Protein AF-A0A2N2IHI8-F1 (afdb_monomer_lite)

Foldseek 3Di:
DPPFFKDWDWDWDDDPDQFKIKIWTFDDQDFQVVVVDDPCRVQWHPSRPKGKGKTKIWIQHSVNFKIWIWMKMWIFFTKGDDLQAAVGIDTGWIKIWTWTWMATPVRQKTFTCWIWIDQQNWIKTKGWMWHRVDVWIWTKMKIKTPKDFPQSVLVSADCRLAVQFNPWDKGDIKMKIWIFTDTRVDLVRTDIDMDIDDPIDTDDGDPLLDPVCQQAKDWAWDAFPVRDIDIDIFHPPDPLQDDLVQAALLLVLLLCLQANVCLQPDQQFDPVLQVVQVSVCVNVVHNLADRGHLLLVLLCQGGHGPRNYPSRSVNSVVSSNNCSNPDDSSRSSSSSQQRAQLAGVQGHVSSVCCQFAVDRNNLQANQRSNSSSVCRVPNHDDQADPQQWRDPVVLVVSLVSLVSSVLSPSDDPVSSVQNNQFTGGGHHNGTDGNPPDPPDDPPPVPPDPDPPPPDDPNSPDDPPDDDDD

pLDDT: mean 87.7, std 16.84, range [25.81, 98.56]

Sequence (469 aa):
VEAGVTGITFRGSVPMAEGPVILDVVGGPISLATLGVQEGNMGLVNVQGVVLTSDAHLKLHPDGKNLSFDGTFLAKNVGVSHPRVAPGSVLGLELAAKLRGQVSLDGRVLRLDEGQVDVGKVQLQLRGTVDRSRDKARVDVHFGIPLVACQSFLDALPSSLVPVVHGMTAAGTLSLAGHLRWDEANEKDFHFEYAAGNDCRITSVPPSVDVRTFRSSFKRRAYDAKGNPVEVESGPGTPGWVGRDGISHFIEAAVMTCEDGRFRRHRGFDHEAIHNSVRENLRARKFLRGASTISMQLAKNLYLGREKTISRKLQELILTTYLEQALTKDQIMELYLNVVEFGPMTFGIGNASSRYFNKHPASLSLGQSMYLASILPAPSRQHFGKDGKVTDGWMRYLYKLMRIAAKMRWVSEVELDYGLGEWVVYGSPDPIRLTPGPEGAEQEPGEAKDLEPEDGDPFGWKPEQAPTY

Structure (mmCIF, N/CA/C/O backbone):
data_AF-A0A2N2IHI8-F1
#
_entry.id   AF-A0A2N2IHI8-F1
#
loop_
_atom_site.group_PDB
_atom_site.id
_atom_site.type_symbol
_atom_site.label_atom_id
_atom_site.label_alt_id
_atom_site.label_comp_id
_atom_site.label_asym_id
_atom_site.label_entity_id
_atom_site.label_seq_id
_atom_site.pdbx_PDB_ins_code
_atom_site.Cartn_x
_atom_site.Cartn_y
_atom_site.Cartn_z
_atom_site.occupancy
_atom_site.B_iso_or_equiv
_atom_site.auth_seq_id
_atom_site.auth_comp_id
_atom_site.auth_asym_id
_atom_site.auth_atom_id
_atom_site.pdbx_PDB_model_num
ATOM 1 N N . VAL A 1 1 ? -38.628 19.329 28.969 1.00 36.62 1 VAL A N 1
ATOM 2 C CA . VAL A 1 1 ? -38.278 17.904 28.791 1.00 36.62 1 VAL A CA 1
ATOM 3 C C . VAL A 1 1 ? -38.411 17.617 27.307 1.00 36.62 1 VAL A C 1
ATOM 5 O O . VAL A 1 1 ? -39.513 17.357 26.846 1.00 36.62 1 VAL A O 1
ATOM 8 N N . GLU A 1 2 ? -37.340 17.825 26.539 1.00 36.34 2 GLU A N 1
ATOM 9 C CA . GLU A 1 2 ? -37.305 17.385 25.139 1.00 36.34 2 GLU A CA 1
ATOM 10 C C . GLU A 1 2 ? -37.268 15.857 25.131 1.00 36.34 2 GLU A C 1
ATOM 12 O O . GLU A 1 2 ? -36.444 15.235 25.804 1.00 36.34 2 GLU A O 1
ATOM 17 N N . ALA A 1 3 ? -38.226 15.251 24.438 1.00 38.94 3 ALA A N 1
ATOM 18 C CA . ALA A 1 3 ? -38.334 13.810 24.318 1.00 38.94 3 ALA A CA 1
ATOM 19 C C . ALA A 1 3 ? -37.141 13.274 23.510 1.00 38.94 3 ALA A C 1
ATOM 21 O O . ALA A 1 3 ? -37.040 13.544 22.317 1.00 38.94 3 ALA A O 1
ATOM 22 N N . GLY A 1 4 ? -36.249 12.516 24.154 1.00 50.84 4 GLY A N 1
ATOM 23 C CA . GLY A 1 4 ? -35.255 11.699 23.449 1.00 50.84 4 GLY A CA 1
ATOM 24 C C . GLY A 1 4 ? -33.850 11.643 24.048 1.00 50.84 4 GLY A C 1
ATOM 25 O O . GLY A 1 4 ? -33.107 10.745 23.675 1.00 50.84 4 GLY A O 1
ATOM 26 N N . VAL A 1 5 ? -33.478 12.531 24.978 1.00 49.34 5 VAL A N 1
ATOM 27 C CA . VAL A 1 5 ? -32.163 12.472 25.645 1.00 49.34 5 VAL A CA 1
ATOM 28 C C . VAL A 1 5 ? -32.312 11.786 27.000 1.00 49.34 5 VAL A C 1
ATOM 30 O O . VAL A 1 5 ? -32.743 12.396 27.979 1.00 49.34 5 VAL A O 1
ATOM 33 N N . THR A 1 6 ? -31.969 10.504 27.073 1.00 61.59 6 THR A N 1
ATOM 34 C CA . THR A 1 6 ? -31.724 9.826 28.351 1.00 61.59 6 THR A CA 1
ATOM 35 C C . THR A 1 6 ? -30.316 10.179 28.816 1.00 61.59 6 THR A C 1
ATOM 37 O O . THR A 1 6 ? -29.337 10.000 28.093 1.00 61.59 6 THR A O 1
ATOM 40 N N . GLY A 1 7 ? -30.201 10.719 30.031 1.00 73.25 7 GLY A N 1
ATOM 41 C CA . GLY A 1 7 ? -28.900 11.020 30.627 1.00 73.25 7 GLY A CA 1
ATOM 42 C C . GLY A 1 7 ? -28.049 9.760 30.812 1.00 73.25 7 GLY A C 1
ATOM 43 O O . GLY A 1 7 ? -28.570 8.646 30.901 1.00 73.25 7 GLY A O 1
ATOM 44 N N . ILE A 1 8 ? -26.731 9.934 30.897 1.00 81.06 8 ILE A N 1
ATOM 45 C CA . ILE A 1 8 ? -25.849 8.889 31.423 1.00 81.06 8 ILE A CA 1
ATOM 46 C C . ILE A 1 8 ? -25.950 8.906 32.947 1.00 81.06 8 ILE A C 1
ATOM 48 O O . ILE A 1 8 ? -25.822 9.951 33.584 1.00 81.06 8 ILE A O 1
ATOM 52 N N . THR A 1 9 ? -26.195 7.737 33.526 1.00 84.94 9 THR A N 1
ATOM 53 C CA . THR A 1 9 ? -26.220 7.526 34.970 1.00 84.94 9 THR A CA 1
ATOM 54 C C . THR A 1 9 ? -24.868 6.985 35.414 1.00 84.94 9 THR A C 1
ATOM 56 O O . THR A 1 9 ? -24.423 5.952 34.920 1.00 84.94 9 THR A O 1
ATOM 59 N N . PHE A 1 10 ? -24.252 7.661 36.383 1.00 86.12 10 PHE A N 1
ATOM 60 C CA . PHE A 1 10 ? -23.054 7.193 37.075 1.00 86.12 10 PHE A CA 1
ATOM 61 C C . PHE A 1 10 ? -23.461 6.648 38.446 1.00 86.12 10 PHE A C 1
ATOM 63 O O . PHE A 1 10 ? -24.013 7.391 39.261 1.00 86.12 10 PHE A O 1
ATOM 70 N N . ARG A 1 11 ? -23.212 5.365 38.717 1.00 88.00 11 ARG A N 1
ATOM 71 C CA . ARG A 1 11 ? -23.411 4.772 40.050 1.00 88.00 11 ARG A CA 1
ATOM 72 C C . ARG A 1 11 ? -22.064 4.343 40.601 1.00 88.00 11 ARG A C 1
ATOM 74 O O . ARG A 1 11 ? -21.453 3.414 40.093 1.00 88.00 11 ARG A O 1
ATOM 81 N N . GLY A 1 12 ? -21.596 5.055 41.620 1.00 88.38 12 GLY A N 1
ATOM 82 C CA . GLY A 1 12 ? -20.337 4.760 42.291 1.00 88.38 12 GLY A CA 1
ATOM 83 C C . GLY A 1 12 ? -20.562 4.098 43.645 1.00 88.38 12 GLY A C 1
ATOM 84 O O . GLY A 1 12 ? -21.413 4.551 44.410 1.00 88.38 12 GLY A O 1
ATOM 85 N N . SER A 1 13 ? -19.770 3.082 43.979 1.00 88.50 13 SER A N 1
ATOM 86 C CA . SER A 1 13 ? -19.648 2.584 45.352 1.00 88.50 13 SER A CA 1
ATOM 87 C C . SER A 1 13 ? -18.199 2.690 45.815 1.00 88.50 13 SER A C 1
ATOM 89 O O . SER A 1 13 ? -17.308 2.077 45.223 1.00 88.50 13 SER A O 1
ATOM 91 N N . VAL A 1 14 ? -17.976 3.454 46.885 1.00 88.12 14 VAL A N 1
ATOM 92 C CA . VAL A 1 14 ? -16.670 3.615 47.533 1.00 88.12 14 VAL A CA 1
ATOM 93 C C . VAL A 1 14 ? -16.717 2.881 48.876 1.00 88.12 14 VAL A C 1
ATOM 95 O O . VAL A 1 14 ? -17.575 3.203 49.703 1.00 88.12 14 VAL A O 1
ATOM 98 N N . PRO A 1 15 ? -15.854 1.883 49.110 1.00 85.69 15 PRO A N 1
ATOM 99 C CA . PRO A 1 15 ? -15.859 1.132 50.356 1.00 85.69 15 PRO A CA 1
ATOM 100 C C . PRO A 1 15 ? -15.297 1.978 51.509 1.00 85.69 15 PRO A C 1
ATOM 102 O O . PRO A 1 15 ? -14.393 2.786 51.322 1.00 85.69 15 PRO A O 1
ATOM 105 N N . MET A 1 16 ? -15.841 1.782 52.715 1.00 82.69 16 MET A N 1
ATOM 106 C CA . MET A 1 16 ? -15.390 2.460 53.948 1.00 82.69 16 MET A CA 1
ATOM 107 C C . MET A 1 16 ? -14.150 1.799 54.584 1.00 82.69 16 MET A C 1
ATOM 109 O O . MET A 1 16 ? -13.567 2.343 55.516 1.00 82.69 16 MET A O 1
ATOM 113 N N . ALA A 1 17 ? -13.764 0.620 54.091 1.00 83.88 17 ALA A N 1
ATOM 114 C CA . ALA A 1 17 ? -12.567 -0.137 54.456 1.00 83.88 17 ALA A CA 1
ATOM 115 C C . ALA A 1 17 ? -11.799 -0.515 53.173 1.00 83.88 17 ALA A C 1
ATOM 117 O O . ALA A 1 17 ? -12.240 -0.164 52.077 1.00 83.88 17 ALA A O 1
ATOM 118 N N . GLU A 1 18 ? -10.679 -1.241 53.282 1.00 80.12 18 GLU A N 1
ATOM 119 C CA . GLU A 1 18 ? -9.986 -1.766 52.096 1.00 80.12 18 GLU A CA 1
ATOM 120 C C . GLU A 1 18 ? -10.950 -2.566 51.210 1.00 80.12 18 GLU A C 1
ATOM 122 O O . GLU A 1 18 ? -11.575 -3.540 51.634 1.00 80.12 18 GLU A O 1
ATOM 127 N N . GLY A 1 19 ? -11.084 -2.136 49.959 1.00 83.25 19 GLY A N 1
ATOM 128 C CA . GLY A 1 19 ? -11.996 -2.732 49.001 1.00 83.25 19 GLY A CA 1
ATOM 129 C C . GLY A 1 19 ? -11.932 -2.022 47.651 1.00 83.25 19 GLY A C 1
ATOM 130 O O . GLY A 1 19 ? -11.316 -0.962 47.532 1.00 83.25 19 GLY A O 1
ATOM 131 N N . PRO A 1 20 ? -12.554 -2.596 46.612 1.00 87.38 20 PRO A N 1
ATOM 132 C CA . PRO A 1 20 ? -12.569 -1.987 45.293 1.00 87.38 20 PRO A CA 1
ATOM 133 C C . PRO A 1 20 ? -13.531 -0.796 45.231 1.00 87.38 20 PRO A C 1
ATOM 135 O O . PRO A 1 20 ? -14.632 -0.858 45.777 1.00 87.38 20 PRO A O 1
ATOM 138 N N . VAL A 1 21 ? -13.154 0.244 44.487 1.00 91.88 21 VAL A N 1
ATOM 139 C CA . VAL A 1 21 ? -14.093 1.296 44.073 1.00 91.88 21 VAL A CA 1
ATOM 140 C C . VAL A 1 21 ? -14.761 0.849 42.778 1.00 91.88 21 VAL A C 1
ATOM 142 O O . VAL A 1 21 ? -14.078 0.493 41.816 1.00 91.88 21 VAL A O 1
ATOM 145 N N . ILE A 1 22 ? -16.091 0.857 42.758 1.00 92.50 22 ILE A N 1
ATOM 146 C CA . ILE A 1 22 ? -16.896 0.461 41.597 1.00 92.50 22 ILE A CA 1
ATOM 147 C C . ILE A 1 22 ? -17.550 1.706 41.014 1.00 92.50 22 ILE A C 1
ATOM 149 O O . ILE A 1 22 ? -18.037 2.551 41.765 1.00 92.50 22 ILE A O 1
ATOM 153 N N . LEU A 1 23 ? -17.567 1.805 39.689 1.00 92.44 23 LEU A N 1
ATOM 154 C CA . LEU A 1 23 ? -18.274 2.832 38.940 1.00 92.44 23 LEU A CA 1
ATOM 155 C C . LEU A 1 23 ? -19.006 2.189 37.757 1.00 92.44 23 LEU A C 1
ATOM 157 O O . LEU A 1 23 ? -18.373 1.742 36.803 1.00 92.44 23 LEU A O 1
ATOM 161 N N . ASP A 1 24 ? -20.333 2.184 37.813 1.00 90.81 24 ASP A N 1
ATOM 162 C CA . ASP A 1 24 ? -21.196 1.825 36.691 1.00 90.81 24 ASP A CA 1
ATOM 163 C C . ASP A 1 24 ? -21.566 3.079 35.895 1.00 90.81 24 ASP A C 1
ATOM 165 O O . ASP A 1 24 ? -21.981 4.093 36.466 1.00 90.81 24 ASP A O 1
ATOM 169 N N . VAL A 1 25 ? -21.444 2.999 34.573 1.00 88.44 25 VAL A N 1
ATOM 170 C CA . VAL A 1 25 ? -21.778 4.053 33.615 1.00 88.44 25 VAL A CA 1
ATOM 171 C C . VAL A 1 25 ? -22.800 3.491 32.637 1.00 88.44 25 VAL A C 1
ATOM 173 O O . VAL A 1 25 ? -22.450 2.768 31.708 1.00 88.44 25 VAL A O 1
ATOM 176 N N . VAL A 1 26 ? -24.074 3.815 32.850 1.00 87.56 26 VAL A N 1
ATOM 177 C CA . VAL A 1 26 ? -25.183 3.278 32.048 1.00 87.56 26 VAL A CA 1
ATOM 178 C C . VAL A 1 26 ? -26.049 4.415 31.537 1.00 87.56 26 VAL A C 1
ATOM 180 O O . VAL A 1 26 ? -26.519 5.244 32.318 1.00 87.56 26 VAL A O 1
ATOM 183 N N . GLY A 1 27 ? -26.301 4.453 30.233 1.00 85.62 27 GLY A N 1
ATOM 184 C CA . GLY A 1 27 ? -27.275 5.369 29.649 1.00 85.62 27 GLY A CA 1
ATOM 185 C C . GLY A 1 27 ? -26.910 5.857 28.255 1.00 85.62 27 GLY A C 1
ATOM 186 O O . GLY A 1 27 ? -26.133 5.239 27.530 1.00 85.62 27 GLY A O 1
ATOM 187 N N . GLY A 1 28 ? -27.512 6.982 27.882 1.00 83.56 28 GLY A N 1
ATOM 188 C CA . GLY A 1 28 ? -27.638 7.421 26.496 1.00 83.56 28 GLY A CA 1
ATOM 189 C C . GLY A 1 28 ? -28.950 6.933 25.863 1.00 83.56 28 GLY A C 1
ATOM 190 O O . GLY A 1 28 ? -29.672 6.152 26.494 1.00 83.56 28 GLY A O 1
ATOM 191 N N . PRO A 1 29 ? -29.320 7.403 24.660 1.00 86.31 29 PRO A N 1
ATOM 192 C CA . PRO A 1 29 ? -28.551 8.267 23.763 1.00 86.31 29 PRO A CA 1
ATOM 193 C C . PRO A 1 29 ? -28.248 9.661 24.335 1.00 86.31 29 PRO A C 1
ATOM 195 O O . PRO A 1 29 ? -29.151 10.413 24.694 1.00 86.31 29 PRO A O 1
ATOM 198 N N . ILE A 1 30 ? -26.962 10.017 24.383 1.00 87.75 30 ILE A N 1
ATOM 199 C CA . ILE A 1 30 ? -26.474 11.343 24.788 1.00 87.75 30 ILE A CA 1
ATOM 200 C C . ILE A 1 30 ? -25.476 11.869 23.757 1.00 87.75 30 ILE A C 1
ATOM 202 O O . ILE A 1 30 ? -24.732 11.090 23.158 1.00 87.75 30 ILE A O 1
ATOM 206 N N . SER A 1 31 ? -25.449 13.185 23.538 1.00 87.69 31 SER A N 1
ATOM 207 C CA . SER A 1 31 ? -24.442 13.769 22.650 1.00 87.69 31 SER A CA 1
ATOM 208 C C . SER A 1 31 ? -23.062 13.794 23.312 1.00 87.69 31 SER A C 1
ATOM 210 O O . SER A 1 31 ? -22.960 13.996 24.526 1.00 87.69 31 SER A O 1
ATOM 212 N N . LEU A 1 32 ? -21.985 13.658 22.531 1.00 85.81 32 LEU A N 1
ATOM 213 C CA . LEU A 1 32 ? -20.627 13.826 23.069 1.00 85.81 32 LEU A CA 1
ATOM 214 C C . LEU A 1 32 ? -20.408 15.241 23.630 1.00 85.81 32 LEU A C 1
ATOM 216 O O . LEU A 1 32 ? -19.747 15.397 24.657 1.00 85.81 32 LEU A O 1
ATOM 220 N N . ALA A 1 33 ? -21.029 16.257 23.022 1.00 85.88 33 ALA A N 1
ATOM 221 C CA . ALA A 1 33 ? -20.995 17.632 23.522 1.00 85.88 33 ALA A CA 1
ATOM 222 C C . ALA A 1 33 ? -21.556 17.757 24.952 1.00 85.88 33 ALA A C 1
ATOM 224 O O . ALA A 1 33 ? -20.993 18.467 25.782 1.00 85.88 33 ALA A O 1
ATOM 225 N N . THR A 1 34 ? -22.631 17.027 25.273 1.00 86.44 34 THR A N 1
ATOM 226 C CA . THR A 1 34 ? -23.219 17.003 26.626 1.00 86.44 34 THR A CA 1
ATOM 227 C C . THR A 1 34 ? -22.285 16.350 27.651 1.00 86.44 34 THR A C 1
ATOM 229 O O . THR A 1 34 ? -22.349 16.675 28.832 1.00 86.44 34 THR A O 1
ATOM 232 N N . LEU A 1 35 ? -21.380 15.474 27.205 1.00 83.75 35 LEU A N 1
ATOM 233 C CA . LEU A 1 35 ? -20.323 14.882 28.032 1.00 83.75 35 LEU A CA 1
ATOM 234 C C . LEU A 1 35 ? -19.075 15.772 28.147 1.00 83.75 35 LEU A C 1
ATOM 236 O O . LEU A 1 35 ? -18.055 15.337 28.674 1.00 83.75 35 LEU A O 1
ATOM 240 N N . GLY A 1 36 ? -19.144 17.014 27.659 1.00 85.31 36 GLY A N 1
ATOM 241 C CA . GLY A 1 36 ? -18.039 17.969 27.699 1.00 85.31 36 GLY A CA 1
ATOM 242 C C . GLY A 1 36 ? -16.980 17.745 26.620 1.00 85.31 36 GLY A C 1
ATOM 243 O O . GLY A 1 36 ? -15.958 18.429 26.639 1.00 85.31 36 GLY A O 1
ATOM 244 N N . VAL A 1 37 ? -17.208 16.827 25.672 1.00 87.50 37 VAL A N 1
ATOM 245 C CA . VAL A 1 37 ? -16.317 16.640 24.521 1.00 87.50 37 VAL A CA 1
ATOM 246 C C . VAL A 1 37 ? -16.484 17.824 23.581 1.00 87.50 37 VAL A C 1
ATOM 248 O O . VAL A 1 37 ? -17.586 18.131 23.125 1.00 87.50 37 VAL A O 1
ATOM 251 N N . GLN A 1 38 ? -15.377 18.487 23.278 1.00 91.19 38 GLN A N 1
ATOM 252 C CA . GLN A 1 38 ? -15.354 19.639 22.389 1.00 91.19 38 GLN A CA 1
ATOM 253 C C . GLN A 1 38 ? -14.927 19.235 20.980 1.00 91.19 38 GLN A C 1
ATOM 255 O O . GLN A 1 38 ? -14.233 18.235 20.778 1.00 91.19 38 GLN A O 1
ATOM 260 N N . GLU A 1 39 ? -15.312 20.050 20.001 1.00 91.38 39 GLU A N 1
ATOM 261 C CA . GLU A 1 39 ? -14.857 19.896 18.622 1.00 91.38 39 GLU A CA 1
ATOM 262 C C . GLU A 1 39 ? -13.317 19.847 18.568 1.00 91.38 39 GLU A C 1
ATOM 264 O O . GLU A 1 39 ? -12.623 20.608 19.245 1.00 91.38 39 GLU A O 1
ATOM 269 N N . GLY A 1 40 ? -12.768 18.915 17.791 1.00 87.19 40 GLY A N 1
ATOM 270 C CA . GLY A 1 40 ? -11.329 18.689 17.667 1.00 87.19 40 GLY A CA 1
ATOM 271 C C . GLY A 1 40 ? -10.707 17.826 18.771 1.00 87.19 40 GLY A C 1
ATOM 272 O O . GLY A 1 40 ? -9.566 17.383 18.608 1.00 87.19 40 GLY A O 1
ATOM 273 N N . ASN A 1 41 ? -11.414 17.512 19.865 1.00 85.62 41 ASN A N 1
ATOM 274 C CA . ASN A 1 41 ? -10.913 16.558 20.861 1.00 85.62 41 ASN A CA 1
ATOM 275 C C . ASN A 1 41 ? -10.676 15.195 20.206 1.00 85.62 41 ASN A C 1
ATOM 277 O O . ASN A 1 41 ? -11.585 14.613 19.625 1.00 85.62 41 ASN A O 1
ATOM 281 N N . MET A 1 42 ? -9.438 14.694 20.274 1.00 83.81 42 MET A N 1
ATOM 282 C CA . MET A 1 42 ? -9.022 13.455 19.594 1.00 83.81 42 MET A CA 1
ATOM 283 C C . MET A 1 42 ? -9.314 13.453 18.076 1.00 83.81 42 MET A C 1
ATOM 285 O O . MET A 1 42 ? -9.423 12.394 17.463 1.00 83.81 42 MET A O 1
ATOM 289 N N . GLY A 1 43 ? -9.440 14.633 17.459 1.00 86.94 43 GLY A N 1
ATOM 290 C CA . GLY A 1 43 ? -9.834 14.780 16.058 1.00 86.94 43 GLY A CA 1
ATOM 291 C C . GLY A 1 43 ? -11.322 14.545 15.791 1.00 86.94 43 GLY A C 1
ATOM 292 O O . GLY A 1 43 ? -11.698 14.426 14.632 1.00 86.94 43 GLY A O 1
ATOM 293 N N . LEU A 1 44 ? -12.177 14.460 16.812 1.00 90.94 44 LEU A N 1
ATOM 294 C CA . LEU A 1 44 ? -13.620 14.341 16.619 1.00 90.94 44 LEU A CA 1
ATOM 295 C C . LEU A 1 44 ? -14.192 15.614 15.998 1.00 90.94 44 LEU A C 1
ATOM 297 O O . LEU A 1 44 ? -13.799 16.724 16.358 1.00 90.94 44 LEU A O 1
ATOM 301 N N . VAL A 1 45 ? -15.140 15.433 15.085 1.00 92.00 45 VAL A N 1
ATOM 302 C CA . VAL A 1 45 ? -15.935 16.518 14.513 1.00 92.00 45 VAL A CA 1
ATOM 303 C C . VAL A 1 45 ? -17.421 16.205 14.595 1.00 92.00 45 VAL A C 1
ATOM 305 O O . VAL A 1 45 ? -17.801 15.039 14.725 1.00 92.00 45 VAL A O 1
ATOM 308 N N . ASN A 1 46 ? -18.264 17.234 14.501 1.00 89.88 46 ASN A N 1
ATOM 309 C CA . ASN A 1 46 ? -19.717 17.116 14.642 1.00 89.88 46 ASN A CA 1
ATOM 310 C C . ASN A 1 46 ? -20.134 16.532 16.010 1.00 89.88 46 ASN A C 1
ATOM 312 O O . ASN A 1 46 ? -21.068 15.735 16.101 1.00 89.88 46 ASN A O 1
ATOM 316 N N . VAL A 1 47 ? -19.457 16.922 17.098 1.00 89.69 47 VAL A N 1
ATOM 317 C CA . VAL A 1 47 ? -19.657 16.315 18.437 1.00 89.69 47 VAL A CA 1
ATOM 318 C C . VAL A 1 47 ? -21.086 16.446 18.987 1.00 89.69 47 VAL A C 1
ATOM 320 O O . VAL A 1 47 ? -21.499 15.645 19.825 1.00 89.69 47 VAL A O 1
ATOM 323 N N . GLN A 1 48 ? -21.859 17.423 18.504 1.00 88.62 48 GLN A N 1
ATOM 324 C CA . GLN A 1 48 ? -23.280 17.582 18.841 1.00 88.62 48 GLN A CA 1
ATOM 325 C C . GLN A 1 48 ? -24.166 16.514 18.187 1.00 88.62 48 GLN A C 1
ATOM 327 O O . GLN A 1 48 ? -25.150 16.086 18.783 1.00 88.62 48 GLN A O 1
ATOM 332 N N . GLY A 1 49 ? -23.821 16.083 16.971 1.00 86.12 49 GLY A N 1
ATOM 333 C CA . GLY A 1 49 ? -24.562 15.064 16.231 1.00 86.12 49 GLY A CA 1
ATOM 334 C C . GLY A 1 49 ? -24.175 13.631 16.597 1.00 86.12 49 GLY A C 1
ATOM 335 O O . GLY A 1 49 ? -24.925 12.708 16.272 1.00 86.12 49 GLY A O 1
ATOM 336 N N . VAL A 1 50 ? -23.028 13.434 17.261 1.00 87.19 50 VAL A N 1
ATOM 337 C CA . VAL A 1 50 ? -22.589 12.110 17.717 1.00 87.19 50 VAL A CA 1
ATOM 338 C C . VAL A 1 50 ? -23.425 11.668 18.904 1.00 87.19 50 VAL A C 1
ATOM 340 O O . VAL A 1 50 ? -23.386 12.304 19.953 1.00 87.19 50 VAL A O 1
ATOM 343 N N . VAL A 1 51 ? -24.119 10.543 18.758 1.00 89.31 51 VAL A N 1
ATOM 344 C CA . VAL A 1 51 ? -24.946 9.963 19.817 1.00 89.31 51 VAL A CA 1
ATOM 345 C C . VAL A 1 51 ? -24.247 8.743 20.395 1.00 89.31 51 VAL A C 1
ATOM 347 O O . VAL A 1 51 ? -24.012 7.776 19.673 1.00 89.31 51 VAL A O 1
ATOM 350 N N . LEU A 1 52 ? -23.946 8.783 21.693 1.00 90.69 52 LEU A N 1
ATOM 351 C CA . LEU A 1 52 ? -23.331 7.694 22.443 1.00 90.69 52 LEU A CA 1
ATOM 352 C C . LEU A 1 52 ? -24.365 7.011 23.345 1.00 90.69 52 LEU A C 1
ATOM 354 O O . LEU A 1 52 ? -25.127 7.667 24.053 1.00 90.69 52 LEU A O 1
ATOM 358 N N . THR A 1 53 ? -24.366 5.684 23.328 1.00 92.62 53 THR A N 1
ATOM 359 C CA . THR A 1 53 ? -25.009 4.821 24.325 1.00 92.62 53 THR A CA 1
ATOM 360 C C . THR A 1 53 ? -23.930 3.941 24.934 1.00 92.62 53 THR A C 1
ATOM 362 O O . THR A 1 53 ? -23.096 3.407 24.203 1.00 92.62 53 THR A O 1
ATOM 365 N N . SER A 1 54 ? -23.916 3.811 26.254 1.00 91.94 54 SER A N 1
ATOM 366 C CA . SER A 1 54 ? -22.903 3.032 26.963 1.00 91.94 54 SER A CA 1
ATOM 367 C C . SER A 1 54 ? -23.512 2.234 28.102 1.00 91.94 54 SER A C 1
ATOM 369 O O . SER A 1 54 ? -24.380 2.734 28.819 1.00 91.94 54 SER A O 1
ATOM 371 N N . ASP A 1 55 ? -22.983 1.038 28.301 1.00 93.69 55 ASP A N 1
ATOM 372 C CA . ASP A 1 55 ? -23.162 0.227 29.499 1.00 93.69 55 ASP A CA 1
ATOM 373 C C . ASP A 1 55 ? -21.774 -0.275 29.893 1.00 93.69 55 ASP A C 1
ATOM 375 O O . ASP A 1 55 ? -21.203 -1.109 29.192 1.00 93.69 55 ASP A O 1
ATOM 379 N N . ALA A 1 56 ? -21.181 0.315 30.928 1.00 94.19 56 ALA A N 1
ATOM 380 C CA . ALA A 1 56 ? -19.821 0.011 31.344 1.00 94.19 56 ALA A CA 1
ATOM 381 C C . ALA A 1 56 ? -19.705 -0.124 32.862 1.00 94.19 56 ALA A C 1
ATOM 383 O O . ALA A 1 56 ? -20.196 0.709 33.619 1.00 94.19 56 ALA A O 1
ATOM 384 N N . HIS A 1 57 ? -18.970 -1.141 33.287 1.00 95.62 57 HIS A N 1
ATOM 385 C CA . HIS A 1 57 ? -18.600 -1.435 34.657 1.00 95.62 57 HIS A CA 1
ATOM 386 C C . HIS A 1 57 ? -17.095 -1.228 34.832 1.00 95.62 57 HIS A C 1
ATOM 388 O O . HIS A 1 57 ? -16.271 -1.897 34.199 1.00 95.62 57 HIS A O 1
ATOM 394 N N . LEU A 1 58 ? -16.724 -0.292 35.700 1.00 95.00 58 LEU A N 1
ATOM 395 C CA . LEU A 1 58 ? -15.342 0.044 36.015 1.00 95.00 58 LEU A CA 1
ATOM 396 C C . LEU A 1 58 ? -15.043 -0.331 37.465 1.00 95.00 58 LEU A C 1
ATOM 398 O O . LEU A 1 58 ? -15.792 0.013 38.378 1.00 95.00 58 LEU A O 1
ATOM 402 N N . LYS A 1 59 ? -13.921 -1.013 37.689 1.00 96.06 59 LYS A N 1
ATOM 403 C CA . LYS A 1 59 ? -13.492 -1.459 39.018 1.00 96.06 59 LYS A CA 1
ATOM 404 C C . LYS A 1 59 ? -12.045 -1.063 39.270 1.00 96.06 59 LYS A C 1
ATOM 406 O O . LYS A 1 59 ? -11.133 -1.686 38.725 1.00 96.06 59 LYS A O 1
ATOM 411 N N . LEU A 1 60 ? -11.835 -0.061 40.117 1.00 95.25 60 LEU A N 1
ATOM 412 C CA . LEU A 1 60 ? -10.515 0.265 40.649 1.00 95.25 60 LEU A CA 1
ATOM 413 C C . LEU A 1 60 ? -10.196 -0.716 41.778 1.00 95.25 60 LEU A C 1
ATOM 415 O O . LEU A 1 60 ? -10.958 -0.852 42.739 1.00 95.25 60 LEU A O 1
ATOM 419 N N . HIS A 1 61 ? -9.091 -1.439 41.635 1.00 93.81 61 HIS A N 1
ATOM 420 C CA . HIS A 1 61 ? -8.654 -2.432 42.609 1.00 93.81 61 HIS A CA 1
ATOM 421 C C . HIS A 1 61 ? -8.195 -1.772 43.921 1.00 93.81 61 HIS A C 1
ATOM 423 O O . HIS A 1 61 ? -7.800 -0.605 43.910 1.00 93.81 61 HIS A O 1
ATOM 429 N N . PRO A 1 62 ? -8.211 -2.507 45.054 1.00 90.00 62 PRO A N 1
ATOM 430 C CA . PRO A 1 62 ? -7.799 -1.972 46.357 1.00 90.00 62 PRO A CA 1
ATOM 431 C C . PRO A 1 62 ? -6.366 -1.421 46.386 1.00 90.00 62 PRO A C 1
ATOM 433 O O . PRO A 1 62 ? -6.055 -0.556 47.194 1.00 90.00 62 PRO A O 1
ATOM 436 N N . ASP A 1 63 ? -5.499 -1.894 45.484 1.00 89.44 63 ASP A N 1
ATOM 437 C CA . ASP A 1 63 ? -4.128 -1.399 45.337 1.00 89.44 63 ASP A CA 1
ATOM 438 C C . ASP A 1 63 ? -4.036 0.049 44.825 1.00 89.44 63 ASP A C 1
ATOM 440 O O . ASP A 1 63 ? -2.948 0.629 44.835 1.00 89.44 63 ASP A O 1
ATOM 444 N N . GLY A 1 64 ? -5.151 0.620 44.353 1.00 88.62 64 GLY A N 1
ATOM 445 C CA . GLY A 1 64 ? -5.219 1.961 43.783 1.00 88.62 64 GLY A CA 1
ATOM 446 C C . GLY A 1 64 ? -4.382 2.132 42.515 1.00 88.62 64 GLY A C 1
ATOM 447 O O . GLY A 1 64 ? -4.078 3.259 42.141 1.00 88.62 64 GLY A O 1
ATOM 448 N N . LYS A 1 65 ? -3.968 1.035 41.872 1.00 92.00 65 LYS A N 1
ATOM 449 C CA . LYS A 1 65 ? -3.053 1.025 40.722 1.00 92.00 65 LYS A CA 1
ATOM 450 C C . LYS A 1 65 ? -3.658 0.377 39.495 1.00 92.00 65 LYS A C 1
ATOM 452 O O . LYS A 1 65 ? -3.260 0.734 38.392 1.00 92.00 65 LYS A O 1
ATOM 457 N N . ASN A 1 66 ? -4.589 -0.555 39.664 1.00 94.50 66 ASN A N 1
ATOM 458 C CA . ASN A 1 66 ? -5.174 -1.296 38.554 1.00 94.50 66 ASN A CA 1
ATOM 459 C C . ASN A 1 66 ? -6.658 -0.969 38.386 1.00 94.50 66 ASN A C 1
ATOM 461 O O . ASN A 1 66 ? -7.430 -1.010 39.340 1.00 94.50 66 ASN A O 1
ATOM 465 N N . LEU A 1 67 ? -7.073 -0.710 37.150 1.00 96.12 67 LEU A N 1
ATOM 466 C CA . LEU A 1 67 ? -8.463 -0.499 36.760 1.00 96.12 67 LEU A CA 1
ATOM 467 C C . LEU A 1 67 ? -8.913 -1.662 35.875 1.00 96.12 67 LEU A C 1
ATOM 469 O O . LEU A 1 67 ? -8.313 -1.907 34.832 1.00 96.12 67 LEU A O 1
ATOM 473 N N . SER A 1 68 ? -9.975 -2.366 36.264 1.00 97.12 68 SER A N 1
ATOM 474 C CA . SER A 1 68 ? -10.687 -3.281 35.361 1.00 97.12 68 SER A CA 1
ATOM 475 C C . SER A 1 68 ? -11.827 -2.549 34.674 1.00 97.12 68 SER A C 1
ATOM 477 O O . SER A 1 68 ? -12.485 -1.718 35.300 1.00 97.12 68 SER A O 1
ATOM 479 N N . PHE A 1 69 ? -12.081 -2.896 33.420 1.00 96.69 69 PHE A N 1
ATOM 480 C CA . PHE A 1 69 ? -13.207 -2.395 32.645 1.00 96.69 69 PHE A CA 1
ATOM 481 C C . PHE A 1 69 ? -13.931 -3.559 31.967 1.00 96.69 69 PHE A C 1
ATOM 483 O O . PHE A 1 69 ? -13.293 -4.506 31.508 1.00 96.69 69 PHE A O 1
ATOM 490 N N . ASP A 1 70 ? -15.254 -3.481 31.911 1.00 97.62 70 ASP A N 1
ATOM 491 C CA . ASP A 1 70 ? -16.122 -4.348 31.115 1.00 97.62 70 ASP A CA 1
ATOM 492 C C . ASP A 1 70 ? -17.286 -3.499 30.617 1.00 97.62 70 ASP A C 1
ATOM 494 O O . ASP A 1 70 ? -17.983 -2.899 31.430 1.00 97.62 70 ASP A O 1
ATOM 498 N N . GLY A 1 71 ? -17.481 -3.376 29.311 1.00 96.19 71 GLY A N 1
ATOM 499 C CA . GLY A 1 71 ? -18.566 -2.550 28.810 1.00 96.19 71 GLY A CA 1
ATOM 500 C C . GLY A 1 71 ? -18.821 -2.638 27.320 1.00 96.19 71 GLY A C 1
ATOM 501 O O . GLY A 1 71 ? -17.992 -3.096 26.531 1.00 96.19 71 GLY A O 1
ATOM 502 N N . THR A 1 72 ? -19.998 -2.155 26.950 1.00 96.38 72 THR A N 1
ATOM 503 C CA . THR A 1 72 ? -20.462 -1.995 25.579 1.00 96.38 72 THR A CA 1
ATOM 504 C C . THR A 1 72 ? -20.717 -0.526 25.275 1.00 96.38 72 THR A C 1
ATOM 506 O O . THR A 1 72 ? -21.174 0.243 26.123 1.00 96.38 72 THR A O 1
ATOM 509 N N . PHE A 1 73 ? -20.408 -0.132 24.047 1.00 93.94 73 PHE A N 1
ATOM 510 C CA . PHE A 1 73 ? -20.538 1.232 23.560 1.00 93.94 73 PHE A CA 1
ATOM 511 C C . PHE A 1 73 ? -21.165 1.201 22.172 1.00 93.94 73 PHE A C 1
ATOM 513 O O . PHE A 1 73 ? -20.783 0.387 21.337 1.00 93.94 73 PHE A O 1
ATOM 520 N N . LEU A 1 74 ? -22.099 2.105 21.911 1.00 94.75 74 LEU A N 1
ATOM 521 C CA . LEU A 1 74 ? -22.665 2.349 20.592 1.00 94.75 74 LEU A CA 1
ATOM 522 C C . LEU A 1 74 ? -22.575 3.842 20.306 1.00 94.75 74 LEU A C 1
ATOM 524 O O . LEU A 1 74 ? -23.192 4.644 21.004 1.00 94.75 74 LEU A O 1
ATOM 528 N N . ALA A 1 75 ? -21.823 4.205 19.277 1.00 92.69 75 ALA A N 1
ATOM 529 C CA . ALA A 1 75 ? -21.667 5.569 18.811 1.00 92.69 75 ALA A CA 1
ATOM 530 C C . ALA A 1 75 ? -22.200 5.693 17.379 1.00 92.69 75 ALA A C 1
ATOM 532 O O . ALA A 1 75 ? -21.747 4.993 16.473 1.00 92.69 75 ALA A O 1
ATOM 533 N N . LYS A 1 76 ? -23.164 6.591 17.172 1.00 92.50 76 LYS A N 1
ATOM 534 C CA . LYS A 1 76 ? -23.745 6.895 15.856 1.00 92.50 76 LYS A CA 1
ATOM 535 C C . LYS A 1 76 ? -23.321 8.274 15.378 1.00 92.50 76 LYS A C 1
ATOM 537 O O . LYS A 1 76 ? -23.112 9.166 16.197 1.00 92.50 76 LYS A O 1
ATOM 542 N N . ASN A 1 77 ? -23.263 8.453 14.057 1.00 90.44 77 ASN A N 1
ATOM 543 C CA . ASN A 1 77 ? -22.888 9.705 13.390 1.00 90.44 77 ASN A CA 1
ATOM 544 C C . ASN A 1 77 ? -21.500 10.238 13.776 1.00 90.44 77 ASN A C 1
ATOM 546 O O . ASN A 1 77 ? -21.273 11.448 13.743 1.00 90.44 77 ASN A O 1
ATOM 550 N N . VAL A 1 78 ? -20.567 9.351 14.129 1.00 91.25 78 VAL A N 1
ATOM 551 C CA . VAL A 1 78 ? -19.210 9.734 14.526 1.00 91.25 78 VAL A CA 1
ATOM 552 C C . VAL A 1 78 ? -18.522 10.442 13.361 1.00 91.25 78 VAL A C 1
ATOM 554 O O . VAL A 1 78 ? -18.454 9.925 12.241 1.00 91.25 78 VAL A O 1
ATOM 557 N N . GLY A 1 79 ? -18.027 11.646 13.635 1.00 92.19 79 GLY A N 1
ATOM 558 C CA . GLY A 1 79 ? -17.193 12.416 12.728 1.00 92.19 79 GLY A CA 1
ATOM 559 C C . GLY A 1 79 ? -15.747 12.435 13.210 1.00 92.19 79 GLY A C 1
ATOM 560 O O . GLY A 1 79 ? -15.492 12.657 14.391 1.00 92.19 79 GLY A O 1
ATOM 561 N N . VAL A 1 80 ? -14.791 12.223 12.306 1.00 92.75 80 VAL A N 1
ATOM 562 C CA . VAL A 1 80 ? -13.352 12.291 12.589 1.00 92.75 80 VAL A CA 1
ATOM 563 C C . VAL A 1 80 ? -12.645 13.109 11.513 1.00 92.75 80 VAL A C 1
ATOM 565 O O . VAL A 1 80 ? -12.754 12.832 10.323 1.00 92.75 80 VAL A O 1
ATOM 568 N N . SER A 1 81 ? -11.859 14.092 11.932 1.00 93.69 81 SER A N 1
ATOM 569 C CA . SER A 1 81 ? -10.960 14.883 11.103 1.00 93.69 81 SER A CA 1
ATOM 570 C C . SER A 1 81 ? -9.539 14.741 11.634 1.00 93.69 81 SER A C 1
ATOM 572 O O . SER A 1 81 ? -9.161 15.334 12.644 1.00 93.69 81 SER A O 1
ATOM 574 N N . HIS A 1 82 ? -8.739 13.912 10.964 1.00 92.31 82 HIS A N 1
ATOM 575 C CA . HIS A 1 82 ? -7.347 13.708 11.339 1.00 92.31 82 HIS A CA 1
ATOM 576 C C . HIS A 1 82 ? -6.479 13.477 10.091 1.00 92.31 82 HIS A C 1
ATOM 578 O O . HIS A 1 82 ? -6.763 12.541 9.339 1.00 92.31 82 HIS A O 1
ATOM 584 N N . PRO A 1 83 ? -5.370 14.224 9.891 1.00 88.56 83 PRO A N 1
ATOM 585 C CA . PRO A 1 83 ? -4.554 14.142 8.673 1.00 88.56 83 PRO A CA 1
ATOM 586 C C . PRO A 1 83 ? -3.973 12.756 8.368 1.00 88.56 83 PRO A C 1
ATOM 588 O O . PRO A 1 83 ? -3.679 12.449 7.220 1.00 88.56 83 PRO A O 1
ATOM 591 N N . ARG A 1 84 ? -3.791 11.899 9.385 1.00 90.50 84 ARG A N 1
ATOM 592 C CA . ARG A 1 84 ? -3.358 10.499 9.185 1.00 90.50 84 ARG A CA 1
ATOM 593 C C . ARG A 1 84 ? -4.496 9.556 8.776 1.00 90.50 84 ARG A C 1
ATOM 595 O O . ARG A 1 84 ? -4.214 8.474 8.272 1.00 90.50 84 ARG A O 1
ATOM 602 N N . VAL A 1 85 ? -5.757 9.934 8.988 1.00 89.44 85 VAL A N 1
ATOM 603 C CA . VAL A 1 85 ? -6.932 9.112 8.652 1.00 89.44 85 VAL A CA 1
ATOM 604 C C . VAL A 1 85 ? -7.351 9.372 7.211 1.00 89.44 85 VAL A C 1
ATOM 606 O O . VAL A 1 85 ? -7.329 8.446 6.403 1.00 89.44 85 VAL A O 1
ATOM 609 N N . ALA A 1 86 ? -7.654 10.626 6.876 1.00 91.19 86 ALA A N 1
ATOM 610 C CA . ALA A 1 86 ? -8.035 11.072 5.540 1.00 91.19 86 ALA A CA 1
ATOM 611 C C . ALA A 1 86 ? -7.655 12.557 5.346 1.00 91.19 86 ALA A C 1
ATOM 613 O O . ALA A 1 86 ? -7.468 13.266 6.336 1.00 91.19 86 ALA A O 1
ATOM 614 N N . PRO A 1 87 ? -7.526 13.050 4.096 1.00 86.69 87 PRO A N 1
ATOM 615 C CA . PRO A 1 87 ? -7.261 14.470 3.834 1.00 86.69 87 PRO A CA 1
ATOM 616 C C . PRO A 1 87 ? -8.387 15.408 4.288 1.00 86.69 87 PRO A C 1
ATOM 618 O O . PRO A 1 87 ? -8.128 16.564 4.601 1.00 86.69 87 PRO A O 1
ATOM 621 N N . GLY A 1 88 ? -9.626 14.912 4.299 1.00 89.88 88 GLY A N 1
ATOM 622 C CA . GLY A 1 88 ? -10.810 15.621 4.777 1.00 89.88 88 GLY A CA 1
ATOM 623 C C . GLY A 1 88 ? -11.455 14.917 5.968 1.00 89.88 88 GLY A C 1
ATOM 624 O O . GLY A 1 88 ? -10.994 13.866 6.417 1.00 89.88 88 GLY A O 1
ATOM 625 N N . SER A 1 89 ? -12.543 15.494 6.470 1.00 92.00 89 SER A N 1
ATOM 626 C CA . SER A 1 89 ? -13.317 14.900 7.557 1.00 92.00 89 SER A CA 1
ATOM 627 C C . SER A 1 89 ? -14.103 13.678 7.076 1.00 92.00 89 SER A C 1
ATOM 629 O O . SER A 1 89 ? -14.755 13.706 6.034 1.00 92.00 89 SER A O 1
ATOM 631 N N . VAL A 1 90 ? -14.050 12.607 7.860 1.00 91.44 90 VAL A N 1
ATOM 632 C CA . VAL A 1 90 ? -14.863 11.402 7.699 1.00 91.44 90 VAL A CA 1
ATOM 633 C C . VAL A 1 90 ? -16.079 11.552 8.598 1.00 91.44 90 VAL A C 1
ATOM 635 O O . VAL A 1 90 ? -15.919 11.808 9.785 1.00 91.44 90 VAL A O 1
ATOM 638 N N . LEU A 1 91 ? -17.283 11.421 8.048 1.00 90.25 91 LEU A N 1
ATOM 639 C CA . LEU A 1 91 ? -18.536 11.636 8.775 1.00 90.25 91 LEU A CA 1
ATOM 640 C C . LEU A 1 91 ? -19.428 10.397 8.694 1.00 90.25 91 LEU A C 1
ATOM 642 O O . LEU A 1 91 ? -19.273 9.574 7.793 1.00 90.25 91 LEU A O 1
ATOM 646 N N . GLY A 1 92 ? -20.390 10.300 9.614 1.00 86.50 92 GLY A N 1
ATOM 647 C CA . GLY A 1 92 ? -21.436 9.278 9.553 1.00 86.50 92 GLY A CA 1
ATOM 648 C C . GLY A 1 92 ? -20.964 7.874 9.927 1.00 86.50 92 GLY A C 1
ATOM 649 O O . GLY A 1 92 ? -21.581 6.901 9.510 1.00 86.50 92 GLY A O 1
ATOM 650 N N . LEU A 1 93 ? -19.873 7.749 10.687 1.00 89.19 93 LEU A N 1
ATOM 651 C CA . LEU A 1 93 ? -19.419 6.448 11.166 1.00 89.19 93 LEU A CA 1
ATOM 652 C C . LEU A 1 93 ? -20.360 5.937 12.264 1.00 89.19 93 LEU A C 1
ATOM 654 O O . LEU A 1 93 ? -20.678 6.653 13.218 1.00 89.19 93 LEU A O 1
ATOM 658 N N . GLU A 1 94 ? -20.770 4.680 12.137 1.00 91.19 94 GLU A N 1
ATOM 659 C CA . GLU A 1 94 ? -21.446 3.936 13.194 1.00 91.19 94 GLU A CA 1
ATOM 660 C C . GLU A 1 94 ? -20.479 2.901 13.757 1.00 91.19 94 GLU A C 1
ATOM 662 O O . GLU A 1 94 ? -19.958 2.058 13.023 1.00 91.19 94 GLU A O 1
ATOM 667 N N . LEU A 1 95 ? -20.217 3.003 15.057 1.00 93.19 95 LEU A N 1
ATOM 668 C CA . LEU A 1 95 ? -19.266 2.167 15.772 1.00 93.19 95 LEU A CA 1
ATOM 669 C C . LEU A 1 95 ? -19.988 1.505 16.940 1.00 93.19 95 LEU A C 1
ATOM 671 O O . LEU A 1 95 ? -20.544 2.199 17.792 1.00 93.19 95 LEU A O 1
ATOM 675 N N . ALA A 1 96 ? -19.947 0.181 17.009 1.00 95.69 96 ALA A N 1
ATOM 676 C CA . ALA A 1 96 ? -20.263 -0.540 18.235 1.00 95.69 96 ALA A CA 1
ATOM 677 C C . ALA A 1 96 ? -18.977 -1.147 18.791 1.00 95.69 96 ALA A C 1
ATOM 679 O O . ALA A 1 96 ? -18.122 -1.586 18.031 1.00 95.69 96 ALA A O 1
ATOM 680 N N . ALA A 1 97 ? -18.804 -1.156 20.104 1.00 96.62 97 ALA A N 1
ATOM 681 C CA . ALA A 1 97 ? -17.642 -1.761 20.730 1.00 96.62 97 ALA A CA 1
ATOM 682 C C . ALA A 1 97 ? -18.042 -2.546 21.972 1.00 96.62 97 ALA A C 1
ATOM 684 O O . ALA A 1 97 ? -18.919 -2.126 22.722 1.00 96.62 97 ALA A O 1
ATOM 685 N N . LYS A 1 98 ? -17.356 -3.660 22.208 1.00 97.50 98 LYS A N 1
ATOM 686 C CA . LYS A 1 98 ? -17.406 -4.422 23.453 1.00 97.50 98 LYS A CA 1
ATOM 687 C C . LYS A 1 98 ? -15.981 -4.610 23.946 1.00 97.50 98 LYS A C 1
ATOM 689 O O . LYS A 1 98 ? -15.147 -5.157 23.229 1.00 97.50 98 LYS A O 1
ATOM 694 N N . LEU A 1 99 ? -15.699 -4.112 25.141 1.00 97.38 99 LEU A N 1
ATOM 695 C CA . LEU A 1 99 ? -14.355 -4.040 25.696 1.00 97.38 99 LEU A CA 1
ATOM 696 C C . LEU A 1 99 ? -14.348 -4.635 27.100 1.00 97.38 99 LEU A C 1
ATOM 698 O O . LEU A 1 99 ? -15.101 -4.192 27.960 1.00 97.38 99 LEU A O 1
ATOM 702 N N . ARG A 1 100 ? -13.449 -5.584 27.349 1.00 98.19 100 ARG A N 1
ATOM 703 C CA . ARG A 1 100 ? -13.170 -6.143 28.670 1.00 98.19 100 ARG A CA 1
ATOM 704 C C . ARG A 1 100 ? -11.674 -6.256 28.879 1.00 98.19 100 ARG A C 1
ATOM 706 O O . ARG A 1 100 ? -10.963 -6.774 28.019 1.00 98.19 100 ARG A O 1
ATOM 713 N N . GLY A 1 101 ? -11.191 -5.824 30.034 1.00 97.44 101 GLY A N 1
ATOM 714 C CA . GLY A 1 101 ? -9.774 -5.905 30.334 1.00 97.44 101 GLY A CA 1
ATOM 715 C C . GLY A 1 101 ? -9.363 -5.196 31.610 1.00 97.44 101 GLY A C 1
ATOM 716 O O . GLY A 1 101 ? -10.172 -4.902 32.491 1.00 97.44 101 GLY A O 1
ATOM 717 N N . GLN A 1 102 ? -8.061 -4.962 31.712 1.00 97.12 102 GLN A N 1
ATOM 718 C CA . GLN A 1 102 ? -7.409 -4.285 32.820 1.00 97.12 102 GLN A CA 1
ATOM 719 C C . GLN A 1 102 ? -6.320 -3.350 32.312 1.00 97.12 102 GLN A C 1
ATOM 721 O O . GLN A 1 102 ? -5.619 -3.656 31.350 1.00 97.12 102 GLN A O 1
ATOM 726 N N . VAL A 1 103 ? -6.156 -2.222 32.988 1.00 96.44 103 VAL A N 1
ATOM 727 C CA . VAL A 1 103 ? -5.106 -1.249 32.708 1.00 96.44 103 VAL A CA 1
ATOM 728 C C . VAL A 1 103 ? -4.505 -0.763 34.018 1.00 96.44 103 VAL A C 1
ATOM 730 O O . VAL A 1 103 ? -5.225 -0.523 34.990 1.00 96.44 103 VAL A O 1
ATOM 733 N N . SER A 1 104 ? -3.185 -0.627 34.062 1.00 95.81 104 SER A N 1
ATOM 734 C CA . SER A 1 104 ? -2.527 0.063 35.163 1.00 95.81 104 SER A CA 1
ATOM 735 C C . SER A 1 104 ? -2.721 1.573 35.005 1.00 95.81 104 SER A C 1
ATOM 737 O O . SER A 1 104 ? -2.644 2.112 33.902 1.00 95.81 104 SER A O 1
ATOM 739 N N . LEU A 1 105 ? -2.972 2.287 36.100 1.00 92.38 105 LEU A N 1
ATOM 740 C CA . LEU A 1 105 ? -3.227 3.731 36.072 1.00 92.38 105 LEU A CA 1
ATOM 741 C C . LEU A 1 105 ? -2.016 4.555 35.605 1.00 92.38 105 LEU A C 1
ATOM 743 O O . LEU A 1 105 ? -2.183 5.686 35.163 1.00 92.38 105 LEU A O 1
ATOM 747 N N . ASP A 1 106 ? -0.807 3.990 35.657 1.00 91.25 106 ASP A N 1
ATOM 748 C CA . ASP A 1 106 ? 0.401 4.580 35.066 1.00 91.25 106 ASP A CA 1
ATOM 749 C C . ASP A 1 106 ? 0.516 4.349 33.541 1.00 91.25 106 ASP A C 1
ATOM 751 O O . ASP A 1 106 ? 1.476 4.800 32.915 1.00 91.25 106 ASP A O 1
ATOM 755 N N . GLY A 1 107 ? -0.443 3.634 32.940 1.00 87.50 107 GLY A N 1
ATOM 756 C CA . GLY A 1 107 ? -0.512 3.326 31.512 1.00 87.50 107 GLY A CA 1
ATOM 757 C C . GLY A 1 107 ? 0.538 2.328 31.016 1.00 87.50 107 GLY A C 1
ATOM 758 O O . GLY A 1 107 ? 0.675 2.146 29.805 1.00 87.50 107 GLY A O 1
ATOM 759 N N . ARG A 1 108 ? 1.308 1.698 31.913 1.00 91.44 108 ARG A N 1
ATOM 760 C CA . ARG A 1 108 ? 2.408 0.798 31.536 1.00 91.44 108 ARG A CA 1
ATOM 761 C C . ARG A 1 108 ? 1.945 -0.600 31.163 1.00 91.44 108 ARG A C 1
ATOM 763 O O . ARG A 1 108 ? 2.583 -1.225 30.323 1.00 91.44 108 ARG A O 1
ATOM 770 N N . VAL A 1 109 ? 0.872 -1.091 31.768 1.00 94.12 109 VAL A N 1
ATOM 771 C CA . VAL A 1 109 ? 0.341 -2.433 31.533 1.00 94.12 109 VAL A CA 1
ATOM 772 C C . VAL A 1 109 ? -1.095 -2.317 31.048 1.00 94.12 109 VAL A C 1
ATOM 774 O O . VAL A 1 109 ? -1.947 -1.751 31.727 1.00 94.12 109 VAL A O 1
ATOM 777 N N . LEU A 1 110 ? -1.367 -2.881 29.877 1.00 96.06 110 LEU A N 1
ATOM 778 C CA . LEU A 1 110 ? -2.704 -3.028 29.317 1.00 96.06 110 LEU A CA 1
ATOM 779 C C . LEU A 1 110 ? -2.937 -4.501 29.001 1.00 96.06 110 LEU A C 1
ATOM 781 O O . LEU A 1 110 ? -2.166 -5.103 28.258 1.00 96.06 110 LEU A O 1
ATOM 785 N N . ARG A 1 111 ? -4.024 -5.063 29.520 1.00 97.50 111 ARG A N 1
ATOM 786 C CA . ARG A 1 111 ? -4.542 -6.384 29.170 1.00 97.50 111 ARG A CA 1
ATOM 787 C C . ARG A 1 111 ? -5.952 -6.217 28.626 1.00 97.50 111 ARG A C 1
ATOM 789 O O . ARG A 1 111 ? -6.829 -5.741 29.336 1.00 97.50 111 ARG A O 1
ATOM 796 N N . LEU A 1 112 ? -6.169 -6.614 27.385 1.00 97.88 112 LEU A N 1
ATOM 797 C CA . LEU A 1 112 ? -7.469 -6.625 26.732 1.00 97.88 112 LEU A CA 1
ATOM 798 C C . LEU A 1 112 ? -7.906 -8.082 26.575 1.00 97.88 112 LEU A C 1
ATOM 800 O O . LEU A 1 112 ? -7.348 -8.816 25.764 1.00 97.88 112 LEU A O 1
ATOM 804 N N . ASP A 1 113 ? -8.873 -8.503 27.380 1.00 97.25 113 ASP A N 1
ATOM 805 C CA . ASP A 1 113 ? -9.399 -9.871 27.375 1.00 97.25 113 ASP A CA 1
ATOM 806 C C . ASP A 1 113 ? -10.360 -10.090 26.213 1.00 97.25 113 ASP A C 1
ATOM 808 O O . ASP A 1 113 ? -10.338 -11.127 25.551 1.00 97.25 113 ASP A O 1
ATOM 812 N N . GLU A 1 114 ? -11.182 -9.077 25.958 1.00 97.06 114 GLU A N 1
ATOM 813 C CA . GLU A 1 114 ? -12.132 -9.033 24.862 1.00 97.06 114 GLU A CA 1
ATOM 814 C C . GLU A 1 114 ? -12.135 -7.616 24.301 1.00 97.06 114 GLU A C 1
ATOM 816 O O . GLU A 1 114 ? -12.436 -6.656 25.005 1.00 97.06 114 GLU A O 1
ATOM 821 N N . GLY A 1 115 ? -11.769 -7.474 23.038 1.00 97.56 115 GLY A N 1
ATOM 822 C CA . GLY A 1 115 ? -11.919 -6.240 22.291 1.00 97.56 115 GLY A CA 1
ATOM 823 C C . GLY A 1 115 ? -12.639 -6.550 21.000 1.00 97.56 115 GLY A C 1
ATOM 824 O O . GLY A 1 115 ? -12.074 -7.182 20.115 1.00 97.56 115 GLY A O 1
ATOM 825 N N . GLN A 1 116 ? -13.883 -6.119 20.895 1.00 97.88 116 GLN A N 1
ATOM 826 C CA . GLN A 1 116 ? -14.670 -6.206 19.678 1.00 97.88 116 GLN A CA 1
ATOM 827 C C . GLN A 1 116 ? -15.040 -4.792 19.250 1.00 97.88 116 GLN A C 1
ATOM 829 O O . GLN A 1 116 ? -15.504 -4.009 20.077 1.00 97.88 116 GLN A O 1
ATOM 834 N N . VAL A 1 117 ? -14.844 -4.468 17.976 1.00 96.69 117 VAL A N 1
ATOM 835 C CA . VAL A 1 117 ? -15.294 -3.213 17.371 1.00 96.69 117 VAL A CA 1
ATOM 836 C C . VAL A 1 117 ? -16.009 -3.534 16.070 1.00 96.69 117 VAL A C 1
ATOM 838 O O . VAL A 1 117 ? -15.395 -4.039 15.135 1.00 96.69 117 VAL A O 1
ATOM 841 N N . ASP A 1 118 ? -17.292 -3.218 15.998 1.00 95.81 118 ASP A N 1
ATOM 842 C CA . ASP A 1 118 ? -18.098 -3.379 14.801 1.00 95.81 118 ASP A CA 1
ATOM 843 C C . ASP A 1 118 ? -18.180 -2.043 14.054 1.00 95.81 118 ASP A C 1
ATOM 845 O O . ASP A 1 118 ? -18.545 -1.011 14.625 1.00 95.81 118 ASP A O 1
ATOM 849 N N . VAL A 1 119 ? -17.847 -2.073 12.764 1.00 92.81 119 VAL A N 1
ATOM 850 C CA . VAL A 1 119 ? -18.047 -0.970 11.817 1.00 92.81 119 VAL A CA 1
ATOM 851 C C . VAL A 1 119 ? -19.034 -1.460 10.766 1.00 92.81 119 VAL A C 1
ATOM 853 O O . VAL A 1 119 ? -18.704 -2.297 9.920 1.00 92.81 119 VAL A O 1
ATOM 856 N N . GLY A 1 120 ? -20.284 -1.008 10.860 1.00 90.56 120 GLY A N 1
ATOM 857 C CA . GLY A 1 120 ? -21.382 -1.602 10.099 1.00 90.56 120 GLY A CA 1
ATOM 858 C C . GLY A 1 120 ? -21.516 -3.102 10.398 1.00 90.56 120 GLY A C 1
ATOM 859 O O . GLY A 1 120 ? -21.809 -3.495 11.521 1.00 90.56 120 GLY A O 1
ATOM 860 N N . LYS A 1 121 ? -21.297 -3.951 9.386 1.00 92.38 121 LYS A N 1
ATOM 861 C CA . LYS A 1 121 ? -21.341 -5.423 9.516 1.00 92.38 121 LYS A CA 1
ATOM 862 C C . LYS A 1 121 ? -19.962 -6.070 9.695 1.00 92.38 121 LYS A C 1
ATOM 864 O O . LYS A 1 121 ? -19.874 -7.295 9.756 1.00 92.38 121 LYS A O 1
ATOM 869 N N . VAL A 1 122 ? -18.888 -5.282 9.712 1.00 95.75 122 VAL A N 1
ATOM 870 C CA . VAL A 1 122 ? -17.520 -5.787 9.870 1.00 95.75 122 VAL A CA 1
ATOM 871 C C . VAL A 1 122 ? -17.164 -5.785 11.343 1.00 95.75 122 VAL A C 1
ATOM 873 O O . VAL A 1 122 ? -17.105 -4.725 11.956 1.00 95.75 122 VAL A O 1
ATOM 876 N N . GLN A 1 123 ? -16.880 -6.965 11.881 1.00 96.62 123 GLN A N 1
ATOM 877 C CA . GLN A 1 123 ? -16.425 -7.137 13.252 1.00 96.62 123 GLN A CA 1
ATOM 878 C C . GLN A 1 123 ? -14.898 -7.229 13.297 1.00 96.62 123 GLN A C 1
ATOM 880 O O . GLN A 1 123 ? -14.302 -8.121 12.696 1.00 96.62 123 GLN A O 1
ATOM 885 N N . LEU A 1 124 ? -14.266 -6.326 14.037 1.00 97.12 124 LEU A N 1
ATOM 886 C CA . LEU A 1 124 ? -12.844 -6.348 14.360 1.00 97.12 124 LEU A CA 1
ATOM 887 C C . LEU A 1 124 ? -12.675 -6.944 15.754 1.00 97.12 124 LEU A C 1
ATOM 889 O O . LEU A 1 124 ? -13.305 -6.486 16.702 1.00 97.12 124 LEU A O 1
ATOM 893 N N . GLN A 1 125 ? -11.810 -7.942 15.885 1.00 97.81 125 GLN A N 1
ATOM 894 C CA . GLN A 1 125 ? -11.463 -8.569 17.154 1.00 97.81 125 GLN A CA 1
ATOM 895 C C . GLN A 1 125 ? -10.014 -8.240 17.516 1.00 97.81 125 GLN A C 1
ATOM 897 O O . GLN A 1 125 ? -9.124 -8.311 16.669 1.00 97.81 125 GLN A O 1
ATOM 902 N N . LEU A 1 126 ? -9.772 -7.891 18.775 1.00 97.69 126 LEU A N 1
ATOM 903 C CA . LEU A 1 126 ? -8.467 -7.591 19.350 1.00 97.69 126 LEU A CA 1
ATOM 904 C C . LEU A 1 126 ? -8.432 -8.096 20.794 1.00 97.69 126 LEU A C 1
ATOM 906 O O . LEU A 1 126 ? -9.317 -7.793 21.587 1.00 97.69 126 LEU A O 1
ATOM 910 N N . ARG A 1 127 ? -7.396 -8.839 21.164 1.00 97.94 127 ARG A N 1
ATOM 911 C CA . ARG A 1 127 ? -7.136 -9.245 22.552 1.00 97.94 127 ARG A CA 1
ATOM 912 C C . ARG A 1 127 ? -5.641 -9.379 22.778 1.00 97.94 127 ARG A C 1
ATOM 914 O O . ARG A 1 127 ? -4.898 -9.595 21.824 1.00 97.94 127 ARG A O 1
ATOM 921 N N . GLY A 1 128 ? -5.195 -9.299 24.021 1.00 97.50 128 GLY A N 1
ATOM 922 C CA . GLY A 1 128 ? -3.791 -9.487 24.354 1.00 97.50 128 GLY A CA 1
ATOM 923 C C . GLY A 1 128 ? -3.280 -8.557 25.438 1.00 97.50 128 GLY A C 1
ATOM 924 O O . GLY A 1 128 ? -4.046 -7.921 26.157 1.00 97.50 128 GLY A O 1
ATOM 925 N N . THR A 1 129 ? -1.963 -8.482 25.552 1.00 97.06 129 THR A N 1
ATOM 926 C CA . THR A 1 129 ? -1.246 -7.734 26.576 1.00 97.06 129 THR A CA 1
ATOM 927 C C . THR A 1 129 ? -0.151 -6.867 25.978 1.00 97.06 129 THR A C 1
ATOM 929 O O . THR A 1 129 ? 0.597 -7.301 25.102 1.00 97.06 129 THR A O 1
ATOM 932 N N . VAL A 1 130 ? -0.017 -5.660 26.514 1.00 95.25 130 VAL A N 1
ATOM 933 C CA . VAL A 1 130 ? 1.125 -4.773 26.309 1.00 95.25 130 VAL A CA 1
ATOM 934 C C . VAL A 1 130 ? 1.666 -4.415 27.685 1.00 95.25 130 VAL A C 1
ATOM 936 O O . VAL A 1 130 ? 0.960 -3.811 28.487 1.00 95.25 130 VAL A O 1
ATOM 939 N N . ASP A 1 131 ? 2.910 -4.788 27.954 1.00 94.12 131 ASP A N 1
ATOM 940 C CA . ASP A 1 131 ? 3.605 -4.522 29.210 1.00 94.12 131 ASP A CA 1
ATOM 941 C C . ASP A 1 131 ? 4.863 -3.690 28.930 1.00 94.12 131 ASP A C 1
ATOM 943 O O . ASP A 1 131 ? 5.769 -4.111 28.212 1.00 94.12 131 ASP A O 1
ATOM 947 N N . ARG A 1 132 ? 4.891 -2.477 29.480 1.00 89.94 132 ARG A N 1
ATOM 948 C CA . ARG A 1 132 ? 5.994 -1.505 29.444 1.00 89.94 132 ARG A CA 1
ATOM 949 C C . ARG A 1 132 ? 6.473 -1.162 30.857 1.00 89.94 132 ARG A C 1
ATOM 951 O O . ARG A 1 132 ? 6.972 -0.067 31.105 1.00 89.94 132 ARG A O 1
ATOM 958 N N . SER A 1 133 ? 6.242 -2.056 31.820 1.00 81.81 133 SER A N 1
ATOM 959 C CA . SER A 1 133 ? 6.637 -1.861 33.220 1.00 81.81 133 SER A CA 1
ATOM 960 C C . SER A 1 133 ? 8.154 -1.850 33.407 1.00 81.81 133 SER A C 1
ATOM 962 O O . SER A 1 133 ? 8.662 -1.205 34.325 1.00 81.81 133 SER A O 1
ATOM 964 N N . ARG A 1 134 ? 8.873 -2.539 32.520 1.00 73.56 134 ARG A N 1
ATOM 965 C CA . ARG A 1 134 ? 10.333 -2.552 32.411 1.00 73.56 134 ARG A CA 1
ATOM 966 C C . ARG A 1 134 ? 10.717 -1.632 31.247 1.00 73.56 134 ARG A C 1
ATOM 968 O O . ARG A 1 134 ? 9.920 -1.469 30.331 1.00 73.56 134 ARG A O 1
ATOM 975 N N . ASP A 1 135 ? 11.935 -1.088 31.215 1.00 77.38 135 ASP A N 1
ATOM 976 C CA . ASP A 1 135 ? 12.436 -0.241 30.101 1.00 77.38 135 ASP A CA 1
ATOM 977 C C . ASP A 1 135 ? 12.343 -0.896 28.700 1.00 77.38 135 ASP A C 1
ATOM 979 O O . ASP A 1 135 ? 12.590 -0.259 27.671 1.00 77.38 135 ASP A O 1
ATOM 983 N N . LYS A 1 136 ? 11.997 -2.186 28.667 1.00 83.62 136 LYS A N 1
ATOM 984 C CA . LYS A 1 136 ? 11.750 -3.009 27.492 1.00 83.62 136 LYS A CA 1
ATOM 985 C C . LYS A 1 136 ? 10.284 -3.427 27.430 1.00 83.62 136 LYS A C 1
ATOM 987 O O . LYS A 1 136 ? 9.722 -3.857 28.439 1.00 83.62 136 LYS A O 1
ATOM 992 N N . ALA A 1 137 ? 9.693 -3.343 26.244 1.00 87.81 137 ALA A N 1
ATOM 993 C CA . ALA A 1 137 ? 8.304 -3.722 26.026 1.00 87.81 137 ALA A CA 1
ATOM 994 C C . ALA A 1 137 ? 8.136 -5.236 25.805 1.00 87.81 137 ALA A C 1
ATOM 996 O O . ALA A 1 137 ? 8.922 -5.869 25.099 1.00 87.81 137 ALA A O 1
ATOM 997 N N . ARG A 1 138 ? 7.051 -5.795 26.344 1.00 92.81 138 ARG A N 1
ATOM 998 C CA . ARG A 1 138 ? 6.525 -7.113 25.979 1.00 92.81 138 ARG A CA 1
ATOM 999 C C . ARG A 1 138 ? 5.130 -6.955 25.389 1.00 92.81 138 ARG A C 1
ATOM 1001 O O . ARG A 1 138 ? 4.267 -6.300 25.971 1.00 92.81 138 ARG A O 1
ATOM 1008 N N . VAL A 1 139 ? 4.915 -7.556 24.228 1.00 93.81 139 VAL A N 1
ATOM 1009 C CA . VAL A 1 139 ? 3.670 -7.486 23.464 1.00 93.81 139 VAL A CA 1
ATOM 1010 C C . VAL A 1 139 ? 3.230 -8.905 23.134 1.00 93.81 139 VAL A C 1
ATOM 1012 O O . VAL A 1 139 ? 4.031 -9.694 22.645 1.00 93.81 139 VAL A O 1
ATOM 1015 N N . ASP A 1 140 ? 1.968 -9.224 23.387 1.00 96.25 140 ASP A N 1
ATOM 1016 C CA . ASP A 1 140 ? 1.306 -10.442 22.913 1.00 96.25 140 ASP A CA 1
ATOM 1017 C C . ASP A 1 140 ? -0.109 -10.052 22.501 1.00 96.25 140 ASP A C 1
ATOM 1019 O O . ASP A 1 140 ? -0.917 -9.698 23.351 1.00 96.25 140 ASP A O 1
ATOM 1023 N N . VAL A 1 141 ? -0.396 -10.007 21.204 1.00 97.31 141 VAL A N 1
ATOM 1024 C CA . VAL A 1 141 ? -1.642 -9.460 20.665 1.00 97.31 141 VAL A CA 1
ATOM 1025 C C . VAL A 1 141 ? -2.189 -10.389 19.600 1.00 97.31 141 VAL A C 1
ATOM 1027 O O . VAL A 1 141 ? -1.509 -10.704 18.629 1.00 97.31 141 VAL A O 1
ATOM 1030 N N . HIS A 1 142 ? -3.450 -10.773 19.755 1.00 98.06 142 HIS A N 1
ATOM 1031 C CA . HIS A 1 142 ? -4.234 -11.425 18.722 1.00 98.06 142 HIS A CA 1
ATOM 1032 C C . HIS A 1 142 ? -5.195 -10.413 18.116 1.00 98.06 142 HIS A C 1
ATOM 1034 O O . HIS A 1 142 ? -5.873 -9.684 18.842 1.00 98.06 142 HIS A O 1
ATOM 1040 N N . PHE A 1 143 ? -5.285 -10.398 16.795 1.00 97.44 143 PHE A N 1
ATOM 1041 C CA . PHE A 1 143 ? -6.212 -9.547 16.064 1.00 97.44 143 PHE A CA 1
ATOM 1042 C C . PHE A 1 143 ? -6.896 -10.345 14.962 1.00 97.44 143 PHE A C 1
ATOM 1044 O O . PHE A 1 143 ? -6.351 -11.331 14.467 1.00 97.44 143 PHE A O 1
ATOM 1051 N N . GLY A 1 144 ? -8.081 -9.918 14.547 1.00 97.44 144 GLY A N 1
ATOM 1052 C CA . GLY A 1 144 ? -8.750 -10.576 13.444 1.00 97.44 144 GLY A CA 1
ATOM 1053 C C . GLY A 1 144 ? -10.023 -9.906 12.970 1.00 97.44 144 GLY A C 1
ATOM 1054 O O . GLY A 1 144 ? -10.587 -9.036 13.624 1.00 97.44 144 GLY A O 1
ATOM 1055 N N . ILE A 1 145 ? -10.456 -10.348 11.802 1.00 97.38 145 ILE A N 1
ATOM 1056 C CA . ILE A 1 145 ? -11.761 -10.113 11.209 1.00 97.38 145 ILE A CA 1
ATOM 1057 C C . ILE A 1 145 ? -12.333 -11.512 10.970 1.00 97.38 145 ILE A C 1
ATOM 1059 O O . ILE A 1 145 ? -11.771 -12.254 10.156 1.00 97.38 145 ILE A O 1
ATOM 1063 N N . PRO A 1 146 ? -13.398 -11.920 11.680 1.00 96.88 146 PRO A N 1
ATOM 1064 C CA . PRO A 1 146 ? -14.099 -13.163 11.381 1.00 96.88 146 PRO A CA 1
ATOM 1065 C C . PRO A 1 146 ? -14.586 -13.193 9.929 1.00 96.88 146 PRO A C 1
ATOM 1067 O O . PRO A 1 146 ? -14.638 -12.165 9.258 1.00 96.88 146 PRO A O 1
ATOM 1070 N N . LEU A 1 147 ? -14.971 -14.375 9.446 1.00 97.25 147 LEU A N 1
ATOM 1071 C CA . LEU A 1 147 ? -15.459 -14.531 8.078 1.00 97.25 147 LEU A CA 1
ATOM 1072 C C . LEU A 1 147 ? -16.635 -13.581 7.803 1.00 97.25 147 LEU A C 1
ATOM 1074 O O . LEU A 1 147 ? -17.693 -13.688 8.422 1.00 97.25 147 LEU A O 1
ATOM 1078 N N . VAL A 1 148 ? -16.447 -12.665 6.858 1.00 97.50 148 VAL A N 1
ATOM 1079 C CA . VAL A 1 148 ? -17.427 -11.646 6.483 1.00 97.50 148 VAL A CA 1
ATOM 1080 C C . VAL A 1 148 ? -17.552 -11.578 4.966 1.00 97.50 148 VAL A C 1
ATOM 1082 O O . VAL A 1 148 ? -16.594 -11.825 4.237 1.00 97.50 148 VAL A O 1
ATOM 1085 N N . ALA A 1 149 ? -18.743 -11.256 4.464 1.00 98.06 149 ALA A N 1
ATOM 1086 C CA . ALA A 1 149 ? -18.941 -11.041 3.034 1.00 98.06 149 ALA A CA 1
ATOM 1087 C C . ALA A 1 149 ? -18.129 -9.829 2.551 1.00 98.06 149 ALA A C 1
ATOM 1089 O O . ALA A 1 149 ? -18.131 -8.779 3.197 1.00 98.06 149 ALA A O 1
ATOM 1090 N N . CYS A 1 150 ? -17.500 -9.933 1.381 1.00 97.31 150 CYS A N 1
ATOM 1091 C CA . CYS A 1 150 ? -16.695 -8.839 0.828 1.00 97.31 150 CYS A CA 1
ATOM 1092 C C . CYS A 1 150 ? -17.512 -7.567 0.589 1.00 97.31 150 CYS A C 1
ATOM 1094 O O . CYS A 1 150 ? -17.019 -6.467 0.827 1.00 97.31 150 CYS A O 1
ATOM 1096 N N . GLN A 1 151 ? -18.780 -7.712 0.187 1.00 97.62 151 GLN A N 1
ATOM 1097 C CA . GLN A 1 151 ? -19.678 -6.569 0.036 1.00 97.62 151 GLN A CA 1
ATOM 1098 C C . GLN A 1 151 ? -19.908 -5.846 1.367 1.00 97.62 151 GLN A C 1
ATOM 1100 O O . GLN A 1 151 ? -19.810 -4.628 1.415 1.00 97.62 151 GLN A O 1
ATOM 1105 N N . SER A 1 152 ? -20.107 -6.584 2.465 1.00 96.62 152 SER A N 1
ATOM 1106 C CA . SER A 1 152 ? -20.266 -5.990 3.798 1.00 96.62 152 SER A CA 1
ATOM 1107 C C . SER A 1 152 ? -19.046 -5.169 4.221 1.00 96.62 152 SER A C 1
ATOM 1109 O O . SER A 1 152 ? -19.199 -4.179 4.930 1.00 96.62 152 SER A O 1
ATOM 1111 N N . PHE A 1 153 ? -17.842 -5.564 3.790 1.00 95.06 153 PHE A N 1
ATOM 1112 C CA . PHE A 1 153 ? -16.629 -4.788 4.036 1.00 95.06 153 PHE A CA 1
ATOM 1113 C C . PHE A 1 153 ? -16.584 -3.493 3.231 1.00 95.06 153 PHE A C 1
ATOM 1115 O O . PHE A 1 153 ? -16.220 -2.467 3.789 1.00 95.06 153 PHE A O 1
ATOM 1122 N N . LEU A 1 154 ? -16.989 -3.511 1.959 1.00 95.25 154 LEU A N 1
ATOM 1123 C CA . LEU A 1 154 ? -17.088 -2.292 1.150 1.00 95.25 154 LEU A CA 1
ATOM 1124 C C . LEU A 1 154 ? -18.172 -1.342 1.682 1.00 95.25 154 LEU A C 1
ATOM 1126 O O . LEU A 1 154 ? -17.932 -0.141 1.780 1.00 95.25 154 LEU A O 1
ATOM 1130 N N . ASP A 1 155 ? -19.322 -1.881 2.088 1.00 93.75 155 ASP A N 1
ATOM 1131 C CA . ASP A 1 155 ? -20.460 -1.112 2.608 1.00 93.75 155 ASP A CA 1
ATOM 1132 C C . ASP A 1 155 ? -20.158 -0.445 3.961 1.00 93.75 155 ASP A C 1
ATOM 1134 O O . ASP A 1 155 ? -20.733 0.591 4.287 1.00 93.75 155 ASP A O 1
ATOM 1138 N N . ALA A 1 156 ? -19.246 -1.019 4.754 1.00 92.19 156 ALA A N 1
ATOM 1139 C CA . ALA A 1 156 ? -18.815 -0.451 6.031 1.00 92.19 156 ALA A CA 1
ATOM 1140 C C . ALA A 1 156 ? -17.952 0.816 5.876 1.00 92.19 156 ALA A C 1
ATOM 1142 O O . ALA A 1 156 ? -17.700 1.517 6.858 1.00 92.19 156 ALA A O 1
ATOM 1143 N N . LEU A 1 157 ? -17.470 1.113 4.665 1.00 90.88 157 LEU A N 1
ATOM 1144 C CA . LEU A 1 157 ? -16.553 2.217 4.406 1.00 90.88 157 LEU A CA 1
ATOM 1145 C C . LEU A 1 157 ? -17.317 3.429 3.851 1.00 90.88 157 LEU A C 1
ATOM 1147 O O . LEU A 1 157 ? -17.825 3.377 2.728 1.00 90.88 157 LEU A O 1
ATOM 1151 N N . PRO A 1 158 ? -17.374 4.561 4.578 1.00 90.31 158 PRO A N 1
ATOM 1152 C CA . PRO A 1 158 ? -18.067 5.744 4.086 1.00 90.31 158 PRO A CA 1
ATOM 1153 C C . PRO A 1 158 ? -17.348 6.339 2.869 1.00 90.31 158 PRO A C 1
ATOM 1155 O O . PRO A 1 158 ? -16.118 6.302 2.767 1.00 90.31 158 PRO A O 1
ATOM 1158 N N . SER A 1 159 ? -18.101 6.964 1.961 1.00 90.62 159 SER A N 1
ATOM 1159 C CA . SER A 1 159 ? -17.563 7.558 0.725 1.00 90.62 159 SER A CA 1
ATOM 1160 C C . SER A 1 159 ? -16.489 8.622 0.979 1.00 90.62 159 SER A C 1
ATOM 1162 O O . SER A 1 159 ? -15.542 8.731 0.206 1.00 90.62 159 SER A O 1
ATOM 1164 N N . SER A 1 160 ? -16.567 9.353 2.095 1.00 89.88 160 SER A N 1
ATOM 1165 C CA . SER A 1 160 ? -15.535 10.308 2.524 1.00 89.88 160 SER A CA 1
ATOM 1166 C C . SER A 1 160 ? -14.198 9.644 2.873 1.00 89.88 160 SER A C 1
ATOM 1168 O O . SER A 1 160 ? -13.151 10.280 2.788 1.00 89.88 160 SER A O 1
ATOM 1170 N N . LEU A 1 161 ? -14.222 8.373 3.289 1.00 90.62 161 LEU A N 1
ATOM 1171 C CA . LEU A 1 161 ? -13.024 7.597 3.599 1.00 90.62 161 LEU A CA 1
ATOM 1172 C C . LEU A 1 161 ? -12.459 6.914 2.350 1.00 90.62 161 LEU A C 1
ATOM 1174 O O . LEU A 1 161 ? -11.245 6.759 2.254 1.00 90.62 161 LEU A O 1
ATOM 1178 N N . VAL A 1 162 ? -13.299 6.505 1.399 1.00 93.69 162 VAL A N 1
ATOM 1179 C CA . VAL A 1 162 ? -12.870 5.723 0.228 1.00 93.69 162 VAL A CA 1
ATOM 1180 C C . VAL A 1 162 ? -13.448 6.229 -1.105 1.00 93.69 162 VAL A C 1
ATOM 1182 O O . VAL A 1 162 ? -14.057 5.461 -1.849 1.00 93.69 162 VAL A O 1
ATOM 1185 N N . PRO A 1 163 ? -13.255 7.512 -1.459 1.00 92.94 163 PRO A N 1
ATOM 1186 C CA . PRO A 1 163 ? -13.966 8.138 -2.576 1.00 92.94 163 PRO A CA 1
ATOM 1187 C C . PRO A 1 163 ? -13.699 7.493 -3.945 1.00 92.94 163 PRO A C 1
ATOM 1189 O O . PRO A 1 163 ? -14.574 7.525 -4.803 1.00 92.94 163 PRO A O 1
ATOM 1192 N N . VAL A 1 164 ? -12.520 6.900 -4.167 1.00 94.94 164 VAL A N 1
ATOM 1193 C CA . VAL A 1 164 ? -12.129 6.327 -5.471 1.00 94.94 164 VAL A CA 1
ATOM 1194 C C . VAL A 1 164 ? -12.765 4.958 -5.723 1.00 94.94 164 VAL A C 1
ATOM 1196 O O . VAL A 1 164 ? -13.061 4.614 -6.864 1.00 94.94 164 VAL A O 1
ATOM 1199 N N . VAL A 1 165 ? -12.978 4.177 -4.664 1.00 95.88 165 VAL A N 1
ATOM 1200 C CA . VAL A 1 165 ? -13.521 2.804 -4.734 1.00 95.88 165 VAL A CA 1
ATOM 1201 C C . VAL A 1 165 ? -14.976 2.725 -4.271 1.00 95.88 165 VAL A C 1
ATOM 1203 O O . VAL A 1 165 ? -15.566 1.646 -4.245 1.00 95.88 165 VAL A O 1
ATOM 1206 N N . HIS A 1 166 ? -15.571 3.857 -3.898 1.00 94.56 166 HIS A N 1
ATOM 1207 C CA . HIS A 1 166 ? -16.976 3.920 -3.534 1.00 94.56 166 HIS A CA 1
ATOM 1208 C C . HIS A 1 166 ? -17.857 3.483 -4.715 1.00 94.56 166 HIS A C 1
ATOM 1210 O O . HIS A 1 166 ? -17.635 3.890 -5.854 1.00 94.56 166 HIS A O 1
ATOM 1216 N N . GLY A 1 167 ? -18.855 2.642 -4.440 1.00 94.31 167 GLY A N 1
ATOM 1217 C CA . GLY A 1 167 ? -19.726 2.060 -5.465 1.00 94.31 167 GLY A CA 1
ATOM 1218 C C . GLY A 1 167 ? -19.173 0.800 -6.142 1.00 94.31 167 GLY A C 1
ATOM 1219 O O . GLY A 1 167 ? -19.843 0.248 -7.011 1.00 94.31 167 GLY A O 1
ATOM 1220 N N . MET A 1 168 ? -17.986 0.315 -5.754 1.00 97.69 168 MET A N 1
ATOM 1221 C CA . MET A 1 168 ? -17.550 -1.032 -6.132 1.00 97.69 168 MET A CA 1
ATOM 1222 C C . MET A 1 168 ? -18.465 -2.098 -5.527 1.00 97.69 168 MET A C 1
ATOM 1224 O O . MET A 1 168 ? -18.941 -1.961 -4.398 1.00 97.69 168 MET A O 1
ATOM 1228 N N . THR A 1 169 ? -18.647 -3.197 -6.258 1.00 98.12 169 THR A N 1
ATOM 1229 C CA . THR A 1 169 ? -19.342 -4.382 -5.748 1.00 98.12 169 THR A CA 1
ATOM 1230 C C . THR A 1 169 ? -18.427 -5.593 -5.752 1.00 98.12 169 THR A C 1
ATOM 1232 O O . THR A 1 169 ? -17.595 -5.756 -6.649 1.00 98.12 169 THR A O 1
ATOM 1235 N N . ALA A 1 170 ? -18.596 -6.467 -4.763 1.00 98.00 170 ALA A N 1
ATOM 1236 C CA . ALA A 1 170 ? -17.792 -7.668 -4.608 1.00 98.00 170 ALA A CA 1
ATOM 1237 C C . ALA A 1 170 ? -18.631 -8.874 -4.172 1.00 98.00 170 ALA A C 1
ATOM 1239 O O . ALA A 1 170 ? -19.566 -8.756 -3.384 1.00 98.00 170 ALA A O 1
ATOM 1240 N N . ALA A 1 171 ? -18.249 -10.053 -4.652 1.00 98.25 171 ALA A N 1
ATOM 1241 C CA . ALA A 1 171 ? -18.750 -11.343 -4.187 1.00 98.25 171 ALA A CA 1
ATOM 1242 C C . ALA A 1 171 ? -17.656 -12.096 -3.413 1.00 98.25 171 ALA A C 1
ATOM 1244 O O . ALA A 1 171 ? -16.481 -11.759 -3.540 1.00 98.25 171 ALA A O 1
ATOM 1245 N N . GLY A 1 172 ? -18.036 -13.122 -2.650 1.00 97.81 172 GLY A N 1
ATOM 1246 C CA . GLY A 1 172 ? -17.115 -13.926 -1.838 1.00 97.81 172 GLY A CA 1
ATOM 1247 C C . GLY A 1 172 ? -17.007 -13.441 -0.394 1.00 97.81 172 GLY A C 1
ATOM 1248 O O . GLY A 1 172 ? -17.818 -12.634 0.081 1.00 97.81 172 GLY A O 1
ATOM 1249 N N . THR A 1 173 ? -16.000 -13.947 0.305 1.00 97.50 173 THR A N 1
ATOM 1250 C CA . THR A 1 173 ? -15.746 -13.685 1.719 1.00 97.50 173 THR A CA 1
ATOM 1251 C C . THR A 1 173 ? -14.312 -13.226 1.994 1.00 97.50 173 THR A C 1
ATOM 1253 O O . THR A 1 173 ? -13.392 -13.333 1.181 1.00 97.50 173 THR A O 1
ATOM 1256 N N . LEU A 1 174 ? -14.118 -12.648 3.170 1.00 96.38 174 LEU A N 1
ATOM 1257 C CA . LEU A 1 174 ? -12.801 -12.338 3.693 1.00 96.38 174 LEU A CA 1
ATOM 1258 C C . LEU A 1 174 ? -12.737 -12.644 5.179 1.00 96.38 174 LEU A C 1
ATOM 1260 O O . LEU A 1 174 ? -13.732 -12.548 5.895 1.00 96.38 174 LEU A O 1
ATOM 1264 N N . SER A 1 175 ? -11.549 -12.997 5.637 1.00 97.19 175 SER A N 1
ATOM 1265 C CA . SER A 1 175 ? -11.215 -13.161 7.039 1.00 97.19 175 SER A CA 1
ATOM 1266 C C . SER A 1 175 ? -9.754 -12.797 7.263 1.00 97.19 175 SER A C 1
ATOM 1268 O O . SER A 1 175 ? -8.915 -12.870 6.363 1.00 97.19 175 SER A O 1
ATOM 1270 N N . LEU A 1 176 ? -9.441 -12.404 8.486 1.00 96.38 176 LEU A N 1
ATOM 1271 C CA . LEU A 1 176 ? -8.085 -12.141 8.933 1.00 96.38 176 LEU A CA 1
ATOM 1272 C C . LEU A 1 176 ? -7.946 -12.687 10.346 1.00 96.38 176 LEU A C 1
ATOM 1274 O O . LEU A 1 176 ? -8.808 -12.457 11.185 1.00 96.38 176 LEU A O 1
ATOM 1278 N N . ALA A 1 177 ? -6.858 -13.374 10.633 1.00 97.56 177 ALA A N 1
ATOM 1279 C CA . ALA A 1 177 ? -6.473 -13.717 11.990 1.00 97.56 177 ALA A CA 1
ATOM 1280 C C . ALA A 1 177 ? -4.965 -13.568 12.092 1.00 97.56 177 ALA A C 1
ATOM 1282 O O . ALA A 1 177 ? -4.249 -14.013 11.201 1.00 97.56 177 ALA A O 1
ATOM 1283 N N . GLY A 1 178 ? -4.474 -12.943 13.150 1.00 97.00 178 GLY A N 1
ATOM 1284 C CA . GLY A 1 178 ? -3.047 -12.796 13.369 1.00 97.00 178 GLY A CA 1
ATOM 1285 C C . GLY A 1 178 ? -2.681 -12.777 14.838 1.00 97.00 178 GLY A C 1
ATOM 1286 O O . GLY A 1 178 ? -3.498 -12.451 15.701 1.00 97.00 178 GLY A O 1
ATOM 1287 N N . HIS A 1 179 ? -1.433 -13.143 15.098 1.00 97.06 179 HIS A N 1
ATOM 1288 C CA . HIS A 1 179 ? -0.812 -13.167 16.410 1.00 97.06 179 HIS A CA 1
ATOM 1289 C C . HIS A 1 179 ? 0.556 -12.498 16.315 1.00 97.06 179 HIS A C 1
ATOM 1291 O O . HIS A 1 179 ? 1.390 -12.875 15.495 1.00 97.06 179 HIS A O 1
ATOM 1297 N N . LEU A 1 180 ? 0.767 -11.474 17.135 1.00 95.25 180 LEU A N 1
ATOM 1298 C CA . LEU A 1 180 ? 2.047 -10.810 17.315 1.00 95.25 180 LEU A CA 1
ATOM 1299 C C . LEU A 1 180 ? 2.502 -11.028 18.751 1.00 95.25 180 LEU A C 1
ATOM 1301 O O . LEU A 1 180 ? 1.897 -10.489 19.675 1.00 95.25 180 LEU A O 1
ATOM 1305 N N . ARG A 1 181 ? 3.610 -11.736 18.920 1.00 94.75 181 ARG A N 1
ATOM 1306 C CA . ARG A 1 181 ? 4.341 -11.835 20.174 1.00 94.75 181 ARG A CA 1
ATOM 1307 C C . ARG A 1 181 ? 5.747 -11.277 19.996 1.00 94.75 181 ARG A C 1
ATOM 1309 O O . ARG A 1 181 ? 6.463 -11.636 19.065 1.00 94.75 181 ARG A O 1
ATOM 1316 N N . TRP A 1 182 ? 6.131 -10.374 20.884 1.00 92.75 182 TRP A N 1
ATOM 1317 C CA . TRP A 1 182 ? 7.436 -9.736 20.864 1.00 92.75 182 TRP A CA 1
ATOM 1318 C C . TRP A 1 182 ? 7.883 -9.392 22.283 1.00 92.75 182 TRP A C 1
ATOM 1320 O O . TRP A 1 182 ? 7.208 -8.635 22.981 1.00 92.75 182 TRP A O 1
ATOM 1330 N N . ASP A 1 183 ? 9.026 -9.933 22.701 1.00 90.50 183 ASP A N 1
ATOM 1331 C CA . ASP A 1 183 ? 9.733 -9.498 23.906 1.00 90.50 183 ASP A CA 1
ATOM 1332 C C . ASP A 1 183 ? 11.022 -8.781 23.509 1.00 90.50 183 ASP A C 1
ATOM 1334 O O . ASP A 1 183 ? 11.973 -9.368 22.994 1.00 90.50 183 ASP A O 1
ATOM 1338 N N . GLU A 1 184 ? 11.076 -7.484 23.770 1.00 86.31 184 GLU A N 1
ATOM 1339 C CA . GLU A 1 184 ? 12.240 -6.669 23.458 1.00 86.31 184 GLU A CA 1
ATOM 1340 C C . GLU A 1 184 ? 13.491 -7.047 24.271 1.00 86.31 184 GLU A C 1
ATOM 1342 O O . GLU A 1 184 ? 14.624 -6.751 23.881 1.00 86.31 184 GLU A O 1
ATOM 1347 N N . ALA A 1 185 ? 13.331 -7.726 25.408 1.00 87.06 185 ALA A N 1
ATOM 1348 C CA . ALA A 1 185 ? 14.461 -8.251 26.160 1.00 87.06 185 ALA A CA 1
ATOM 1349 C C . ALA A 1 185 ? 15.137 -9.442 25.477 1.00 87.06 185 ALA A C 1
ATOM 1351 O O . ALA A 1 185 ? 16.304 -9.704 25.775 1.00 87.06 185 ALA A O 1
ATOM 1352 N N . ASN A 1 186 ? 14.438 -10.133 24.574 1.00 85.75 186 ASN A N 1
ATOM 1353 C CA . ASN A 1 186 ? 14.912 -11.335 23.908 1.00 85.75 186 ASN A CA 1
ATOM 1354 C C . ASN A 1 186 ? 14.538 -11.315 22.420 1.00 85.75 186 ASN A C 1
ATOM 1356 O O . ASN A 1 186 ? 13.454 -11.738 22.036 1.00 85.75 186 ASN A O 1
ATOM 1360 N N . GLU A 1 187 ? 15.475 -10.919 21.556 1.00 72.25 187 GLU A N 1
ATOM 1361 C CA . GLU A 1 187 ? 15.245 -10.813 20.105 1.00 72.25 187 GLU A CA 1
ATOM 1362 C C . GLU A 1 187 ? 14.799 -12.113 19.412 1.00 72.25 187 GLU A C 1
ATOM 1364 O O . GLU A 1 187 ? 14.295 -12.061 18.283 1.00 72.25 187 GLU A O 1
ATOM 1369 N N . LYS A 1 188 ? 15.011 -13.273 20.054 1.00 81.06 188 LYS A N 1
ATOM 1370 C CA . LYS A 1 188 ? 14.545 -14.578 19.565 1.00 81.06 188 LYS A CA 1
ATOM 1371 C C . LYS A 1 188 ? 13.060 -14.818 19.850 1.00 81.06 188 LYS A C 1
ATOM 1373 O O . LYS A 1 188 ? 12.465 -15.656 19.185 1.00 81.06 188 LYS A O 1
ATOM 1378 N N . ASP A 1 189 ? 12.458 -14.084 20.785 1.00 84.31 189 ASP A N 1
ATOM 1379 C CA . ASP A 1 189 ? 11.029 -14.146 21.121 1.00 84.31 189 ASP A CA 1
ATOM 1380 C C . ASP A 1 189 ? 10.217 -13.163 20.261 1.00 84.31 189 ASP A C 1
ATOM 1382 O O . ASP A 1 189 ? 9.402 -12.387 20.759 1.00 84.31 189 ASP A O 1
ATOM 1386 N N . PHE A 1 190 ? 10.496 -13.150 18.954 1.00 89.56 190 PHE A N 1
ATOM 1387 C CA . PHE A 1 190 ? 9.665 -12.483 17.960 1.00 89.56 190 PHE A CA 1
ATOM 1388 C C . PHE A 1 190 ? 8.906 -13.538 17.163 1.00 89.56 190 PHE A C 1
ATOM 1390 O O . PHE A 1 190 ? 9.504 -14.325 16.425 1.00 89.56 190 PHE A O 1
ATOM 1397 N N . HIS A 1 191 ? 7.587 -13.497 17.268 1.00 92.00 191 HIS A N 1
ATOM 1398 C CA . HIS A 1 191 ? 6.671 -14.325 16.512 1.00 92.00 191 HIS A CA 1
ATOM 1399 C C . HIS A 1 191 ? 5.579 -13.432 15.937 1.00 92.00 191 HIS A C 1
ATOM 1401 O O . HIS A 1 191 ? 4.884 -12.728 16.666 1.00 92.00 191 HIS A O 1
ATOM 1407 N N . PHE A 1 192 ? 5.451 -13.429 14.620 1.00 93.44 192 PHE A N 1
ATOM 1408 C CA . PHE A 1 192 ? 4.372 -12.737 13.947 1.00 93.44 192 PHE A CA 1
ATOM 1409 C C . PHE A 1 192 ? 3.825 -13.669 12.888 1.00 93.44 192 PHE A C 1
ATOM 1411 O O . PHE A 1 192 ? 4.518 -13.998 11.935 1.00 93.44 192 PHE A O 1
ATOM 1418 N N . GLU A 1 193 ? 2.586 -14.091 13.046 1.00 93.75 193 GLU A N 1
ATOM 1419 C CA . GLU A 1 193 ? 1.913 -14.921 12.061 1.00 93.75 193 GLU A CA 1
ATOM 1420 C C . GLU A 1 193 ? 0.536 -14.344 11.792 1.00 93.75 193 GLU A C 1
ATOM 1422 O O . GLU A 1 193 ? -0.116 -13.788 12.677 1.00 93.75 193 GLU A O 1
ATOM 1427 N N . TYR A 1 194 ? 0.094 -14.449 10.545 1.00 94.62 194 TYR A N 1
ATOM 1428 C CA . TYR A 1 194 ? -1.271 -14.119 10.190 1.00 94.62 194 TYR A CA 1
ATOM 1429 C C . TYR A 1 194 ? -1.750 -14.989 9.035 1.00 94.62 194 TYR A C 1
ATOM 1431 O O . TYR A 1 194 ? -0.990 -15.348 8.138 1.00 94.62 194 TYR A O 1
ATOM 1439 N N . ALA A 1 195 ? -3.040 -15.291 9.059 1.00 93.69 195 ALA A N 1
ATOM 1440 C CA . ALA A 1 195 ? -3.771 -15.945 7.997 1.00 93.69 195 ALA A CA 1
ATOM 1441 C C . ALA A 1 195 ? -4.833 -14.975 7.481 1.00 93.69 195 ALA A C 1
ATOM 1443 O O . ALA A 1 195 ? -5.628 -14.437 8.253 1.00 93.69 195 ALA A O 1
ATOM 1444 N N . ALA A 1 196 ? -4.841 -14.751 6.171 1.00 91.88 196 ALA A N 1
ATOM 1445 C CA . ALA A 1 196 ? -5.864 -13.967 5.498 1.00 91.88 196 ALA A CA 1
ATOM 1446 C C . ALA A 1 196 ? -6.635 -14.883 4.544 1.00 91.88 196 ALA A C 1
ATOM 1448 O O . ALA A 1 196 ? -6.080 -15.356 3.552 1.00 91.88 196 ALA A O 1
ATOM 1449 N N . GLY A 1 197 ? -7.905 -15.143 4.850 1.00 92.00 197 GLY A N 1
ATOM 1450 C CA . GLY A 1 197 ? -8.832 -15.734 3.894 1.00 92.00 197 GLY A CA 1
ATOM 1451 C C . GLY A 1 197 ? -9.349 -14.626 2.989 1.00 92.00 197 GLY A C 1
ATOM 1452 O O . GLY A 1 197 ? -9.884 -13.638 3.479 1.00 92.00 197 GLY A O 1
ATOM 1453 N N . ASN A 1 198 ? -9.162 -14.743 1.680 1.00 91.75 198 ASN A N 1
ATOM 1454 C CA . ASN A 1 198 ? -9.674 -13.755 0.738 1.00 91.75 198 ASN A CA 1
ATOM 1455 C C . ASN A 1 198 ? -10.061 -14.442 -0.572 1.00 91.75 198 ASN A C 1
ATOM 1457 O O . ASN A 1 198 ? -9.207 -14.714 -1.416 1.00 91.75 198 ASN A O 1
ATOM 1461 N N . ASP A 1 199 ? -11.353 -14.712 -0.731 1.00 94.31 199 ASP A N 1
ATOM 1462 C CA . ASP A 1 199 ? -11.963 -15.144 -1.989 1.00 94.31 199 ASP A CA 1
ATOM 1463 C C . ASP A 1 199 ? -12.797 -14.022 -2.625 1.00 94.31 199 ASP A C 1
ATOM 1465 O O . ASP A 1 199 ? -13.599 -14.275 -3.529 1.00 94.31 199 ASP A O 1
ATOM 1469 N N . CYS A 1 200 ? -12.586 -12.771 -2.193 1.00 95.81 200 CYS A N 1
ATOM 1470 C CA . CYS A 1 200 ? -13.260 -11.620 -2.767 1.00 95.81 200 CYS A CA 1
ATOM 1471 C C . CYS A 1 200 ? -13.032 -11.552 -4.271 1.00 95.81 200 CYS A C 1
ATOM 1473 O O . CYS A 1 200 ? -11.898 -11.569 -4.743 1.00 95.81 200 CYS A O 1
ATOM 1475 N N . ARG A 1 201 ? -14.112 -11.373 -5.025 1.00 97.06 201 ARG A N 1
ATOM 1476 C CA . ARG A 1 201 ? -14.093 -11.083 -6.457 1.00 97.06 201 ARG A CA 1
ATOM 1477 C C . ARG A 1 201 ? -14.828 -9.782 -6.702 1.00 97.06 201 ARG A C 1
ATOM 1479 O O . ARG A 1 201 ? -16.029 -9.708 -6.452 1.00 97.06 201 ARG A O 1
ATOM 1486 N N . ILE A 1 202 ? -14.125 -8.781 -7.213 1.00 97.69 202 ILE A N 1
ATOM 1487 C CA . ILE A 1 202 ? -14.745 -7.523 -7.618 1.00 97.69 202 ILE A CA 1
ATOM 1488 C C . ILE A 1 202 ? -15.582 -7.787 -8.872 1.00 97.69 202 ILE A C 1
ATOM 1490 O O . ILE A 1 202 ? -15.080 -8.297 -9.873 1.00 97.69 202 ILE A O 1
ATOM 1494 N N . THR A 1 203 ? -16.877 -7.493 -8.796 1.00 97.44 203 THR A N 1
ATOM 1495 C CA . THR A 1 203 ? -17.855 -7.785 -9.855 1.00 97.44 203 THR A CA 1
ATOM 1496 C C . THR A 1 203 ? -18.239 -6.550 -10.658 1.00 97.44 203 THR A C 1
ATOM 1498 O O . THR A 1 203 ? -18.581 -6.675 -11.832 1.00 97.44 203 THR A O 1
ATOM 1501 N N . SER A 1 204 ? -18.157 -5.366 -10.053 1.00 97.62 204 SER A N 1
ATOM 1502 C CA . SER A 1 204 ? -18.400 -4.086 -10.711 1.00 97.62 204 SER A CA 1
ATOM 1503 C C . SER A 1 204 ? -17.504 -3.014 -10.115 1.00 97.62 204 SER A C 1
ATOM 1505 O O . SER A 1 204 ? -17.189 -3.041 -8.922 1.00 97.62 204 SER A O 1
ATOM 1507 N N . VAL A 1 205 ? -17.111 -2.060 -10.954 1.00 97.81 205 VAL A N 1
ATOM 1508 C CA . VAL A 1 205 ? -16.281 -0.923 -10.570 1.00 97.81 205 VAL A CA 1
ATOM 1509 C C . VAL A 1 205 ? -16.803 0.376 -11.184 1.00 97.81 205 VAL A C 1
ATOM 1511 O O . VAL A 1 205 ? -17.409 0.343 -12.259 1.00 97.81 205 VAL A O 1
ATOM 1514 N N . PRO A 1 206 ? -16.545 1.530 -10.548 1.00 96.25 206 PRO A N 1
ATOM 1515 C CA . PRO A 1 206 ? -16.773 2.828 -11.169 1.00 96.25 206 PRO A CA 1
ATOM 1516 C C . PRO A 1 206 ? -15.964 3.002 -12.470 1.00 96.25 206 PRO A C 1
ATOM 1518 O O . PRO A 1 206 ? -14.845 2.492 -12.566 1.00 96.25 206 PRO A O 1
ATOM 1521 N N . PRO A 1 207 ? -16.450 3.792 -13.449 1.00 94.06 207 PRO A N 1
ATOM 1522 C CA . PRO A 1 207 ? -15.717 4.046 -14.694 1.00 94.06 207 PRO A CA 1
ATOM 1523 C C . PRO A 1 207 ? -14.319 4.650 -14.497 1.00 94.06 207 PRO A C 1
ATOM 1525 O O . PRO A 1 207 ? -13.431 4.427 -15.314 1.00 94.06 207 PRO A O 1
ATOM 1528 N N . SER A 1 208 ? -14.110 5.400 -13.410 1.00 92.50 208 SER A N 1
ATOM 1529 C CA . SER A 1 208 ? -12.841 6.064 -13.080 1.00 92.50 208 SER A CA 1
ATOM 1530 C C . SER A 1 208 ? -11.685 5.108 -12.777 1.00 92.50 208 SER A C 1
ATOM 1532 O O . SER A 1 208 ? -10.535 5.539 -12.778 1.00 92.50 208 SER A O 1
ATOM 1534 N N . VAL A 1 209 ? -11.976 3.838 -12.492 1.00 95.75 209 VAL A N 1
ATOM 1535 C CA . VAL A 1 209 ? -10.972 2.830 -12.116 1.00 95.75 209 VAL A CA 1
ATOM 1536 C C . VAL A 1 209 ? -11.025 1.590 -13.002 1.00 95.75 209 VAL A C 1
ATOM 1538 O O . VAL A 1 209 ? -10.373 0.597 -12.710 1.00 95.75 209 VAL A O 1
ATOM 1541 N N . ASP A 1 210 ? -11.814 1.618 -14.072 1.00 95.94 210 ASP A N 1
ATOM 1542 C CA . ASP A 1 210 ? -12.004 0.475 -14.955 1.00 95.94 210 ASP A CA 1
ATOM 1543 C C . ASP A 1 210 ? -10.754 0.210 -15.806 1.00 95.94 210 ASP A C 1
ATOM 1545 O O . ASP A 1 210 ? -10.333 1.060 -16.594 1.00 95.94 210 ASP A O 1
ATOM 1549 N N . VAL A 1 211 ? -10.186 -0.997 -15.713 1.00 96.25 211 VAL A N 1
ATOM 1550 C CA . VAL A 1 211 ? -8.961 -1.356 -16.450 1.00 96.25 211 VAL A CA 1
ATOM 1551 C C . VAL A 1 211 ? -9.119 -1.339 -17.970 1.00 96.25 211 VAL A C 1
ATOM 1553 O O . VAL A 1 211 ? -8.125 -1.286 -18.693 1.00 96.25 211 VAL A O 1
ATOM 1556 N N . ARG A 1 212 ? -10.353 -1.381 -18.492 1.00 94.25 212 ARG A N 1
ATOM 1557 C CA . ARG A 1 212 ? -10.611 -1.299 -19.938 1.00 94.25 212 ARG A CA 1
ATOM 1558 C C . ARG A 1 212 ? -10.138 0.029 -20.525 1.00 94.25 212 ARG A C 1
ATOM 1560 O O . ARG A 1 212 ? -9.829 0.070 -21.715 1.00 94.25 212 ARG A O 1
ATOM 1567 N N . THR A 1 213 ? -10.035 1.073 -19.700 1.00 92.31 213 THR A N 1
ATOM 1568 C CA . THR A 1 213 ? -9.507 2.390 -20.088 1.00 92.31 213 THR A CA 1
ATOM 1569 C C . THR A 1 213 ? -8.048 2.333 -20.547 1.00 92.31 213 THR A C 1
ATOM 1571 O O . THR A 1 213 ? -7.655 3.113 -21.407 1.00 92.31 213 THR A O 1
ATOM 1574 N N . PHE A 1 214 ? -7.261 1.359 -20.076 1.00 94.31 214 PHE A N 1
ATOM 1575 C CA . PHE A 1 214 ? -5.841 1.217 -20.429 1.00 94.31 214 PHE A CA 1
ATOM 1576 C C . PHE A 1 214 ? -5.590 0.676 -21.840 1.00 94.31 214 PHE A C 1
ATOM 1578 O O . PHE A 1 214 ? -4.443 0.548 -22.261 1.00 94.31 214 PHE A O 1
ATOM 1585 N N . ARG A 1 215 ? -6.651 0.355 -22.589 1.00 92.44 215 ARG A N 1
ATOM 1586 C CA . ARG A 1 215 ? -6.561 -0.056 -23.999 1.00 92.44 215 ARG A CA 1
ATOM 1587 C C . ARG A 1 215 ? -6.323 1.120 -24.951 1.00 92.44 215 ARG A C 1
ATOM 1589 O O . ARG A 1 215 ? -6.030 0.895 -26.120 1.00 92.44 215 ARG A O 1
ATOM 1596 N N . SER A 1 216 ? -6.462 2.349 -24.464 1.00 94.00 216 SER A N 1
ATOM 1597 C CA . SER A 1 216 ? -6.236 3.599 -25.193 1.00 94.00 216 SER A CA 1
ATOM 1598 C C . SER A 1 216 ? -5.468 4.585 -24.316 1.00 94.00 216 SER A C 1
ATOM 1600 O O . SER A 1 216 ? -5.133 4.264 -23.173 1.00 94.00 216 SER A O 1
ATOM 1602 N N . SER A 1 217 ? -5.198 5.793 -24.819 1.00 95.25 217 SER A N 1
ATOM 1603 C CA . SER A 1 217 ? -4.690 6.852 -23.952 1.00 95.25 217 SER A CA 1
ATOM 1604 C C . SER A 1 217 ? -5.704 7.196 -22.854 1.00 95.25 217 SER A C 1
ATOM 1606 O O . SER A 1 217 ? -6.923 7.108 -23.033 1.00 95.25 217 SER A O 1
ATOM 1608 N N . PHE A 1 218 ? -5.180 7.542 -21.687 1.00 94.88 218 PHE A N 1
ATOM 1609 C CA . PHE A 1 218 ? -5.914 7.900 -20.489 1.00 94.88 218 PHE A CA 1
ATOM 1610 C C . PHE A 1 218 ? -5.156 8.985 -19.728 1.00 94.88 218 PHE A C 1
ATOM 1612 O O . PHE A 1 218 ? -3.939 9.144 -19.837 1.00 94.88 218 PHE A O 1
ATOM 1619 N N . LYS A 1 219 ? -5.896 9.745 -18.928 1.00 93.44 219 LYS A N 1
ATOM 1620 C CA . LYS A 1 219 ? -5.349 10.798 -18.079 1.00 93.44 219 LYS A CA 1
ATOM 1621 C C . LYS A 1 219 ? -5.219 10.287 -16.660 1.00 93.44 219 LYS A C 1
ATOM 1623 O O . LYS A 1 219 ? -6.137 9.664 -16.132 1.00 93.44 219 LYS A O 1
ATOM 1628 N N . ARG A 1 220 ? -4.089 10.584 -16.031 1.00 92.62 220 ARG A N 1
ATOM 1629 C CA . ARG A 1 220 ? -3.842 10.271 -14.625 1.00 92.62 220 ARG A CA 1
ATOM 1630 C C . ARG A 1 220 ? -3.252 11.467 -13.906 1.00 92.62 220 ARG A C 1
ATOM 1632 O O . ARG A 1 220 ? -2.606 12.330 -14.504 1.00 92.62 220 ARG A O 1
ATOM 1639 N N . ARG A 1 221 ? -3.437 11.489 -12.592 1.00 91.94 221 ARG A N 1
ATOM 1640 C CA . ARG A 1 221 ? -2.796 12.477 -11.731 1.00 91.94 221 ARG A CA 1
ATOM 1641 C C . ARG A 1 221 ? -1.352 12.060 -11.464 1.00 91.94 221 ARG A C 1
ATOM 1643 O O . ARG A 1 221 ? -1.082 10.931 -11.068 1.00 91.94 221 ARG A O 1
ATOM 1650 N N . ALA A 1 222 ? -0.432 12.990 -11.651 1.00 90.94 222 ALA A N 1
ATOM 1651 C CA . ALA A 1 222 ? 0.943 12.906 -11.192 1.00 90.94 222 ALA A CA 1
ATOM 1652 C C . ALA A 1 222 ? 1.283 14.170 -10.394 1.00 90.94 222 ALA A C 1
ATOM 1654 O O . ALA A 1 222 ? 0.398 14.961 -10.062 1.00 90.94 222 ALA A O 1
ATOM 1655 N N . TYR A 1 223 ? 2.554 14.348 -10.048 1.00 88.12 223 TYR A N 1
ATOM 1656 C CA . TYR A 1 223 ? 2.990 15.473 -9.232 1.00 88.12 223 TYR A CA 1
ATOM 1657 C C . TYR A 1 223 ? 4.320 16.013 -9.732 1.00 88.12 223 TYR A C 1
ATOM 1659 O O . TYR A 1 223 ? 5.228 15.232 -10.015 1.00 88.12 223 TYR A O 1
ATOM 1667 N N . ASP A 1 224 ? 4.433 17.336 -9.801 1.00 86.06 224 ASP A N 1
ATOM 1668 C CA . ASP A 1 224 ? 5.679 18.002 -10.166 1.00 86.06 224 ASP A CA 1
ATOM 1669 C C . ASP A 1 224 ? 6.733 17.933 -9.039 1.00 86.06 224 ASP A C 1
ATOM 1671 O O . ASP A 1 224 ? 6.494 17.422 -7.937 1.00 86.06 224 ASP A O 1
ATOM 1675 N N . ALA A 1 225 ? 7.922 18.483 -9.303 1.00 81.06 225 ALA A N 1
ATOM 1676 C CA . ALA A 1 225 ? 9.017 18.537 -8.331 1.00 81.06 225 ALA A CA 1
ATOM 1677 C C . ALA A 1 225 ? 8.694 19.368 -7.070 1.00 81.06 225 ALA A C 1
ATOM 1679 O O . ALA A 1 225 ? 9.347 19.193 -6.043 1.00 81.06 225 ALA A O 1
ATOM 1680 N N . LYS A 1 226 ? 7.696 20.260 -7.131 1.00 83.06 226 LYS A N 1
ATOM 1681 C CA . LYS A 1 226 ? 7.207 21.062 -5.997 1.00 83.06 226 LYS A CA 1
ATOM 1682 C C . LYS A 1 226 ? 6.070 20.362 -5.242 1.00 83.06 226 LYS A C 1
ATOM 1684 O O . LYS A 1 226 ? 5.647 20.850 -4.199 1.00 83.06 226 LYS A O 1
ATOM 1689 N N . GLY A 1 227 ? 5.592 19.221 -5.741 1.00 83.12 227 GLY A N 1
ATOM 1690 C CA . GLY A 1 227 ? 4.477 18.471 -5.174 1.00 83.12 227 GLY A CA 1
ATOM 1691 C C . GLY A 1 227 ? 3.100 18.962 -5.619 1.00 83.12 227 GLY A C 1
ATOM 1692 O O . GLY A 1 227 ? 2.105 18.522 -5.045 1.00 83.12 227 GLY A O 1
ATOM 1693 N N . ASN A 1 228 ? 3.010 19.830 -6.631 1.00 88.69 228 ASN A N 1
ATOM 1694 C CA . ASN A 1 228 ? 1.722 20.242 -7.183 1.00 88.69 228 ASN A CA 1
ATOM 1695 C C . ASN A 1 228 ? 1.149 19.127 -8.062 1.00 88.69 228 ASN A C 1
ATOM 1697 O O . ASN A 1 228 ? 1.905 18.509 -8.819 1.00 88.69 228 ASN A O 1
ATOM 1701 N N . PRO A 1 229 ? -0.168 18.867 -7.999 1.00 90.56 229 PRO A N 1
ATOM 1702 C CA . PRO A 1 229 ? -0.797 17.901 -8.881 1.00 90.56 229 PRO A CA 1
ATOM 1703 C C . PRO A 1 229 ? -0.723 18.384 -10.333 1.00 90.56 229 PRO A C 1
ATOM 1705 O O . PRO A 1 229 ? -1.049 19.530 -10.636 1.00 90.56 229 PRO A O 1
ATOM 1708 N N . VAL A 1 230 ? -0.337 17.483 -11.230 1.00 92.88 230 VAL A N 1
ATOM 1709 C CA . VAL A 1 230 ? -0.344 17.688 -12.682 1.00 92.88 230 VAL A CA 1
ATOM 1710 C C . VAL A 1 230 ? -1.102 16.545 -13.343 1.00 92.88 230 VAL A C 1
ATOM 1712 O O . VAL A 1 230 ? -1.126 15.427 -12.829 1.00 92.88 230 VAL A O 1
ATOM 1715 N N . GLU A 1 231 ? -1.745 16.815 -14.471 1.00 93.06 231 GLU A N 1
ATOM 1716 C CA . GLU A 1 231 ? -2.375 15.773 -15.277 1.00 93.06 231 GLU A CA 1
ATOM 1717 C C . GLU A 1 231 ? -1.382 15.291 -16.333 1.00 93.06 231 GLU A C 1
ATOM 1719 O O . GLU A 1 231 ? -0.771 16.097 -17.034 1.00 93.06 231 GLU A O 1
ATOM 1724 N N . VAL A 1 232 ? -1.200 13.976 -16.418 1.00 92.81 232 VAL A N 1
ATOM 1725 C CA . VAL A 1 232 ? -0.316 13.332 -17.389 1.00 92.81 232 VAL A CA 1
ATOM 1726 C C . VAL A 1 232 ? -1.161 12.402 -18.242 1.00 92.81 232 VAL A C 1
ATOM 1728 O O . VAL A 1 232 ? -1.900 11.569 -17.714 1.00 92.81 232 VAL A O 1
ATOM 1731 N N . GLU A 1 233 ? -1.054 12.550 -19.559 1.00 94.31 233 GLU A N 1
ATOM 1732 C CA . GLU A 1 233 ? -1.606 11.582 -20.499 1.00 94.31 233 GLU A CA 1
ATOM 1733 C C . GLU A 1 233 ? -0.649 10.388 -20.606 1.00 94.31 233 GLU A C 1
ATOM 1735 O O . GLU A 1 233 ? 0.572 10.538 -20.651 1.00 94.31 233 GLU A O 1
ATOM 1740 N N . SER A 1 234 ? -1.188 9.180 -20.557 1.00 94.56 234 SER A N 1
ATOM 1741 C CA . SER A 1 234 ? -0.440 7.925 -20.632 1.00 94.56 234 SER A CA 1
ATOM 1742 C C . SER A 1 234 ? -1.276 6.901 -21.388 1.00 94.56 234 SER A C 1
ATOM 1744 O O . SER A 1 234 ? -2.486 7.047 -21.487 1.00 94.56 234 SER A O 1
ATOM 1746 N N . GLY A 1 235 ? -0.656 5.857 -21.919 1.00 95.31 235 GLY A N 1
ATOM 1747 C CA . GLY A 1 235 ? -1.357 4.753 -22.576 1.00 95.31 235 GLY A CA 1
ATOM 1748 C C . GLY A 1 235 ? -0.889 4.514 -24.008 1.00 95.31 235 GLY A C 1
ATOM 1749 O O . GLY A 1 235 ? -0.091 5.298 -24.542 1.00 95.31 235 GLY A O 1
ATOM 1750 N N . PRO A 1 236 ? -1.382 3.439 -24.644 1.00 95.56 236 PRO A N 1
ATOM 1751 C CA . PRO A 1 236 ? -1.037 3.101 -26.017 1.00 95.56 236 PRO A CA 1
ATOM 1752 C C . PRO A 1 236 ? -1.221 4.288 -26.971 1.00 95.56 236 PRO A C 1
ATOM 1754 O O . PRO A 1 236 ? -2.265 4.937 -26.978 1.00 95.56 236 PRO A O 1
ATOM 1757 N N . GLY A 1 237 ? -0.192 4.570 -27.774 1.00 91.88 237 GLY A N 1
ATOM 1758 C CA . GLY A 1 237 ? -0.181 5.662 -28.755 1.00 91.88 237 GLY A CA 1
ATOM 1759 C C . GLY A 1 237 ? 0.299 7.019 -28.227 1.00 91.88 237 GLY A C 1
ATOM 1760 O O . GLY A 1 237 ? 0.567 7.910 -29.029 1.00 91.88 237 GLY A O 1
ATOM 1761 N N . THR A 1 238 ? 0.461 7.186 -26.911 1.00 94.94 238 THR A N 1
ATOM 1762 C CA . THR A 1 238 ? 1.064 8.404 -26.343 1.00 94.94 238 THR A CA 1
ATOM 1763 C C . THR A 1 238 ? 2.593 8.418 -26.509 1.00 94.94 238 THR A C 1
ATOM 1765 O O . THR A 1 238 ? 3.218 7.351 -26.543 1.00 94.94 238 THR A O 1
ATOM 1768 N N . PRO A 1 239 ? 3.237 9.601 -26.597 1.00 91.56 239 PRO A N 1
ATOM 1769 C CA . PRO A 1 239 ? 4.695 9.696 -26.637 1.00 91.56 239 PRO A CA 1
ATOM 1770 C C . PRO A 1 239 ? 5.361 9.018 -25.433 1.00 91.56 239 PRO A C 1
ATOM 1772 O O . PRO A 1 239 ? 5.029 9.296 -24.282 1.00 91.56 239 PRO A O 1
ATOM 1775 N N . GLY A 1 240 ? 6.329 8.141 -25.704 1.00 90.50 240 GLY A N 1
ATOM 1776 C CA . GLY A 1 240 ? 7.082 7.426 -24.670 1.00 90.50 240 GLY A CA 1
ATOM 1777 C C . GLY A 1 240 ? 6.401 6.169 -24.118 1.00 90.50 240 GLY A C 1
ATOM 1778 O O . GLY A 1 240 ? 7.026 5.482 -23.309 1.00 90.50 240 GLY A O 1
ATOM 1779 N N . TRP A 1 241 ? 5.180 5.836 -24.561 1.00 96.62 241 TRP A N 1
ATOM 1780 C CA . TRP A 1 241 ? 4.576 4.535 -24.273 1.00 96.62 241 TRP A CA 1
ATOM 1781 C C . TRP A 1 241 ? 5.283 3.428 -25.044 1.00 96.62 241 TRP A C 1
ATOM 1783 O O . TRP A 1 241 ? 5.469 3.523 -26.258 1.00 96.62 241 TRP A O 1
ATOM 1793 N N . VAL A 1 242 ? 5.625 2.350 -24.348 1.00 96.81 242 VAL A N 1
ATOM 1794 C CA . VAL A 1 242 ? 6.288 1.189 -24.934 1.00 96.81 242 VAL A CA 1
ATOM 1795 C C . VAL A 1 242 ? 5.507 -0.060 -24.564 1.00 96.81 242 VAL A C 1
ATOM 1797 O O . VAL A 1 242 ? 5.365 -0.383 -23.386 1.00 96.81 242 VAL A O 1
ATOM 1800 N N . GLY A 1 243 ? 4.975 -0.745 -25.579 1.00 95.69 243 GLY A N 1
ATOM 1801 C CA . GLY A 1 243 ? 4.317 -2.036 -25.389 1.00 95.69 243 GLY A CA 1
ATOM 1802 C C . GLY A 1 243 ? 5.318 -3.106 -24.958 1.00 95.69 243 GLY A C 1
ATOM 1803 O O . GLY A 1 243 ? 6.519 -2.954 -25.189 1.00 95.69 243 GLY A O 1
ATOM 1804 N N . ARG A 1 244 ? 4.827 -4.198 -24.366 1.00 93.19 244 ARG A N 1
ATOM 1805 C CA . ARG A 1 244 ? 5.651 -5.275 -23.796 1.00 93.19 244 ARG A CA 1
ATOM 1806 C C . ARG A 1 244 ? 6.844 -5.706 -24.652 1.00 93.19 244 ARG A C 1
ATOM 1808 O O . ARG A 1 244 ? 7.954 -5.768 -24.141 1.00 93.19 244 ARG A O 1
ATOM 1815 N N . ASP A 1 245 ? 6.639 -5.962 -25.942 1.00 93.75 245 ASP A N 1
ATOM 1816 C CA . ASP A 1 245 ? 7.698 -6.479 -26.827 1.00 93.75 245 ASP A CA 1
ATOM 1817 C C . ASP A 1 245 ? 8.835 -5.465 -27.066 1.00 93.75 245 ASP A C 1
ATOM 1819 O O . ASP A 1 245 ? 9.923 -5.822 -27.513 1.00 93.75 245 ASP A O 1
ATOM 1823 N N . GLY A 1 246 ? 8.595 -4.187 -26.759 1.00 96.12 246 GLY A N 1
ATOM 1824 C CA . GLY A 1 246 ? 9.589 -3.120 -26.804 1.00 96.12 246 GLY A CA 1
ATOM 1825 C C . GLY A 1 246 ? 10.338 -2.904 -25.487 1.00 96.12 246 GLY A C 1
ATOM 1826 O O . GLY A 1 246 ? 11.153 -1.981 -25.416 1.00 96.12 246 GLY A O 1
ATOM 1827 N N . ILE A 1 247 ? 10.067 -3.701 -24.450 1.00 96.56 247 ILE A N 1
ATOM 1828 C CA . ILE A 1 247 ? 10.680 -3.606 -23.123 1.00 96.56 247 ILE A CA 1
ATOM 1829 C C . ILE A 1 247 ? 11.745 -4.699 -22.982 1.00 96.56 247 ILE A C 1
ATOM 1831 O O . ILE A 1 247 ? 11.488 -5.875 -23.223 1.00 96.56 247 ILE A O 1
ATOM 1835 N N . SER A 1 248 ? 12.959 -4.313 -22.581 1.00 96.88 248 SER A N 1
ATOM 1836 C CA . SER A 1 248 ? 14.033 -5.275 -22.312 1.00 96.88 248 SER A CA 1
ATOM 1837 C C . SER A 1 248 ? 13.693 -6.157 -21.107 1.00 96.88 248 SER A C 1
ATOM 1839 O O . SER A 1 248 ? 13.291 -5.665 -20.052 1.00 96.88 248 SER A O 1
ATOM 1841 N N . HIS A 1 249 ? 13.952 -7.460 -21.212 1.00 97.00 249 HIS A N 1
ATOM 1842 C CA . HIS A 1 249 ? 13.852 -8.382 -20.075 1.00 97.00 249 HIS A CA 1
ATOM 1843 C C . HIS A 1 249 ? 14.727 -7.940 -18.885 1.00 97.00 249 HIS A C 1
ATOM 1845 O O . HIS A 1 249 ? 14.357 -8.140 -17.728 1.00 97.00 249 HIS A O 1
ATOM 1851 N N . PHE A 1 250 ? 15.845 -7.245 -19.134 1.00 98.12 250 PHE A N 1
ATOM 1852 C CA . PHE A 1 250 ? 16.706 -6.748 -18.061 1.00 98.12 250 PHE A CA 1
ATOM 1853 C C . PHE A 1 250 ? 16.030 -5.716 -17.159 1.00 98.12 250 PHE A C 1
ATOM 1855 O O . PHE A 1 250 ? 16.291 -5.726 -15.956 1.00 98.12 250 PHE A O 1
ATOM 1862 N N . ILE A 1 251 ? 15.154 -4.850 -17.686 1.00 98.06 251 ILE A N 1
ATOM 1863 C CA . ILE A 1 251 ? 14.450 -3.883 -16.833 1.00 98.06 251 ILE A CA 1
ATOM 1864 C C . ILE A 1 251 ? 13.347 -4.556 -16.019 1.00 98.06 251 ILE A C 1
ATOM 1866 O O . ILE A 1 251 ? 13.185 -4.218 -14.849 1.00 98.06 251 ILE A O 1
ATOM 1870 N N . GLU A 1 252 ? 12.663 -5.568 -16.562 1.00 97.44 252 GLU A N 1
ATOM 1871 C CA . GLU A 1 252 ? 11.744 -6.388 -15.765 1.00 97.44 252 GLU A CA 1
ATOM 1872 C C . GLU A 1 252 ? 12.489 -7.110 -14.634 1.00 97.44 252 GLU A C 1
ATOM 1874 O O . GLU A 1 252 ? 12.071 -7.051 -13.475 1.00 97.44 252 GLU A O 1
ATOM 1879 N N . ALA A 1 253 ? 13.620 -7.749 -14.948 1.00 97.69 253 ALA A N 1
ATOM 1880 C CA . ALA A 1 253 ? 14.465 -8.432 -13.974 1.00 97.69 253 ALA A CA 1
ATOM 1881 C C . ALA A 1 253 ? 14.974 -7.476 -12.886 1.00 97.69 253 ALA A C 1
ATOM 1883 O O . ALA A 1 253 ? 14.920 -7.809 -11.699 1.00 97.69 253 ALA A O 1
ATOM 1884 N N . ALA A 1 254 ? 15.429 -6.282 -13.272 1.00 98.06 254 ALA A N 1
ATOM 1885 C CA . ALA A 1 254 ? 15.913 -5.261 -12.352 1.00 98.06 254 ALA A CA 1
ATOM 1886 C C . ALA A 1 254 ? 14.800 -4.738 -11.434 1.00 98.06 254 ALA A C 1
ATOM 1888 O O . ALA A 1 254 ? 14.984 -4.696 -10.220 1.00 98.06 254 ALA A O 1
ATOM 1889 N N . VAL A 1 255 ? 13.625 -4.408 -11.980 1.00 97.31 255 VAL A N 1
ATOM 1890 C CA . VAL A 1 255 ? 12.482 -3.932 -11.186 1.00 97.31 255 VAL A CA 1
ATOM 1891 C C . VAL A 1 255 ? 11.981 -5.010 -10.232 1.00 97.31 255 VAL A C 1
ATOM 1893 O O . VAL A 1 255 ? 11.756 -4.711 -9.064 1.00 97.31 255 VAL A O 1
ATOM 1896 N N . MET A 1 256 ? 11.875 -6.268 -10.667 1.00 96.62 256 MET A N 1
ATOM 1897 C CA . MET A 1 256 ? 11.549 -7.363 -9.747 1.00 96.62 256 MET A CA 1
ATOM 1898 C C . MET A 1 256 ? 12.622 -7.512 -8.662 1.00 96.62 256 MET A C 1
ATOM 1900 O O . MET A 1 256 ? 12.293 -7.703 -7.503 1.00 96.62 256 MET A O 1
ATOM 1904 N N . THR A 1 257 ? 13.905 -7.386 -8.995 1.00 95.31 257 THR A N 1
ATOM 1905 C CA . THR A 1 257 ? 14.988 -7.516 -8.005 1.00 95.31 257 THR A CA 1
ATOM 1906 C C . THR A 1 257 ? 14.956 -6.404 -6.954 1.00 95.31 257 THR A C 1
ATOM 1908 O O . THR A 1 257 ? 15.151 -6.682 -5.772 1.00 95.31 257 THR A O 1
ATOM 1911 N N . CYS A 1 258 ? 14.702 -5.162 -7.370 1.00 93.00 258 CYS A N 1
ATOM 1912 C CA . CYS A 1 258 ? 14.688 -4.005 -6.479 1.00 93.00 258 CYS A CA 1
ATOM 1913 C C . CYS A 1 258 ? 13.366 -3.871 -5.711 1.00 93.00 258 CYS A C 1
ATOM 1915 O O . CYS A 1 258 ? 13.371 -3.703 -4.499 1.00 93.00 258 CYS A O 1
ATOM 1917 N N . GLU A 1 259 ? 12.224 -3.935 -6.387 1.00 92.69 259 GLU A N 1
ATOM 1918 C CA . GLU A 1 259 ? 10.940 -3.546 -5.793 1.00 92.69 259 GLU A CA 1
ATOM 1919 C C . GLU A 1 259 ? 10.163 -4.736 -5.225 1.00 92.69 259 GLU A C 1
ATOM 1921 O O . GLU A 1 259 ? 9.512 -4.614 -4.187 1.00 92.69 259 GLU A O 1
ATOM 1926 N N . ASP A 1 260 ? 10.199 -5.885 -5.904 1.00 94.50 260 ASP A N 1
ATOM 1927 C CA . ASP A 1 260 ? 9.282 -6.992 -5.627 1.00 94.50 260 ASP A CA 1
ATOM 1928 C C . ASP A 1 260 ? 9.806 -8.335 -6.166 1.00 94.50 260 ASP A C 1
ATOM 1930 O O . ASP A 1 260 ? 9.414 -8.832 -7.230 1.00 94.50 260 ASP A O 1
ATOM 1934 N N . GLY A 1 261 ? 10.721 -8.946 -5.405 1.00 93.00 261 GLY A N 1
ATOM 1935 C CA . GLY A 1 261 ? 11.436 -10.159 -5.815 1.00 93.00 261 GLY A CA 1
ATOM 1936 C C . GLY A 1 261 ? 10.539 -11.378 -6.014 1.00 93.00 261 GLY A C 1
ATOM 1937 O O . GLY A 1 261 ? 10.967 -12.366 -6.602 1.00 93.00 261 GLY A O 1
ATOM 1938 N N . ARG A 1 262 ? 9.291 -11.339 -5.538 1.00 93.62 262 ARG A N 1
ATOM 1939 C CA . ARG A 1 262 ? 8.320 -12.430 -5.681 1.00 93.62 262 ARG A CA 1
ATOM 1940 C C . ARG A 1 262 ? 7.073 -12.005 -6.437 1.00 93.62 262 ARG A C 1
ATOM 1942 O O . ARG A 1 262 ? 6.089 -12.744 -6.415 1.00 93.62 262 ARG A O 1
ATOM 1949 N N . PHE A 1 263 ? 7.160 -10.920 -7.204 1.00 96.88 263 PHE A N 1
ATOM 1950 C CA . PHE A 1 263 ? 6.081 -10.366 -8.016 1.00 96.88 263 PHE A CA 1
ATOM 1951 C C . PHE A 1 263 ? 5.273 -11.422 -8.779 1.00 96.88 263 PHE A C 1
ATOM 1953 O O . PHE A 1 263 ? 4.042 -11.411 -8.784 1.00 96.88 263 PHE A O 1
ATOM 1960 N N . ARG A 1 264 ? 5.971 -12.375 -9.408 1.00 95.75 264 ARG A N 1
ATOM 1961 C CA . ARG A 1 264 ? 5.372 -13.449 -10.218 1.00 95.75 264 ARG A CA 1
ATOM 1962 C C . ARG A 1 264 ? 4.666 -14.537 -9.389 1.00 95.75 264 ARG A C 1
ATOM 1964 O O . ARG A 1 264 ? 3.918 -15.323 -9.958 1.00 95.75 264 ARG A O 1
ATOM 1971 N N . ARG A 1 265 ? 4.908 -14.612 -8.074 1.00 94.75 265 ARG A N 1
ATOM 1972 C CA . ARG A 1 265 ? 4.455 -15.693 -7.173 1.00 94.75 265 ARG A CA 1
ATOM 1973 C C . ARG A 1 265 ? 3.278 -15.311 -6.274 1.00 94.75 265 ARG A C 1
ATOM 1975 O O . ARG A 1 265 ? 2.589 -16.204 -5.793 1.00 94.75 265 ARG A O 1
ATOM 1982 N N . HIS A 1 266 ? 3.031 -14.024 -6.044 1.00 95.12 266 HIS A N 1
ATOM 1983 C CA . HIS A 1 266 ? 1.906 -13.564 -5.222 1.00 95.12 266 HIS A CA 1
ATOM 1984 C C . HIS A 1 266 ? 0.813 -12.881 -6.054 1.00 95.12 266 HIS A C 1
ATOM 1986 O O . HIS A 1 266 ? 1.006 -12.567 -7.225 1.00 95.12 266 HIS A O 1
ATOM 1992 N N . ARG A 1 267 ? -0.338 -12.590 -5.436 1.00 94.00 267 ARG A N 1
ATOM 1993 C CA . ARG A 1 267 ? -1.482 -11.887 -6.053 1.00 94.00 267 ARG A CA 1
ATOM 1994 C C . ARG A 1 267 ? -1.668 -10.504 -5.427 1.00 94.00 267 ARG A C 1
ATOM 1996 O O . ARG A 1 267 ? -2.597 -10.273 -4.666 1.00 94.00 267 ARG A O 1
ATOM 2003 N N . GLY A 1 268 ? -0.708 -9.614 -5.664 1.00 94.50 268 GLY A N 1
ATOM 2004 C CA . GLY A 1 268 ? -0.723 -8.237 -5.156 1.00 94.50 268 GLY A CA 1
ATOM 2005 C C . GLY A 1 268 ? -0.105 -8.011 -3.782 1.00 94.50 268 GLY A C 1
ATOM 2006 O O . GLY A 1 268 ? 0.401 -6.922 -3.546 1.00 94.50 268 GLY A O 1
ATOM 2007 N N . PHE A 1 269 ? -0.067 -9.014 -2.906 1.00 94.56 269 PHE A N 1
ATOM 2008 C CA . PHE A 1 269 ? 0.496 -8.871 -1.559 1.00 94.56 269 PHE A CA 1
ATOM 2009 C C . PHE A 1 269 ? 1.570 -9.910 -1.297 1.00 94.56 269 PHE A C 1
ATOM 2011 O O . PHE A 1 269 ? 1.321 -11.109 -1.407 1.00 94.56 269 PHE A O 1
ATOM 2018 N N . ASP A 1 270 ? 2.753 -9.445 -0.912 1.00 94.38 270 ASP A N 1
ATOM 2019 C CA . ASP A 1 270 ? 3.831 -10.320 -0.495 1.00 94.38 270 ASP A CA 1
ATOM 2020 C C . ASP A 1 270 ? 3.782 -10.535 1.029 1.00 94.38 270 ASP A C 1
ATOM 2022 O O . ASP A 1 270 ? 4.208 -9.692 1.825 1.00 94.38 270 ASP A O 1
ATOM 2026 N N . HIS A 1 271 ? 3.292 -11.710 1.432 1.00 90.94 271 HIS A N 1
ATOM 2027 C CA . HIS A 1 271 ? 3.127 -12.076 2.837 1.00 90.94 271 HIS A CA 1
ATOM 2028 C C . HIS A 1 271 ? 4.438 -12.136 3.628 1.00 90.94 271 HIS A C 1
ATOM 2030 O O . HIS A 1 271 ? 4.465 -11.738 4.793 1.00 90.94 271 HIS A O 1
ATOM 2036 N N . GLU A 1 272 ? 5.532 -12.577 3.010 1.00 89.75 272 GLU A N 1
ATOM 2037 C CA . GLU A 1 272 ? 6.829 -12.664 3.695 1.00 89.75 272 GLU A CA 1
ATOM 2038 C C . GLU A 1 272 ? 7.544 -11.305 3.695 1.00 89.75 272 GLU A C 1
ATOM 2040 O O . GLU A 1 272 ? 8.216 -10.986 4.674 1.00 89.75 272 GLU A O 1
ATOM 2045 N N . ALA A 1 273 ? 7.309 -10.435 2.702 1.00 90.69 273 ALA A N 1
ATOM 2046 C CA . ALA A 1 273 ? 7.757 -9.043 2.793 1.00 90.69 273 ALA A CA 1
ATOM 2047 C C . ALA A 1 273 ? 7.036 -8.302 3.931 1.00 90.69 273 ALA A C 1
ATOM 2049 O O . ALA A 1 273 ? 7.674 -7.573 4.690 1.00 90.69 273 ALA A O 1
ATOM 2050 N N . ILE A 1 274 ? 5.726 -8.530 4.101 1.00 90.81 274 ILE A N 1
ATOM 2051 C CA . ILE A 1 274 ? 4.948 -7.999 5.234 1.00 90.81 274 ILE A CA 1
ATOM 2052 C C . ILE A 1 274 ? 5.524 -8.513 6.554 1.00 90.81 274 ILE A C 1
ATOM 2054 O O . ILE A 1 274 ? 5.803 -7.722 7.453 1.00 90.81 274 ILE A O 1
ATOM 2058 N N . HIS A 1 275 ? 5.751 -9.822 6.653 1.00 89.44 275 HIS A N 1
ATOM 2059 C CA . HIS A 1 275 ? 6.323 -10.444 7.839 1.00 89.44 275 HIS A CA 1
ATOM 2060 C C . HIS A 1 275 ? 7.687 -9.833 8.217 1.00 89.44 275 HIS A C 1
ATOM 2062 O O . HIS A 1 275 ? 7.907 -9.426 9.361 1.00 89.44 275 HIS A O 1
ATOM 2068 N N . ASN A 1 276 ? 8.598 -9.721 7.247 1.00 88.38 276 ASN A N 1
ATOM 2069 C CA . ASN A 1 276 ? 9.936 -9.173 7.466 1.00 88.38 276 ASN A CA 1
ATOM 2070 C C . ASN A 1 276 ? 9.899 -7.674 7.804 1.00 88.38 276 ASN A C 1
ATOM 2072 O O . ASN A 1 276 ? 10.579 -7.250 8.736 1.00 88.38 276 ASN A O 1
ATOM 2076 N N . SER A 1 277 ? 9.039 -6.895 7.141 1.00 89.19 277 SER A N 1
ATOM 2077 C CA . SER A 1 277 ? 8.830 -5.472 7.441 1.00 89.19 277 SER A CA 1
ATOM 2078 C C . SER A 1 277 ? 8.342 -5.253 8.878 1.00 89.19 277 SER A C 1
ATOM 2080 O O . SER A 1 277 ? 8.851 -4.372 9.571 1.00 89.19 277 SER A O 1
ATOM 2082 N N . VAL A 1 278 ? 7.403 -6.071 9.369 1.00 87.62 278 VAL A N 1
ATOM 2083 C CA . VAL A 1 278 ? 6.934 -5.995 10.764 1.00 87.62 278 VAL A CA 1
ATOM 2084 C C . VAL A 1 278 ? 8.074 -6.299 11.737 1.00 87.62 278 VAL A C 1
ATOM 2086 O O . VAL A 1 278 ? 8.298 -5.527 12.671 1.00 87.62 278 VAL A O 1
ATOM 2089 N N . ARG A 1 279 ? 8.838 -7.372 11.490 1.00 86.12 279 ARG A N 1
ATOM 2090 C CA . ARG A 1 279 ? 9.998 -7.756 12.311 1.00 86.12 279 ARG A CA 1
ATOM 2091 C C . ARG A 1 279 ? 11.036 -6.633 12.406 1.00 86.12 279 ARG A C 1
ATOM 2093 O O . ARG A 1 279 ? 11.486 -6.302 13.501 1.00 86.12 279 ARG A O 1
ATOM 2100 N N . GLU A 1 280 ? 11.429 -6.060 11.272 1.00 85.38 280 GLU A N 1
ATOM 2101 C CA . GLU A 1 280 ? 12.457 -5.013 11.196 1.00 85.38 280 GLU A CA 1
ATOM 2102 C C . GLU A 1 280 ? 11.993 -3.703 11.843 1.00 85.38 280 GLU A C 1
ATOM 2104 O O . GLU A 1 280 ? 12.731 -3.109 12.630 1.00 85.38 280 GLU A O 1
ATOM 2109 N N . ASN A 1 281 ? 10.752 -3.281 11.580 1.00 85.50 281 ASN A N 1
ATOM 2110 C CA . ASN A 1 281 ? 10.198 -2.048 12.141 1.00 85.50 281 ASN A CA 1
ATOM 2111 C C . ASN A 1 281 ? 10.058 -2.113 13.669 1.00 85.50 281 ASN A C 1
ATOM 2113 O O . ASN A 1 281 ? 10.304 -1.117 14.353 1.00 85.50 281 ASN A O 1
ATOM 2117 N N . LEU A 1 282 ? 9.693 -3.279 14.217 1.00 82.56 282 LEU A N 1
ATOM 2118 C CA . LEU A 1 282 ? 9.625 -3.482 15.666 1.00 82.56 282 LEU A CA 1
ATOM 2119 C C . LEU A 1 282 ? 11.015 -3.445 16.304 1.00 82.56 282 LEU A C 1
ATOM 2121 O O . LEU A 1 282 ? 11.212 -2.710 17.269 1.00 82.56 282 LEU A O 1
ATOM 2125 N N . ARG A 1 283 ? 12.001 -4.139 15.717 1.00 81.06 283 ARG A N 1
ATOM 2126 C CA . ARG A 1 283 ? 13.398 -4.106 16.191 1.00 81.06 283 ARG A CA 1
ATOM 2127 C C . ARG A 1 283 ? 13.984 -2.699 16.198 1.00 81.06 283 ARG A C 1
ATOM 2129 O O . ARG A 1 283 ? 14.659 -2.318 17.144 1.00 81.06 283 ARG A O 1
ATOM 2136 N N . ALA A 1 284 ? 13.706 -1.916 15.162 1.00 82.19 284 ALA A N 1
ATOM 2137 C CA . ALA A 1 284 ? 14.236 -0.565 15.044 1.00 82.19 284 ALA A CA 1
ATOM 2138 C C . ALA A 1 284 ? 13.446 0.487 15.838 1.00 82.19 284 ALA A C 1
ATOM 2140 O O . ALA A 1 284 ? 13.859 1.647 15.878 1.00 82.19 284 ALA A O 1
ATOM 2141 N N . ARG A 1 285 ? 12.286 0.122 16.414 1.00 78.94 285 ARG A N 1
ATOM 2142 C CA . ARG A 1 285 ? 11.299 1.042 17.016 1.00 78.94 285 ARG A CA 1
ATOM 2143 C C . ARG A 1 285 ? 10.890 2.210 16.098 1.00 78.94 285 ARG A C 1
ATOM 2145 O O . ARG A 1 285 ? 10.366 3.222 16.563 1.00 78.94 285 ARG A O 1
ATOM 2152 N N . LYS A 1 286 ? 11.129 2.092 14.791 1.00 79.12 286 LYS A N 1
ATOM 2153 C CA . LYS A 1 286 ? 10.831 3.104 13.772 1.00 79.12 286 LYS A CA 1
ATOM 2154 C C . LYS A 1 286 ? 10.415 2.416 12.483 1.00 79.12 286 LYS A C 1
ATOM 2156 O O . LYS A 1 286 ? 10.769 1.269 12.232 1.00 79.12 286 LYS A O 1
ATOM 2161 N N . PHE A 1 287 ? 9.675 3.138 11.652 1.00 73.81 287 PHE A N 1
ATOM 2162 C CA . PHE A 1 287 ? 9.307 2.661 10.326 1.00 73.81 287 PHE A CA 1
ATOM 2163 C C . PHE A 1 287 ? 10.529 2.745 9.399 1.00 73.81 287 PHE A C 1
ATOM 2165 O O . PHE A 1 287 ? 10.782 3.789 8.802 1.00 73.81 287 PHE A O 1
ATOM 2172 N N . LEU A 1 288 ? 11.314 1.667 9.345 1.00 72.19 288 LEU A N 1
ATOM 2173 C CA . LEU A 1 288 ? 12.470 1.517 8.463 1.00 72.19 288 LEU A CA 1
ATOM 2174 C C . LEU A 1 288 ? 12.042 1.154 7.046 1.00 72.19 288 LEU A C 1
ATOM 2176 O O . LEU A 1 288 ? 12.500 1.764 6.083 1.00 72.19 288 LEU A O 1
ATOM 2180 N N . ARG A 1 289 ? 11.165 0.153 6.926 1.00 68.12 289 ARG A N 1
ATOM 2181 C CA . ARG A 1 289 ? 10.875 -0.489 5.647 1.00 68.12 289 ARG A CA 1
ATOM 2182 C C . ARG A 1 289 ? 9.396 -0.801 5.485 1.00 68.12 289 ARG A C 1
ATOM 2184 O O . ARG A 1 289 ? 8.729 -1.234 6.425 1.00 68.12 289 ARG A O 1
ATOM 2191 N N . GLY A 1 290 ? 8.887 -0.590 4.273 1.00 78.75 290 GLY A N 1
ATOM 2192 C CA . GLY A 1 290 ? 7.542 -1.000 3.869 1.00 78.75 290 GLY A CA 1
ATOM 2193 C C . GLY A 1 290 ? 7.519 -2.370 3.187 1.00 78.75 290 GLY A C 1
ATOM 2194 O O . GLY A 1 290 ? 8.555 -2.916 2.832 1.00 78.75 290 GLY A O 1
ATOM 2195 N N . ALA A 1 291 ? 6.316 -2.889 2.957 1.00 87.56 291 ALA A N 1
ATOM 2196 C CA . ALA A 1 291 ? 6.071 -4.151 2.250 1.00 87.56 291 ALA A CA 1
ATOM 2197 C C . ALA A 1 291 ? 5.171 -3.956 1.014 1.00 87.56 291 ALA A C 1
ATOM 2199 O O . ALA A 1 291 ? 4.315 -4.785 0.715 1.00 87.56 291 ALA A O 1
ATOM 2200 N N . SER A 1 292 ? 5.280 -2.800 0.351 1.00 91.81 292 SER A N 1
ATOM 2201 C CA . SER A 1 292 ? 4.481 -2.504 -0.843 1.00 91.81 292 SER A CA 1
ATOM 2202 C C . SER A 1 292 ? 5.043 -3.250 -2.053 1.00 91.81 292 SER A C 1
ATOM 2204 O O . SER A 1 292 ? 6.233 -3.154 -2.321 1.00 91.81 292 SER A O 1
ATOM 2206 N N . THR A 1 293 ? 4.177 -3.923 -2.801 1.00 96.31 293 THR A N 1
ATOM 2207 C CA . THR A 1 293 ? 4.514 -4.661 -4.030 1.00 96.31 293 THR A CA 1
ATOM 2208 C C . THR A 1 293 ? 4.425 -3.772 -5.271 1.00 96.31 293 TH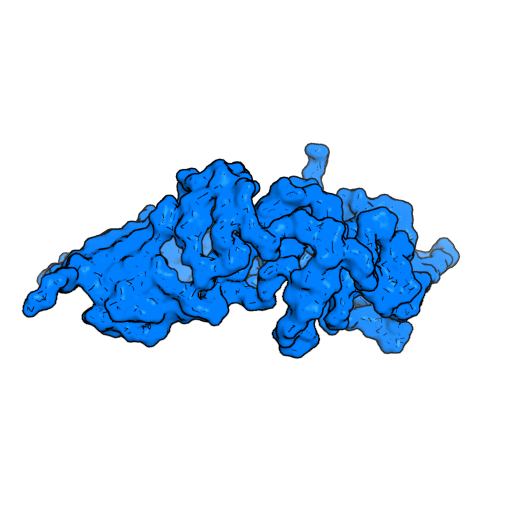R A C 1
ATOM 2210 O O . THR A 1 293 ? 3.890 -2.658 -5.207 1.00 96.31 293 THR A O 1
ATOM 2213 N N . ILE A 1 294 ? 4.863 -4.276 -6.429 1.00 97.88 294 ILE A N 1
ATOM 2214 C CA . ILE A 1 294 ? 4.703 -3.579 -7.720 1.00 97.88 294 ILE A CA 1
ATOM 2215 C C . ILE A 1 294 ? 3.227 -3.251 -7.991 1.00 97.88 294 ILE A C 1
ATOM 2217 O O . ILE A 1 294 ? 2.900 -2.126 -8.368 1.00 97.88 294 ILE A O 1
ATOM 2221 N N . SER A 1 295 ? 2.311 -4.186 -7.732 1.00 98.31 295 SER A N 1
ATOM 2222 C CA . SER A 1 295 ? 0.872 -3.993 -7.968 1.00 98.31 295 SER A CA 1
ATOM 2223 C C . SER A 1 295 ? 0.263 -2.927 -7.057 1.00 98.31 295 SER A C 1
ATOM 2225 O O . SER A 1 295 ? -0.560 -2.127 -7.502 1.00 98.31 295 SER A O 1
ATOM 2227 N N . MET A 1 296 ?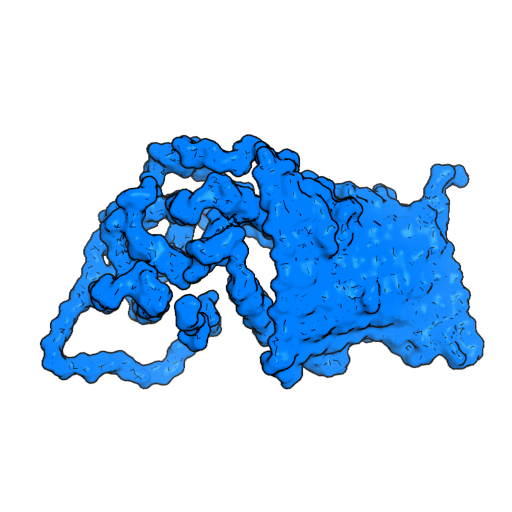 0.711 -2.859 -5.800 1.00 97.44 296 MET A N 1
ATOM 2228 C CA . MET A 1 296 ? 0.298 -1.811 -4.860 1.00 97.44 296 MET A CA 1
ATOM 2229 C C . MET A 1 296 ? 0.805 -0.436 -5.285 1.00 97.44 296 MET A C 1
ATOM 2231 O O . MET A 1 296 ? 0.077 0.560 -5.239 1.00 97.44 296 MET A O 1
ATOM 2235 N N . GLN A 1 297 ? 2.053 -0.374 -5.746 1.00 95.94 297 GLN A N 1
ATOM 2236 C CA . GLN A 1 297 ? 2.621 0.852 -6.287 1.00 95.94 297 GLN A CA 1
ATOM 2237 C C . GLN A 1 297 ? 1.914 1.289 -7.574 1.00 95.94 297 GLN A C 1
ATOM 2239 O O . GLN A 1 297 ? 1.658 2.482 -7.738 1.00 95.94 297 GLN A O 1
ATOM 2244 N N . LEU A 1 298 ? 1.547 0.345 -8.445 1.00 97.69 298 LEU A N 1
ATOM 2245 C CA . LEU A 1 298 ? 0.767 0.611 -9.650 1.00 97.69 298 LEU A CA 1
ATOM 2246 C C . LEU A 1 298 ? -0.615 1.181 -9.302 1.00 97.69 298 LEU A C 1
ATOM 2248 O O . LEU A 1 298 ? -0.970 2.242 -9.810 1.00 97.69 298 LEU A O 1
ATOM 2252 N N . ALA A 1 299 ? -1.357 0.541 -8.390 1.00 97.69 299 ALA A N 1
ATOM 2253 C CA . ALA A 1 299 ? -2.655 1.033 -7.918 1.00 97.69 299 ALA A CA 1
ATOM 2254 C C . ALA A 1 299 ? -2.559 2.470 -7.386 1.00 97.69 299 ALA A C 1
ATOM 2256 O O . ALA A 1 299 ? -3.374 3.329 -7.731 1.00 97.69 299 ALA A O 1
ATOM 2257 N N . LYS A 1 300 ? -1.518 2.747 -6.591 1.00 95.38 300 LYS A N 1
ATOM 2258 C CA . LYS A 1 300 ? -1.227 4.090 -6.090 1.00 95.38 300 LYS A CA 1
ATOM 2259 C C . LYS A 1 300 ? -0.979 5.078 -7.233 1.00 95.38 300 LYS A C 1
ATOM 2261 O O . LYS A 1 300 ? -1.587 6.138 -7.235 1.00 95.38 300 LYS A O 1
ATOM 2266 N N . ASN A 1 301 ? -0.108 4.748 -8.187 1.00 94.62 301 ASN A N 1
ATOM 2267 C CA . ASN A 1 301 ? 0.305 5.671 -9.250 1.00 94.62 301 ASN A CA 1
ATOM 2268 C C . ASN A 1 301 ? -0.785 5.927 -10.309 1.00 94.62 301 ASN A C 1
ATOM 2270 O O . ASN A 1 301 ? -0.747 6.962 -10.975 1.00 94.62 301 ASN A O 1
ATOM 2274 N N . LEU A 1 302 ? -1.725 4.994 -10.487 1.00 95.38 302 LEU A N 1
ATOM 2275 C CA . LEU A 1 302 ? -2.847 5.140 -11.417 1.00 95.38 302 LEU A CA 1
ATOM 2276 C C . LEU A 1 302 ? -3.986 5.973 -10.826 1.00 95.38 302 LEU A C 1
ATOM 2278 O O . LEU A 1 302 ? -4.525 6.840 -11.511 1.00 95.38 302 LEU A O 1
ATOM 2282 N N . TYR A 1 303 ? -4.357 5.704 -9.571 1.00 95.12 303 TYR A N 1
ATOM 2283 C CA . TYR A 1 303 ? -5.658 6.129 -9.046 1.00 95.12 303 TYR A CA 1
ATOM 2284 C C . TYR A 1 303 ? -5.594 7.016 -7.803 1.00 95.12 303 TYR A C 1
ATOM 2286 O O . TYR A 1 303 ? -6.580 7.679 -7.482 1.00 95.12 303 TYR A O 1
ATOM 2294 N N . LEU A 1 304 ? -4.479 7.013 -7.068 1.00 93.75 304 LEU A N 1
ATOM 2295 C CA . LEU A 1 304 ? -4.394 7.620 -5.739 1.00 93.75 304 LEU A CA 1
ATOM 2296 C C . LEU A 1 304 ? -3.372 8.760 -5.696 1.00 93.75 304 LEU A C 1
ATOM 2298 O O . LEU A 1 304 ? -2.523 8.906 -6.574 1.00 93.75 304 LEU A O 1
ATOM 2302 N N . GLY A 1 305 ? -3.454 9.591 -4.658 1.00 86.50 305 GLY A N 1
ATOM 2303 C CA . GLY A 1 305 ? -2.517 10.688 -4.465 1.00 86.50 305 GLY A CA 1
ATOM 2304 C C . GLY A 1 305 ? -1.284 10.327 -3.628 1.00 86.50 305 GLY A C 1
ATOM 2305 O O . GLY A 1 305 ? -1.028 9.169 -3.287 1.00 86.50 305 GLY A O 1
ATOM 2306 N N . ARG A 1 306 ? -0.474 11.344 -3.299 1.00 84.44 306 ARG A N 1
ATOM 2307 C CA . ARG A 1 306 ? 0.749 11.216 -2.474 1.00 84.44 306 ARG A CA 1
ATOM 2308 C C . ARG A 1 306 ? 0.491 11.304 -0.960 1.00 84.44 306 ARG A C 1
ATOM 2310 O O . ARG A 1 306 ? 1.425 11.146 -0.172 1.00 84.44 306 ARG A O 1
ATOM 2317 N N . GLU A 1 307 ? -0.746 11.548 -0.532 1.00 85.75 307 GLU A N 1
ATOM 2318 C CA . GLU A 1 307 ? -1.123 11.705 0.875 1.00 85.75 307 GLU A CA 1
ATOM 2319 C C . GLU A 1 307 ? -0.832 10.448 1.710 1.00 85.75 307 GLU A C 1
ATOM 2321 O O . GLU A 1 307 ? -1.234 9.343 1.377 1.00 85.75 307 GLU A O 1
ATOM 2326 N N . LYS A 1 308 ? -0.146 10.564 2.847 1.00 88.19 308 LYS A N 1
ATOM 2327 C CA . LYS A 1 308 ? 0.190 9.394 3.681 1.00 88.19 308 LYS A CA 1
ATOM 2328 C C . LYS A 1 308 ? -0.913 9.106 4.706 1.00 88.19 308 LYS A C 1
ATOM 2330 O O . LYS A 1 308 ? -0.700 9.280 5.902 1.00 88.19 308 LYS A O 1
ATOM 2335 N N . THR A 1 309 ? -2.086 8.681 4.227 1.00 92.44 309 THR A N 1
ATOM 2336 C CA . THR A 1 309 ? -3.280 8.430 5.059 1.00 92.44 309 THR A CA 1
ATOM 2337 C C . THR A 1 309 ? -3.704 6.958 5.082 1.00 92.44 309 THR A C 1
ATOM 2339 O O . THR A 1 309 ? -3.398 6.193 4.162 1.00 92.44 309 THR A O 1
ATOM 2342 N N . ILE A 1 310 ? -4.437 6.565 6.130 1.00 91.62 310 ILE A N 1
ATOM 2343 C CA . ILE A 1 310 ? -5.072 5.242 6.249 1.00 91.62 310 ILE A CA 1
ATOM 2344 C C . ILE A 1 310 ? -6.090 5.044 5.120 1.00 91.62 310 ILE A C 1
ATOM 2346 O O . ILE A 1 310 ? -6.064 4.010 4.460 1.00 91.62 310 ILE A O 1
ATOM 2350 N N . SER A 1 311 ? -6.915 6.059 4.843 1.00 93.69 311 SER A N 1
ATOM 2351 C CA . SER A 1 311 ? -7.851 6.107 3.713 1.00 93.69 311 SER A CA 1
ATOM 2352 C C . SER A 1 311 ? -7.178 5.733 2.391 1.00 93.69 311 SER A C 1
ATOM 2354 O O . SER A 1 311 ? -7.651 4.845 1.679 1.00 93.69 311 SER A O 1
ATOM 2356 N N . ARG A 1 312 ? -6.040 6.363 2.065 1.00 94.88 312 ARG A N 1
ATOM 2357 C CA . ARG A 1 312 ? -5.307 6.055 0.834 1.00 94.88 312 ARG A CA 1
ATOM 2358 C C . ARG A 1 312 ? -4.820 4.609 0.835 1.00 94.88 312 ARG A C 1
ATOM 2360 O O . ARG A 1 312 ? -4.975 3.919 -0.166 1.00 94.88 312 ARG A O 1
ATOM 2367 N N . LYS A 1 313 ? -4.249 4.127 1.945 1.00 94.50 313 LYS A N 1
ATOM 2368 C CA . LYS A 1 313 ? -3.718 2.755 2.021 1.00 94.50 313 LYS A CA 1
ATOM 2369 C C . LYS A 1 313 ? -4.818 1.691 1.925 1.00 94.50 313 LYS A C 1
ATOM 2371 O O . LYS A 1 313 ? -4.592 0.643 1.330 1.00 94.50 313 LYS A O 1
ATOM 2376 N N . LEU A 1 314 ? -6.003 1.972 2.460 1.00 94.62 314 LEU A N 1
ATOM 2377 C CA . LEU A 1 314 ? -7.171 1.104 2.337 1.00 94.62 314 LEU A CA 1
ATOM 2378 C C . LEU A 1 314 ? -7.678 1.035 0.890 1.00 94.62 314 LEU A C 1
ATOM 2380 O O . LEU A 1 314 ? -7.923 -0.052 0.374 1.00 94.62 314 LEU A O 1
ATOM 2384 N N . GLN A 1 315 ? -7.770 2.178 0.208 1.00 97.00 315 GLN A N 1
ATOM 2385 C CA . GLN A 1 315 ? -8.115 2.209 -1.217 1.00 97.00 315 GLN A CA 1
ATOM 2386 C C . GLN A 1 315 ? -7.064 1.475 -2.061 1.00 97.00 315 GLN A C 1
ATOM 2388 O O . GLN A 1 315 ? -7.422 0.732 -2.968 1.00 97.00 315 GLN A O 1
ATOM 2393 N N . GLU A 1 316 ? -5.776 1.618 -1.728 1.00 97.31 316 GLU A N 1
ATOM 2394 C CA . GLU A 1 316 ? -4.671 0.897 -2.373 1.00 97.31 316 GLU A CA 1
ATOM 2395 C C . GLU A 1 316 ? -4.846 -0.623 -2.245 1.00 97.31 316 GLU A C 1
ATOM 2397 O O . GLU A 1 316 ? -4.685 -1.328 -3.236 1.00 97.31 316 GLU A O 1
ATOM 2402 N N . LEU A 1 317 ? -5.243 -1.130 -1.071 1.00 95.38 317 LEU A N 1
ATOM 2403 C CA . LEU A 1 317 ? -5.533 -2.553 -0.847 1.00 95.38 317 LEU A CA 1
ATOM 2404 C C . LEU A 1 317 ? -6.655 -3.063 -1.774 1.00 95.38 317 LEU A C 1
ATOM 2406 O O . LEU A 1 317 ? -6.497 -4.087 -2.446 1.00 95.38 317 LEU A O 1
ATOM 2410 N N . ILE A 1 318 ? -7.772 -2.333 -1.837 1.00 97.25 318 ILE A N 1
ATOM 2411 C CA . ILE A 1 318 ? -8.946 -2.700 -2.647 1.00 97.25 318 ILE A CA 1
ATOM 2412 C C . ILE A 1 318 ? -8.603 -2.656 -4.144 1.00 97.25 318 ILE A C 1
ATOM 2414 O O . ILE A 1 318 ? -8.853 -3.616 -4.872 1.00 97.25 318 ILE A O 1
ATOM 2418 N N . LEU A 1 319 ? -7.957 -1.579 -4.600 1.00 98.06 319 LEU A N 1
ATOM 2419 C CA . LEU A 1 319 ? -7.555 -1.406 -5.999 1.00 98.06 319 LEU A CA 1
ATOM 2420 C C . LEU A 1 319 ? -6.500 -2.423 -6.434 1.00 98.06 319 LEU A C 1
ATOM 2422 O O . LEU A 1 319 ? -6.581 -2.939 -7.543 1.00 98.06 319 LEU A O 1
ATOM 2426 N N . THR A 1 320 ? -5.538 -2.753 -5.570 1.00 98.00 320 THR A N 1
ATOM 2427 C CA . THR A 1 320 ? -4.538 -3.798 -5.854 1.00 98.00 320 THR A CA 1
ATOM 2428 C C . THR A 1 320 ? -5.218 -5.141 -6.081 1.00 98.00 320 THR A C 1
ATOM 2430 O O . THR A 1 320 ? -4.904 -5.836 -7.045 1.00 98.00 320 THR A O 1
ATOM 2433 N N . THR A 1 321 ? -6.183 -5.480 -5.221 1.00 96.94 321 THR A N 1
ATOM 2434 C CA . THR A 1 321 ? -6.976 -6.708 -5.348 1.00 96.94 321 THR A CA 1
ATOM 2435 C C . THR A 1 321 ? -7.718 -6.740 -6.684 1.00 96.94 321 THR A C 1
ATOM 2437 O O . THR A 1 321 ? -7.675 -7.748 -7.383 1.00 96.94 321 THR A O 1
ATOM 2440 N N . TYR A 1 322 ? -8.338 -5.626 -7.080 1.00 98.00 322 TYR A N 1
ATOM 2441 C CA . TYR A 1 322 ? -9.007 -5.507 -8.375 1.00 98.00 322 TYR A CA 1
ATOM 2442 C C . TYR A 1 322 ? -8.042 -5.654 -9.566 1.00 98.00 322 TYR A C 1
ATOM 2444 O O . TYR A 1 322 ? -8.313 -6.441 -10.473 1.00 98.00 322 TYR A O 1
ATOM 2452 N N . LEU A 1 323 ? -6.902 -4.953 -9.560 1.00 98.44 323 LEU A N 1
ATOM 2453 C CA . LEU A 1 323 ? -5.915 -5.021 -10.647 1.00 98.44 323 LEU A CA 1
ATOM 2454 C C . LEU A 1 323 ? -5.385 -6.446 -10.849 1.00 98.44 323 LEU A C 1
ATOM 2456 O O . LEU A 1 323 ? -5.308 -6.911 -11.979 1.00 98.44 323 LEU A O 1
ATOM 2460 N N . GLU A 1 324 ? -5.084 -7.161 -9.766 1.00 98.00 324 GLU A N 1
ATOM 2461 C CA . GLU A 1 324 ? -4.605 -8.553 -9.804 1.00 98.00 324 GLU A CA 1
ATOM 2462 C C . GLU A 1 324 ? -5.670 -9.563 -10.252 1.00 98.00 324 GLU A C 1
ATOM 2464 O O . GLU A 1 324 ? -5.339 -10.677 -10.656 1.00 98.00 324 GLU A O 1
ATOM 2469 N N . GLN A 1 325 ? -6.953 -9.202 -10.183 1.00 97.31 325 GLN A N 1
ATOM 2470 C CA . GLN A 1 325 ? -8.047 -10.013 -10.724 1.00 97.31 325 GLN A C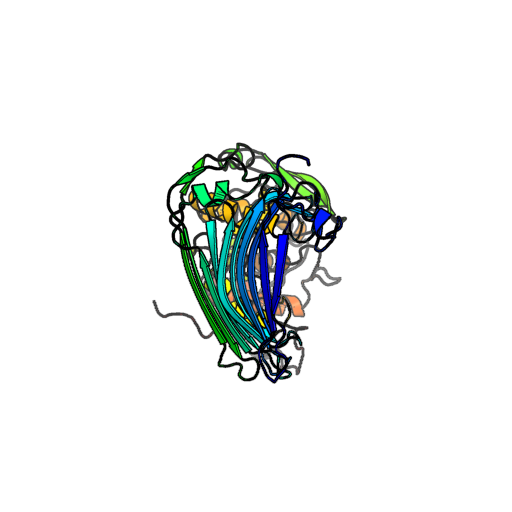A 1
ATOM 2471 C C . GLN A 1 325 ? -8.300 -9.730 -12.203 1.00 97.31 325 GLN A C 1
ATOM 2473 O O . GLN A 1 325 ? -8.702 -10.632 -12.937 1.00 97.31 325 GLN A O 1
ATOM 2478 N N . ALA A 1 326 ? -8.111 -8.479 -12.621 1.00 97.56 326 ALA A N 1
ATOM 2479 C CA . ALA A 1 326 ? -8.497 -8.004 -13.942 1.00 97.56 326 ALA A CA 1
ATOM 2480 C C . ALA A 1 326 ? -7.357 -8.046 -14.974 1.00 97.56 326 ALA A C 1
ATOM 2482 O O . ALA A 1 326 ? -7.635 -8.065 -16.174 1.00 97.56 326 ALA A O 1
ATOM 2483 N N . LEU A 1 327 ? -6.096 -8.060 -14.530 1.00 97.88 327 LEU A N 1
ATOM 2484 C CA . LEU A 1 327 ? -4.905 -8.007 -15.379 1.00 97.88 327 LEU A CA 1
ATOM 2485 C C . LEU A 1 327 ? -3.962 -9.182 -15.110 1.00 97.88 327 LEU A C 1
ATOM 2487 O O . LEU A 1 327 ? -3.842 -9.673 -13.989 1.00 97.88 327 LEU A O 1
ATOM 2491 N N . THR A 1 328 ? -3.238 -9.609 -16.143 1.00 97.94 328 THR A N 1
ATOM 2492 C CA . THR A 1 328 ? -2.135 -10.564 -15.987 1.00 97.94 328 THR A CA 1
ATOM 2493 C C . THR A 1 328 ? -0.901 -9.880 -15.392 1.00 97.94 328 THR A C 1
ATOM 2495 O O . THR A 1 328 ? -0.739 -8.662 -15.477 1.00 97.94 328 THR A O 1
ATOM 2498 N N . LYS A 1 329 ? 0.031 -10.664 -14.832 1.00 97.62 329 LYS A N 1
ATOM 2499 C CA . LYS A 1 329 ? 1.306 -10.135 -14.312 1.00 97.62 329 LYS A CA 1
ATOM 2500 C C . LYS A 1 329 ? 2.118 -9.378 -15.358 1.00 97.62 329 LYS A C 1
ATOM 2502 O O . LYS A 1 329 ? 2.744 -8.379 -15.024 1.00 97.62 329 LYS A O 1
ATOM 2507 N N . ASP A 1 330 ? 2.066 -9.826 -16.607 1.00 97.12 330 ASP A N 1
ATOM 2508 C CA . ASP A 1 330 ? 2.737 -9.154 -17.718 1.00 97.12 330 ASP A CA 1
ATOM 2509 C C . ASP A 1 330 ? 2.115 -7.785 -18.004 1.00 97.12 330 ASP A C 1
ATOM 2511 O O . ASP A 1 330 ? 2.831 -6.801 -18.146 1.00 97.12 330 ASP A O 1
ATOM 2515 N N . GLN A 1 331 ? 0.781 -7.700 -18.009 1.00 97.88 331 GLN A N 1
ATOM 2516 C CA . GLN A 1 331 ? 0.076 -6.428 -18.179 1.00 97.88 331 GLN A CA 1
ATOM 2517 C C . GLN A 1 331 ? 0.355 -5.473 -17.015 1.00 97.88 331 GLN A C 1
ATOM 2519 O O . GLN A 1 331 ? 0.579 -4.288 -17.236 1.00 97.88 331 GLN A O 1
ATOM 2524 N N . ILE A 1 332 ? 0.383 -5.977 -15.777 1.00 98.56 332 ILE A N 1
ATOM 2525 C CA . ILE A 1 332 ? 0.735 -5.172 -14.600 1.00 98.56 332 ILE A CA 1
ATOM 2526 C C . ILE A 1 332 ? 2.163 -4.628 -14.726 1.00 98.56 332 ILE A C 1
ATOM 2528 O O . ILE A 1 332 ? 2.373 -3.446 -14.468 1.00 98.56 332 ILE A O 1
ATOM 2532 N N . MET A 1 333 ? 3.129 -5.453 -15.144 1.00 98.38 333 MET A N 1
ATOM 2533 C CA . MET A 1 333 ? 4.515 -5.018 -15.337 1.00 98.38 333 MET A CA 1
ATOM 2534 C C . MET A 1 333 ? 4.638 -3.974 -16.457 1.00 98.38 333 MET A C 1
ATOM 2536 O O . MET A 1 333 ? 5.262 -2.936 -16.247 1.00 98.38 333 MET A O 1
ATOM 2540 N N . GLU A 1 334 ? 3.997 -4.194 -17.611 1.00 97.94 334 GLU A N 1
ATOM 2541 C CA . GLU A 1 334 ? 3.977 -3.224 -18.716 1.00 97.94 334 GLU A CA 1
ATOM 2542 C C . GLU A 1 334 ? 3.390 -1.879 -18.264 1.00 97.94 334 GLU A C 1
ATOM 2544 O O . GLU A 1 334 ? 4.010 -0.830 -18.459 1.00 97.94 334 GLU A O 1
ATOM 2549 N N . LEU A 1 335 ? 2.219 -1.894 -17.613 1.00 98.00 335 LEU A N 1
ATOM 2550 C CA . LEU A 1 335 ? 1.591 -0.679 -17.090 1.00 98.00 335 LEU A CA 1
ATOM 2551 C C . LEU A 1 335 ? 2.490 0.010 -16.062 1.00 98.00 335 LEU A C 1
ATOM 2553 O O . LEU A 1 335 ? 2.666 1.225 -16.119 1.00 98.00 335 LEU A O 1
ATOM 2557 N N . TYR A 1 336 ? 3.077 -0.751 -15.136 1.00 98.25 336 TYR A N 1
ATOM 2558 C CA . TYR A 1 336 ? 3.971 -0.221 -14.111 1.00 98.25 336 TYR A CA 1
ATOM 2559 C C . TYR A 1 336 ? 5.161 0.509 -14.726 1.00 98.25 336 TYR A C 1
ATOM 2561 O O . TYR A 1 336 ? 5.382 1.680 -14.412 1.00 98.25 336 TYR A O 1
ATOM 2569 N N . LEU A 1 337 ? 5.872 -0.140 -15.650 1.00 98.19 337 LEU A N 1
ATOM 2570 C CA . LEU A 1 337 ? 7.039 0.435 -16.313 1.00 98.19 337 LEU A CA 1
ATOM 2571 C C . LEU A 1 337 ? 6.694 1.671 -17.142 1.00 98.19 337 LEU A C 1
ATOM 2573 O O . LEU A 1 337 ? 7.534 2.554 -17.270 1.00 98.19 337 LEU A O 1
ATOM 2577 N N . ASN A 1 338 ? 5.477 1.778 -17.675 1.00 97.88 338 ASN A N 1
ATOM 2578 C CA . ASN A 1 338 ? 5.040 2.958 -18.422 1.00 97.88 338 ASN A CA 1
ATOM 2579 C C . ASN A 1 338 ? 4.486 4.095 -17.542 1.00 97.88 338 ASN A C 1
ATOM 2581 O O . ASN A 1 338 ? 4.431 5.241 -17.985 1.00 97.88 338 ASN A O 1
ATOM 2585 N N . VAL A 1 339 ? 4.083 3.814 -16.301 1.00 95.75 339 VAL A N 1
ATOM 2586 C CA . VAL A 1 339 ? 3.433 4.797 -15.414 1.00 95.75 339 VAL A CA 1
ATOM 2587 C C . VAL A 1 339 ? 4.376 5.342 -14.343 1.00 95.75 339 VAL A C 1
ATOM 2589 O O . VAL A 1 339 ? 4.225 6.494 -13.922 1.00 95.75 339 VAL A O 1
ATOM 2592 N N . VAL A 1 340 ? 5.335 4.538 -13.881 1.00 95.31 340 VAL A N 1
ATOM 2593 C CA . VAL A 1 340 ? 6.234 4.911 -12.785 1.00 95.31 340 VAL A CA 1
ATOM 2594 C C . VAL A 1 340 ? 7.160 6.077 -13.162 1.00 95.31 340 VAL A C 1
ATOM 2596 O O . VAL A 1 340 ? 7.491 6.297 -14.328 1.00 95.31 340 VAL A O 1
ATOM 2599 N N . GLU A 1 341 ? 7.544 6.867 -12.160 1.00 93.69 341 GLU A N 1
ATOM 2600 C CA . GLU A 1 341 ? 8.454 8.005 -12.301 1.00 93.69 341 GLU A CA 1
ATOM 2601 C C . GLU A 1 341 ? 9.904 7.553 -12.071 1.00 93.69 341 GLU A C 1
ATOM 2603 O O . GLU A 1 341 ? 10.259 7.172 -10.960 1.00 93.69 341 GLU A O 1
ATOM 2608 N N . PHE A 1 342 ? 10.743 7.619 -13.108 1.00 93.81 342 PHE A N 1
ATOM 2609 C CA . PHE A 1 342 ? 12.174 7.270 -13.047 1.00 93.81 342 PHE A CA 1
ATOM 2610 C C . PHE A 1 342 ? 13.077 8.468 -12.727 1.00 93.81 342 PHE A C 1
ATOM 2612 O O . PHE A 1 342 ? 14.284 8.329 -12.578 1.00 93.81 342 PHE A O 1
ATOM 2619 N N . GLY A 1 343 ? 12.508 9.665 -12.652 1.00 90.81 343 GLY A N 1
ATOM 2620 C CA . GLY A 1 343 ? 13.210 10.905 -12.355 1.00 90.81 343 GLY A CA 1
ATOM 2621 C C . GLY A 1 343 ? 12.236 12.074 -12.386 1.00 90.81 343 GLY A C 1
ATOM 2622 O O . GLY A 1 343 ? 11.107 11.879 -12.835 1.00 90.81 343 GLY A O 1
ATOM 2623 N N . PRO A 1 344 ? 12.632 13.290 -11.968 1.00 88.56 344 PRO A N 1
ATOM 2624 C CA . PRO A 1 344 ? 11.724 14.432 -11.928 1.00 88.56 344 PRO A CA 1
ATOM 2625 C C . PRO A 1 344 ? 10.990 14.615 -13.261 1.00 88.56 344 PRO A C 1
ATOM 2627 O O . PRO A 1 344 ? 11.628 14.842 -14.296 1.00 88.56 344 PRO A O 1
ATOM 2630 N N . MET A 1 345 ? 9.660 14.480 -13.234 1.00 90.00 345 MET A N 1
ATOM 2631 C CA . MET A 1 345 ? 8.785 14.594 -14.413 1.00 90.00 345 MET A CA 1
ATOM 2632 C C . MET A 1 345 ? 9.117 13.619 -15.559 1.00 90.00 345 MET A C 1
ATOM 2634 O O . MET A 1 345 ? 8.730 13.840 -16.704 1.00 90.00 345 MET A O 1
ATOM 2638 N N . THR A 1 346 ? 9.840 12.537 -15.274 1.00 93.69 346 THR A N 1
ATOM 2639 C CA . THR A 1 346 ? 10.235 11.516 -16.250 1.00 93.69 346 THR A CA 1
ATOM 2640 C C . THR A 1 346 ? 9.435 10.251 -15.973 1.00 93.69 346 THR A C 1
ATOM 2642 O O . THR A 1 346 ? 9.867 9.371 -15.229 1.00 93.69 346 THR A O 1
ATOM 2645 N N . PHE A 1 347 ? 8.231 10.198 -16.538 1.00 94.38 347 PHE A N 1
ATOM 2646 C CA . PHE A 1 347 ? 7.317 9.070 -16.382 1.00 94.38 347 PHE A CA 1
ATOM 2647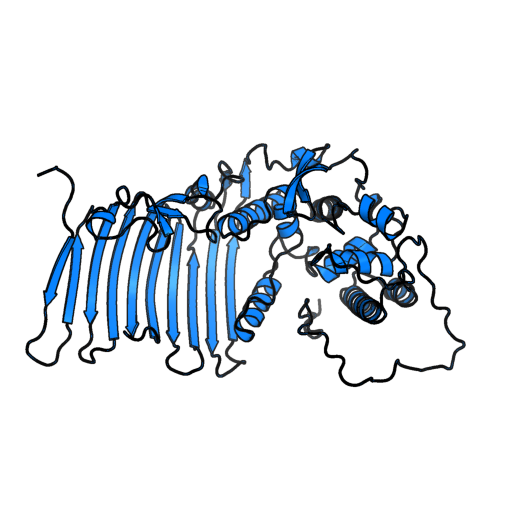 C C . PHE A 1 347 ? 7.470 8.076 -17.526 1.00 94.38 347 PHE A C 1
ATOM 2649 O O . PHE A 1 347 ? 7.494 8.475 -18.691 1.00 94.38 347 PHE A O 1
ATOM 2656 N N . GLY A 1 348 ? 7.508 6.795 -17.180 1.00 96.50 348 GLY A N 1
ATOM 2657 C CA . GLY A 1 348 ? 7.547 5.707 -18.141 1.00 96.50 348 GLY A CA 1
ATOM 2658 C C . GLY A 1 348 ? 8.946 5.374 -18.652 1.00 96.50 348 GLY A C 1
ATOM 2659 O O . GLY A 1 348 ? 9.815 6.237 -18.811 1.00 96.50 348 GLY A O 1
ATOM 2660 N N . ILE A 1 349 ? 9.154 4.090 -18.933 1.00 97.75 349 ILE A N 1
ATOM 2661 C CA . ILE A 1 349 ? 10.454 3.539 -19.308 1.00 97.75 349 ILE A CA 1
ATOM 2662 C C . ILE A 1 349 ? 10.957 4.070 -20.654 1.00 97.75 349 ILE A C 1
ATOM 2664 O O . ILE A 1 349 ? 12.160 4.258 -20.812 1.00 97.75 349 ILE A O 1
ATOM 2668 N N . GLY A 1 350 ? 10.064 4.389 -21.599 1.00 97.50 350 GLY A N 1
ATOM 2669 C CA . GLY A 1 350 ? 10.434 5.016 -22.872 1.00 97.50 350 GLY A CA 1
ATOM 2670 C C . GLY A 1 350 ? 11.132 6.358 -22.672 1.00 97.50 350 GLY A C 1
ATOM 2671 O O . GLY A 1 350 ? 12.256 6.563 -23.138 1.00 97.50 350 GLY A O 1
ATOM 2672 N N . ASN A 1 351 ? 10.505 7.243 -21.896 1.00 96.81 351 ASN A N 1
ATOM 2673 C CA . ASN A 1 351 ? 11.066 8.553 -21.577 1.00 96.81 351 ASN A CA 1
ATOM 2674 C C . ASN A 1 351 ? 12.332 8.432 -20.720 1.00 96.81 351 ASN A C 1
ATOM 2676 O O . ASN A 1 351 ? 13.294 9.166 -20.940 1.00 96.81 351 ASN A O 1
ATOM 2680 N N . ALA A 1 352 ? 12.363 7.492 -19.771 1.00 96.81 352 ALA A N 1
ATOM 2681 C CA . ALA A 1 352 ? 13.531 7.251 -18.930 1.00 96.81 352 ALA A CA 1
ATOM 2682 C C . ALA A 1 352 ? 14.739 6.763 -19.742 1.00 96.81 352 ALA A C 1
ATOM 2684 O O . ALA A 1 352 ? 15.820 7.336 -19.646 1.00 96.81 352 ALA A O 1
ATOM 2685 N N . SER A 1 353 ? 14.553 5.757 -20.595 1.00 97.38 353 SER A N 1
ATOM 2686 C CA . SER A 1 353 ? 15.610 5.210 -21.448 1.00 97.38 353 SER A CA 1
ATOM 2687 C C . SER A 1 353 ? 16.181 6.267 -22.398 1.00 97.38 353 SER A C 1
ATOM 2689 O O . SER A 1 353 ? 17.400 6.393 -22.539 1.00 97.38 353 SER A O 1
ATOM 2691 N N . SER A 1 354 ? 15.314 7.092 -22.995 1.00 96.31 354 SER A N 1
ATOM 2692 C CA . SER A 1 354 ? 15.741 8.211 -23.840 1.00 96.31 354 SER A CA 1
ATOM 2693 C C . SER A 1 354 ? 16.501 9.272 -23.037 1.00 96.31 354 SER A C 1
ATOM 2695 O O . SER A 1 354 ? 17.598 9.667 -23.423 1.00 96.31 354 SER A O 1
ATOM 2697 N N . ARG A 1 355 ? 15.981 9.683 -21.874 1.00 95.44 355 ARG A N 1
ATOM 2698 C CA . ARG A 1 355 ? 16.606 10.712 -21.034 1.00 95.44 355 ARG A CA 1
ATOM 2699 C C . ARG A 1 355 ? 17.972 10.294 -20.498 1.00 95.44 355 ARG A C 1
ATOM 2701 O O . ARG A 1 355 ? 18.907 11.088 -20.525 1.00 95.44 355 ARG A O 1
ATOM 2708 N N . TYR A 1 356 ? 18.058 9.092 -19.937 1.00 95.88 356 TYR A N 1
ATOM 2709 C CA . TYR A 1 356 ? 19.243 8.652 -19.208 1.00 95.88 356 TYR A CA 1
ATOM 2710 C C . TYR A 1 356 ? 20.307 8.071 -20.128 1.00 95.88 356 TYR A C 1
ATOM 2712 O O . TYR A 1 356 ? 21.479 8.197 -19.798 1.00 95.88 356 TYR A O 1
ATOM 2720 N N . PHE A 1 357 ? 19.930 7.470 -21.260 1.00 96.75 357 PHE A N 1
ATOM 2721 C CA . PHE A 1 357 ? 20.866 6.717 -22.101 1.00 96.75 357 PHE A CA 1
ATOM 2722 C C . PHE A 1 357 ? 20.686 6.956 -23.601 1.00 96.75 357 PHE A C 1
ATOM 2724 O O . PHE A 1 357 ? 21.381 6.335 -24.391 1.00 96.75 357 PHE A O 1
ATOM 2731 N N . ASN A 1 358 ? 19.767 7.825 -24.035 1.00 95.62 358 ASN A N 1
ATOM 2732 C CA . ASN A 1 358 ? 19.473 8.042 -25.455 1.00 95.62 358 ASN A CA 1
ATOM 2733 C C . ASN A 1 358 ? 19.220 6.724 -26.226 1.00 95.62 358 ASN A C 1
ATOM 2735 O O . ASN A 1 358 ? 19.670 6.546 -27.359 1.00 95.62 358 ASN A O 1
ATOM 2739 N N . LYS A 1 359 ? 18.531 5.771 -25.580 1.00 94.00 359 LYS A N 1
ATOM 2740 C CA . LYS A 1 359 ? 18.270 4.426 -26.113 1.00 94.00 359 LYS A CA 1
ATOM 2741 C C . LYS A 1 359 ? 16.789 4.089 -26.144 1.00 94.00 359 LYS A C 1
ATOM 2743 O O . LYS A 1 359 ? 16.004 4.589 -25.337 1.00 94.00 359 LYS A O 1
ATOM 2748 N N . HIS A 1 360 ? 16.429 3.172 -27.037 1.00 95.69 360 HIS A N 1
ATOM 2749 C CA . HIS A 1 360 ? 15.140 2.491 -26.979 1.00 95.69 360 HIS A CA 1
ATOM 2750 C C . HIS A 1 360 ? 15.120 1.506 -25.790 1.00 95.69 360 HIS A C 1
ATOM 2752 O O . HIS A 1 360 ? 16.130 0.826 -25.586 1.00 95.69 360 HIS A O 1
ATOM 2758 N N . PRO A 1 361 ? 14.012 1.364 -25.031 1.00 96.69 361 PRO A N 1
ATOM 2759 C CA . PRO A 1 361 ? 13.963 0.475 -23.862 1.00 96.69 361 PRO A CA 1
ATOM 2760 C C . PRO A 1 361 ? 14.346 -0.983 -24.131 1.00 96.69 361 PRO A C 1
ATOM 2762 O O . PRO A 1 361 ? 14.985 -1.607 -23.290 1.00 96.69 361 PRO A O 1
ATOM 2765 N N . ALA A 1 362 ? 14.020 -1.513 -25.313 1.00 97.00 362 ALA A N 1
ATOM 2766 C CA . ALA A 1 362 ? 14.429 -2.854 -25.751 1.00 97.00 362 ALA A CA 1
ATOM 2767 C C . ALA A 1 362 ? 15.956 -3.060 -25.789 1.00 97.00 362 ALA A C 1
ATOM 2769 O O . ALA A 1 362 ? 16.425 -4.191 -25.738 1.00 97.00 362 ALA A O 1
ATOM 2770 N N . SER A 1 363 ? 16.736 -1.981 -25.888 1.00 96.12 363 SER A N 1
ATOM 2771 C CA . SER A 1 363 ? 18.200 -2.013 -26.002 1.00 96.12 363 SER A CA 1
ATOM 2772 C C . SER A 1 363 ? 18.917 -1.647 -24.700 1.00 96.12 363 SER A C 1
ATOM 2774 O O . SER A 1 363 ? 20.138 -1.470 -24.713 1.00 96.12 363 SER A O 1
ATOM 2776 N N . LEU A 1 364 ? 18.182 -1.494 -23.594 1.00 97.38 364 LEU A N 1
ATOM 2777 C CA . LEU A 1 364 ? 18.772 -1.259 -22.279 1.00 97.38 364 LEU A CA 1
ATOM 2778 C C . LEU A 1 364 ? 19.616 -2.461 -21.863 1.00 97.38 364 LEU A C 1
ATOM 2780 O O . LEU A 1 364 ? 19.138 -3.597 -21.897 1.00 97.38 364 LEU A O 1
ATOM 2784 N N . SER A 1 365 ? 20.848 -2.194 -21.431 1.00 97.19 365 SER A N 1
ATOM 2785 C CA . SER A 1 365 ? 21.725 -3.211 -20.852 1.00 97.19 365 SER A CA 1
ATOM 2786 C C . SER A 1 365 ? 21.315 -3.578 -19.421 1.00 97.19 365 SER A C 1
ATOM 2788 O O . SER A 1 365 ? 20.482 -2.899 -18.805 1.00 97.19 365 SER A O 1
ATOM 2790 N N . LEU A 1 366 ? 21.918 -4.631 -18.858 1.00 97.44 366 LEU A N 1
ATOM 2791 C CA . LEU A 1 366 ? 21.692 -5.013 -17.463 1.00 97.44 366 LEU A CA 1
ATOM 2792 C C . LEU A 1 366 ? 22.129 -3.899 -16.496 1.00 97.44 366 LEU A C 1
ATOM 2794 O O . LEU A 1 366 ? 21.372 -3.555 -15.589 1.00 97.44 366 LEU A O 1
ATOM 2798 N N . GLY A 1 367 ? 23.287 -3.268 -16.728 1.00 97.00 367 GLY A N 1
ATOM 2799 C CA . GLY A 1 367 ? 23.758 -2.113 -15.956 1.00 97.00 367 GLY A CA 1
ATOM 2800 C C . GLY A 1 367 ? 22.783 -0.943 -15.961 1.00 97.00 367 GLY A C 1
ATOM 2801 O O . GLY A 1 367 ? 22.383 -0.448 -14.905 1.00 97.00 367 GLY A O 1
ATOM 2802 N N . GLN A 1 368 ? 22.356 -0.527 -17.153 1.00 97.38 368 GLN A N 1
ATOM 2803 C CA . GLN A 1 368 ? 21.412 0.578 -17.331 1.00 97.38 368 GLN A CA 1
ATOM 2804 C C . GLN A 1 368 ? 20.056 0.280 -16.681 1.00 97.38 368 GLN A C 1
ATOM 2806 O O . GLN A 1 368 ? 19.480 1.138 -16.010 1.00 97.38 368 GLN A O 1
ATOM 2811 N N . SER A 1 369 ? 19.576 -0.956 -16.825 1.00 98.06 369 SER A N 1
ATOM 2812 C CA . SER A 1 369 ? 18.325 -1.419 -16.225 1.00 98.06 369 SER A CA 1
ATOM 2813 C C . SER A 1 369 ? 18.380 -1.416 -14.697 1.00 98.06 369 SER A C 1
ATOM 2815 O O . SER A 1 369 ? 17.468 -0.906 -14.047 1.00 98.06 369 SER A O 1
ATOM 2817 N N . MET A 1 370 ? 19.479 -1.912 -14.117 1.00 97.56 370 MET A N 1
ATOM 2818 C CA . MET A 1 370 ? 19.710 -1.884 -12.669 1.00 97.56 370 MET A CA 1
ATOM 2819 C C . MET A 1 370 ? 19.786 -0.458 -12.138 1.00 97.56 370 MET A C 1
ATOM 2821 O O . MET A 1 370 ? 19.201 -0.167 -11.097 1.00 97.56 370 MET A O 1
ATOM 2825 N N . TYR A 1 371 ? 20.437 0.450 -12.870 1.00 97.25 371 TYR A N 1
ATOM 2826 C CA . TYR A 1 371 ? 20.452 1.860 -12.503 1.00 97.25 371 TYR A CA 1
ATOM 2827 C C . TYR A 1 371 ? 19.031 2.439 -12.440 1.00 97.25 371 TYR A C 1
ATOM 2829 O O . TYR A 1 371 ? 18.649 2.985 -11.405 1.00 97.25 371 TYR A O 1
ATOM 2837 N N . LEU A 1 372 ? 18.228 2.275 -13.499 1.00 97.19 372 LEU A N 1
ATOM 283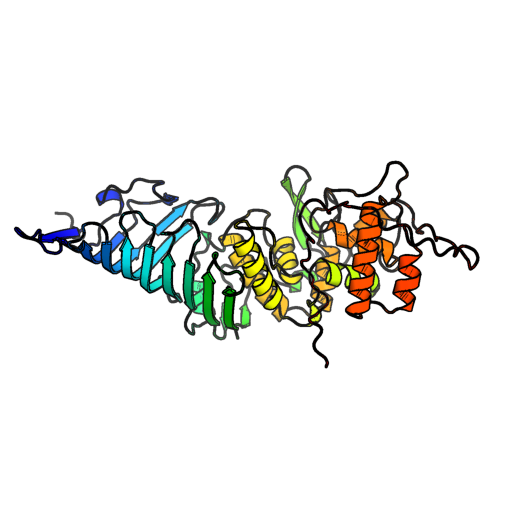8 C CA . LEU A 1 372 ? 16.858 2.804 -13.551 1.00 97.19 372 LEU A CA 1
ATOM 2839 C C . LEU A 1 372 ? 15.957 2.213 -12.462 1.00 97.19 372 LEU A C 1
ATOM 2841 O O . LEU A 1 372 ? 15.201 2.953 -11.840 1.00 97.19 372 LEU A O 1
ATOM 2845 N N . ALA A 1 373 ? 16.058 0.911 -12.191 1.00 96.81 373 ALA A N 1
ATOM 2846 C CA . ALA A 1 373 ? 15.308 0.287 -11.105 1.00 96.81 373 ALA A CA 1
ATOM 2847 C C . ALA A 1 373 ? 15.775 0.778 -9.722 1.00 96.81 373 ALA A C 1
ATOM 2849 O O . ALA A 1 373 ? 14.954 1.013 -8.842 1.00 96.81 373 ALA A O 1
ATOM 2850 N N . SER A 1 374 ? 17.084 0.983 -9.526 1.00 94.62 374 SER A N 1
ATOM 2851 C CA . SER A 1 374 ? 17.658 1.382 -8.230 1.00 94.62 374 SER A CA 1
ATOM 2852 C C . SER A 1 374 ? 17.217 2.764 -7.736 1.00 94.62 374 SER A C 1
ATOM 2854 O O . SER A 1 374 ? 17.276 3.028 -6.536 1.00 94.62 374 SER A O 1
ATOM 2856 N N . ILE A 1 375 ? 16.782 3.644 -8.643 1.00 93.06 375 ILE A N 1
ATOM 2857 C CA . ILE A 1 375 ? 16.379 5.020 -8.317 1.00 93.06 375 ILE A CA 1
ATOM 2858 C C . ILE A 1 375 ? 14.867 5.177 -8.107 1.00 93.06 375 ILE A C 1
ATOM 2860 O O . ILE A 1 375 ? 14.437 6.225 -7.628 1.00 93.06 375 ILE A O 1
ATOM 2864 N N . LEU A 1 376 ? 14.057 4.149 -8.389 1.00 91.50 376 LEU A N 1
ATOM 2865 C CA . LEU A 1 376 ? 12.599 4.175 -8.196 1.00 91.50 376 LEU A CA 1
ATOM 2866 C C . LEU A 1 376 ? 12.153 4.539 -6.766 1.00 91.50 376 LEU A C 1
ATOM 2868 O O . LEU A 1 376 ? 11.199 5.315 -6.634 1.00 91.50 376 LEU A O 1
ATOM 2872 N N . PRO A 1 377 ? 12.833 4.094 -5.686 1.00 84.88 377 PRO A N 1
ATOM 2873 C CA . PRO A 1 377 ? 12.458 4.489 -4.329 1.00 84.88 377 PRO A CA 1
ATOM 2874 C C . PRO A 1 377 ? 12.609 5.994 -4.058 1.00 84.88 377 PRO A C 1
ATOM 2876 O O . PRO A 1 377 ? 11.898 6.550 -3.217 1.00 84.88 377 PRO A O 1
ATOM 2879 N N . ALA A 1 378 ? 13.537 6.664 -4.752 1.00 82.69 378 ALA A N 1
ATOM 2880 C CA . ALA A 1 378 ? 13.826 8.087 -4.587 1.00 82.69 378 ALA A CA 1
ATOM 2881 C C . ALA A 1 378 ? 14.216 8.754 -5.927 1.00 82.69 378 ALA A C 1
ATOM 2883 O O . ALA A 1 378 ? 15.367 9.168 -6.085 1.00 82.69 378 ALA A O 1
ATOM 2884 N N . PRO A 1 379 ? 13.265 8.946 -6.867 1.00 77.62 379 PRO A N 1
ATOM 2885 C CA . PRO A 1 379 ? 13.574 9.321 -8.254 1.00 77.62 379 PRO A CA 1
ATOM 2886 C C . PRO A 1 379 ? 14.269 10.680 -8.414 1.00 77.62 379 PRO A C 1
ATOM 2888 O O . PRO A 1 379 ? 14.911 10.950 -9.424 1.00 77.62 379 PRO A O 1
ATOM 2891 N N . SER A 1 380 ? 14.159 11.570 -7.424 1.00 77.19 380 SER A N 1
ATOM 2892 C CA . SER A 1 380 ? 14.825 12.876 -7.440 1.00 77.19 380 SER A CA 1
ATOM 2893 C C . SER A 1 380 ? 16.327 12.816 -7.150 1.00 77.19 380 SER A C 1
ATOM 2895 O O . SER A 1 380 ? 17.021 13.805 -7.391 1.00 77.19 380 SER A O 1
ATOM 2897 N N . ARG A 1 381 ? 16.847 11.695 -6.633 1.00 80.44 381 ARG A N 1
ATOM 2898 C CA . ARG A 1 381 ? 18.273 11.521 -6.338 1.00 80.44 381 ARG A CA 1
ATOM 2899 C C . ARG A 1 381 ? 18.995 10.957 -7.557 1.00 80.44 381 ARG A C 1
ATOM 2901 O O . ARG A 1 381 ? 18.598 9.938 -8.109 1.00 80.44 381 ARG A O 1
ATOM 2908 N N . GLN A 1 382 ? 20.071 11.625 -7.968 1.00 80.44 382 GLN A N 1
ATOM 2909 C CA . GLN A 1 382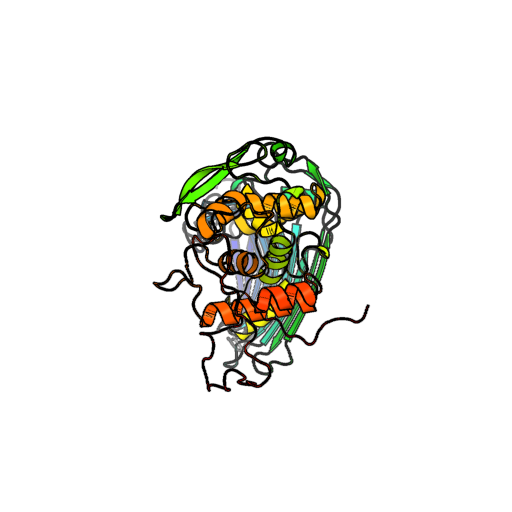 ? 20.936 11.168 -9.052 1.00 80.44 382 GLN A CA 1
ATOM 2910 C C . GLN A 1 382 ? 22.275 10.693 -8.495 1.00 80.44 382 GLN A C 1
ATOM 2912 O O . GLN A 1 382 ? 22.877 11.354 -7.653 1.00 80.44 382 GLN A O 1
ATOM 2917 N N . HIS A 1 383 ? 22.746 9.557 -9.005 1.00 89.75 383 HIS A N 1
ATOM 2918 C CA . HIS A 1 383 ? 23.981 8.901 -8.562 1.00 89.75 383 HIS A CA 1
ATOM 2919 C C . HIS A 1 383 ? 25.092 8.954 -9.623 1.00 89.75 383 HIS A C 1
ATOM 2921 O O . HIS A 1 383 ? 25.883 8.020 -9.746 1.00 89.75 383 HIS A O 1
ATOM 2927 N N . PHE A 1 384 ? 25.135 10.037 -10.406 1.00 92.50 384 PHE A N 1
ATOM 2928 C CA . PHE A 1 384 ? 26.185 10.290 -11.394 1.00 92.50 384 PHE A CA 1
ATOM 2929 C C . PHE A 1 384 ? 27.232 11.270 -10.852 1.00 92.50 384 PHE A C 1
ATOM 2931 O O . PHE A 1 384 ? 26.896 12.248 -10.182 1.00 92.50 384 PHE A O 1
ATOM 2938 N N . GLY A 1 385 ? 28.502 11.008 -11.151 1.00 90.88 385 GLY A N 1
ATOM 2939 C CA . GLY A 1 385 ? 29.615 11.924 -10.950 1.00 90.88 385 GLY A CA 1
ATOM 2940 C C . GLY A 1 385 ? 29.625 13.059 -11.975 1.00 90.88 385 GLY A C 1
ATOM 2941 O O . GLY A 1 385 ? 28.828 13.104 -12.913 1.00 90.88 385 GLY A O 1
ATOM 2942 N N . LYS A 1 386 ? 30.565 13.997 -11.810 1.00 89.88 386 LYS A N 1
ATOM 2943 C CA . LYS A 1 386 ? 30.726 15.150 -12.720 1.00 89.88 386 LYS A CA 1
ATOM 2944 C C . LYS A 1 386 ? 31.099 14.745 -14.149 1.00 89.88 386 LYS A C 1
ATOM 2946 O O . LYS A 1 386 ? 30.847 15.502 -15.077 1.00 89.88 386 LYS A O 1
ATOM 2951 N N . ASP A 1 387 ? 31.702 13.575 -14.310 1.00 90.19 387 ASP A N 1
ATOM 2952 C CA . ASP A 1 387 ? 32.073 12.963 -15.586 1.00 90.19 387 ASP A CA 1
ATOM 2953 C C . ASP A 1 387 ? 30.917 12.174 -16.232 1.00 90.19 387 ASP A C 1
ATOM 2955 O O . ASP A 1 387 ? 31.113 11.513 -17.249 1.00 90.19 387 ASP A O 1
ATOM 2959 N N . GLY A 1 388 ? 29.716 12.221 -15.643 1.00 91.88 388 GLY A N 1
ATOM 2960 C CA . GLY A 1 388 ? 28.523 11.527 -16.127 1.00 91.88 388 GLY A CA 1
ATOM 2961 C C . GLY A 1 388 ? 28.495 10.034 -15.806 1.00 91.88 388 GLY A C 1
ATOM 2962 O O . GLY A 1 388 ? 27.486 9.378 -16.058 1.00 91.88 388 GLY A O 1
ATOM 2963 N N . LYS A 1 389 ? 29.561 9.478 -15.228 1.00 95.06 389 LYS A N 1
ATOM 2964 C CA . LYS A 1 389 ? 29.613 8.076 -14.815 1.00 95.06 389 LYS A CA 1
ATOM 2965 C C . LYS A 1 389 ? 28.812 7.863 -13.544 1.00 95.06 389 LYS A C 1
ATOM 2967 O O . LYS A 1 389 ? 28.780 8.732 -12.677 1.00 95.06 389 LYS A O 1
ATOM 2972 N N . VAL A 1 390 ? 28.184 6.702 -13.390 1.00 94.31 390 VAL A N 1
ATOM 2973 C CA . VAL A 1 390 ? 27.645 6.315 -12.078 1.00 94.31 390 VAL A CA 1
ATOM 2974 C C . VAL A 1 390 ? 28.801 6.260 -11.079 1.00 94.31 390 VAL A C 1
ATOM 2976 O O . VAL A 1 390 ? 29.885 5.789 -11.423 1.00 94.31 390 VAL A O 1
ATOM 2979 N N . THR A 1 391 ? 28.593 6.779 -9.869 1.00 95.62 391 THR A N 1
ATOM 2980 C CA . THR A 1 391 ? 29.643 6.815 -8.842 1.00 95.62 391 THR A CA 1
ATOM 2981 C C . THR A 1 391 ? 30.078 5.406 -8.442 1.00 95.62 391 THR A C 1
ATOM 2983 O O . THR A 1 391 ? 29.264 4.484 -8.418 1.00 95.62 391 THR A O 1
ATOM 2986 N N . ASP A 1 392 ? 31.343 5.238 -8.052 1.00 93.56 392 ASP A N 1
ATOM 2987 C CA . ASP A 1 392 ? 31.906 3.928 -7.689 1.00 93.56 392 ASP A CA 1
ATOM 2988 C C . ASP A 1 392 ? 31.078 3.202 -6.619 1.00 93.56 392 ASP A C 1
ATOM 2990 O O . ASP A 1 392 ? 30.833 1.999 -6.707 1.00 93.56 392 ASP A O 1
ATOM 2994 N N . GLY A 1 393 ? 30.620 3.944 -5.603 1.00 94.25 393 GLY A N 1
ATOM 2995 C CA . GLY A 1 393 ? 29.783 3.401 -4.534 1.00 94.25 393 GLY A CA 1
ATOM 2996 C C . GLY A 1 393 ? 28.452 2.863 -5.052 1.00 94.25 393 GLY A C 1
ATOM 2997 O O . GLY A 1 393 ? 28.045 1.764 -4.676 1.00 94.25 393 GLY A O 1
ATOM 2998 N N . TRP A 1 394 ? 27.804 3.596 -5.960 1.00 94.94 394 TRP A N 1
ATOM 2999 C CA . TRP A 1 394 ? 26.540 3.155 -6.538 1.00 94.94 394 TRP A CA 1
ATOM 3000 C C . TRP A 1 394 ? 26.741 2.023 -7.548 1.00 94.94 394 TRP A C 1
ATOM 3002 O O . TRP A 1 394 ? 25.957 1.084 -7.549 1.00 94.94 394 TRP A O 1
ATOM 3012 N N . MET A 1 395 ? 27.824 2.023 -8.332 1.00 95.88 395 MET A N 1
ATOM 3013 C CA . MET A 1 395 ? 28.165 0.899 -9.215 1.00 95.88 395 MET A CA 1
ATOM 3014 C C . MET A 1 395 ? 28.377 -0.404 -8.439 1.00 95.88 395 MET A C 1
ATOM 3016 O O . MET A 1 395 ? 27.818 -1.432 -8.820 1.00 95.88 395 MET A O 1
ATOM 3020 N N . ARG A 1 396 ? 29.099 -0.376 -7.307 1.00 96.06 396 ARG A N 1
ATOM 3021 C CA . ARG A 1 396 ? 29.223 -1.553 -6.422 1.00 96.06 396 ARG A CA 1
ATOM 3022 C C . ARG A 1 396 ? 27.859 -2.057 -5.956 1.00 96.06 396 ARG A C 1
ATOM 3024 O O . ARG A 1 396 ? 27.622 -3.266 -5.918 1.00 96.06 396 ARG A O 1
ATOM 3031 N N . TYR A 1 397 ? 26.958 -1.133 -5.635 1.00 95.50 397 TYR A N 1
ATOM 3032 C CA . TYR A 1 397 ? 25.586 -1.460 -5.278 1.00 95.50 397 TYR A CA 1
ATOM 3033 C C . TYR A 1 397 ? 24.805 -2.080 -6.455 1.00 95.50 397 TYR A C 1
ATOM 3035 O O . TYR A 1 397 ? 24.157 -3.111 -6.269 1.00 95.50 397 TYR A O 1
ATOM 3043 N N . LEU A 1 398 ? 24.942 -1.562 -7.682 1.00 97.25 398 LEU A N 1
ATOM 3044 C CA . LEU A 1 398 ? 24.346 -2.179 -8.874 1.00 97.25 398 LEU A CA 1
ATOM 3045 C C . LEU A 1 398 ? 24.878 -3.598 -9.109 1.00 97.25 398 LEU A C 1
ATOM 3047 O O . LEU A 1 398 ? 24.091 -4.504 -9.365 1.00 97.25 398 LEU A O 1
ATOM 3051 N N . TYR A 1 399 ? 26.182 -3.837 -8.947 1.00 97.56 399 TYR A N 1
ATOM 3052 C CA . TYR A 1 399 ? 26.752 -5.184 -9.061 1.00 97.56 399 TYR A CA 1
ATOM 3053 C C . TYR A 1 399 ? 26.211 -6.146 -7.996 1.00 97.56 399 TYR A C 1
ATOM 3055 O O . TYR A 1 399 ? 25.991 -7.322 -8.287 1.00 97.56 399 TYR A O 1
ATOM 3063 N N . LYS A 1 400 ? 25.960 -5.673 -6.765 1.00 97.69 400 LYS A N 1
ATOM 3064 C CA . LYS A 1 400 ? 25.257 -6.470 -5.741 1.00 97.69 400 LYS A CA 1
ATOM 3065 C C . LYS A 1 400 ? 23.866 -6.872 -6.246 1.00 97.69 400 LYS A C 1
ATOM 3067 O O . LYS A 1 400 ? 23.523 -8.049 -6.171 1.00 97.69 400 LYS A O 1
ATOM 3072 N N . LEU A 1 401 ? 23.096 -5.928 -6.793 1.00 97.12 401 LEU A N 1
ATOM 3073 C CA . LEU A 1 401 ? 21.760 -6.199 -7.335 1.00 97.12 401 LEU A CA 1
ATOM 3074 C C . LEU A 1 401 ? 21.787 -7.181 -8.512 1.00 97.12 401 LEU A C 1
ATOM 3076 O O . LEU A 1 401 ? 20.971 -8.096 -8.546 1.00 97.12 401 LEU A O 1
ATOM 3080 N N . MET A 1 402 ? 22.749 -7.068 -9.430 1.00 98.12 402 MET A N 1
ATOM 3081 C CA . MET A 1 402 ? 22.900 -8.020 -10.540 1.00 98.12 402 MET A CA 1
ATOM 3082 C C . MET A 1 402 ? 23.142 -9.446 -10.048 1.00 98.12 402 MET A C 1
ATOM 3084 O O . MET A 1 402 ? 22.504 -10.379 -10.530 1.00 98.12 402 MET A O 1
ATOM 3088 N N . ARG A 1 403 ? 24.006 -9.622 -9.041 1.00 97.94 403 ARG A N 1
ATOM 3089 C CA . ARG A 1 403 ? 24.242 -10.938 -8.428 1.00 97.94 403 ARG A CA 1
ATOM 3090 C C . ARG A 1 403 ? 22.991 -11.485 -7.741 1.00 97.94 403 ARG A C 1
ATOM 3092 O O . ARG A 1 403 ? 22.729 -12.682 -7.822 1.00 97.94 403 ARG A O 1
ATOM 3099 N N . ILE A 1 404 ? 22.197 -10.626 -7.094 1.00 96.06 404 ILE A N 1
ATOM 3100 C CA . ILE A 1 404 ? 20.896 -11.028 -6.536 1.00 96.06 404 ILE A CA 1
ATOM 3101 C C . ILE A 1 404 ? 19.967 -11.478 -7.668 1.00 96.06 404 ILE A C 1
ATOM 3103 O O . ILE A 1 404 ? 19.403 -12.564 -7.576 1.00 96.06 404 ILE A O 1
ATOM 3107 N N . ALA A 1 405 ? 19.857 -10.713 -8.757 1.00 97.00 405 ALA A N 1
ATOM 3108 C CA . ALA A 1 405 ? 19.032 -11.070 -9.910 1.00 97.00 405 ALA A CA 1
ATOM 3109 C C . ALA A 1 405 ? 19.435 -12.425 -10.518 1.00 97.00 405 ALA A C 1
ATOM 3111 O O . ALA A 1 405 ? 18.567 -13.251 -10.807 1.00 97.00 405 ALA A O 1
ATOM 3112 N N . ALA A 1 406 ? 20.738 -12.689 -10.649 1.00 96.75 406 ALA A N 1
ATOM 3113 C CA . ALA A 1 406 ? 21.258 -13.963 -11.143 1.00 96.75 406 ALA A CA 1
ATOM 3114 C C . ALA A 1 406 ? 20.944 -15.122 -10.191 1.00 96.75 406 ALA A C 1
ATOM 3116 O O . ALA A 1 406 ? 20.434 -16.156 -10.614 1.00 96.75 406 ALA A O 1
ATOM 3117 N N . LYS A 1 407 ? 21.133 -14.924 -8.880 1.00 96.38 407 LYS A N 1
ATOM 3118 C CA . LYS A 1 407 ? 20.791 -15.939 -7.876 1.00 96.38 407 LYS A CA 1
ATOM 3119 C C . LYS A 1 407 ? 19.300 -16.261 -7.866 1.00 96.38 407 LYS A C 1
ATOM 3121 O O . LYS A 1 407 ? 18.911 -17.415 -7.686 1.00 96.38 407 LYS A O 1
ATOM 3126 N N . MET A 1 408 ? 18.466 -15.242 -8.050 1.00 93.06 408 MET A N 1
ATOM 3127 C CA . MET A 1 408 ? 17.035 -15.446 -8.199 1.00 93.06 408 MET A CA 1
ATOM 3128 C C . MET A 1 408 ? 16.736 -16.237 -9.485 1.00 93.06 408 MET A C 1
ATOM 3130 O O . MET A 1 408 ? 15.822 -17.049 -9.462 1.00 93.06 408 MET A O 1
ATOM 3134 N N . ARG A 1 409 ? 17.605 -16.164 -10.508 1.00 95.31 409 ARG A N 1
ATOM 3135 C CA . ARG A 1 409 ? 17.495 -16.713 -11.880 1.00 95.31 409 ARG A CA 1
ATOM 3136 C C . ARG A 1 409 ? 16.727 -15.812 -12.838 1.00 95.31 409 ARG A C 1
ATOM 3138 O O . ARG A 1 409 ? 16.102 -16.291 -13.781 1.00 95.31 409 ARG A O 1
ATOM 3145 N N . TRP A 1 410 ? 16.692 -14.509 -12.559 1.00 95.19 410 TRP A N 1
ATOM 3146 C CA . TRP A 1 410 ? 16.036 -13.540 -13.438 1.00 95.19 410 TRP A CA 1
ATOM 3147 C C . TRP A 1 410 ? 16.968 -13.145 -14.578 1.00 95.19 410 TRP A C 1
ATOM 3149 O O . TRP A 1 410 ? 16.494 -12.700 -15.609 1.00 95.19 410 TRP A O 1
ATOM 3159 N N . VAL A 1 411 ? 18.275 -13.330 -14.406 1.00 97.25 411 VAL A N 1
ATOM 3160 C CA . VAL A 1 411 ? 19.289 -13.227 -15.459 1.00 97.25 411 VAL A CA 1
ATOM 3161 C C . VAL A 1 411 ? 20.173 -14.471 -15.414 1.00 97.25 411 VAL A C 1
ATOM 3163 O O . VAL A 1 411 ? 20.322 -15.093 -14.360 1.00 97.25 411 VAL A O 1
ATOM 3166 N N . SER A 1 412 ? 20.721 -14.858 -16.557 1.00 97.56 412 SER A N 1
ATOM 3167 C CA . SER A 1 412 ? 21.692 -15.944 -16.678 1.00 97.56 412 SER A CA 1
ATOM 3168 C C . SER A 1 412 ? 23.085 -15.513 -16.210 1.00 97.56 412 SER A C 1
ATOM 3170 O O . SER A 1 412 ? 23.393 -14.325 -16.147 1.00 97.56 412 SER A O 1
ATOM 3172 N N . GLU A 1 413 ? 23.959 -16.483 -15.932 1.00 95.25 413 GLU A N 1
ATOM 3173 C CA . GLU A 1 413 ? 25.366 -16.218 -15.586 1.00 95.25 413 GLU A CA 1
ATOM 3174 C C . GLU A 1 413 ? 26.112 -15.482 -16.710 1.00 95.25 413 GLU A C 1
ATOM 3176 O O . GLU A 1 413 ? 26.938 -14.615 -16.446 1.00 95.25 413 GLU A O 1
ATOM 3181 N N . VAL A 1 414 ? 25.776 -15.771 -17.972 1.00 95.50 414 VAL A N 1
ATOM 3182 C CA . VAL A 1 414 ? 26.362 -15.081 -19.131 1.00 95.50 414 VAL A CA 1
ATOM 3183 C C . VAL A 1 414 ? 25.947 -13.610 -19.137 1.00 95.50 414 VAL A C 1
ATOM 3185 O O . VAL A 1 414 ? 26.786 -12.726 -19.266 1.00 95.50 414 VAL A O 1
ATOM 3188 N N . GLU A 1 415 ? 24.657 -13.324 -18.958 1.00 96.75 415 GLU A N 1
ATOM 3189 C CA . GLU A 1 415 ? 24.158 -11.945 -18.882 1.00 96.75 415 GLU A CA 1
ATOM 3190 C C . GLU A 1 415 ? 24.710 -11.196 -17.663 1.00 96.75 415 GLU A C 1
ATOM 3192 O O . GLU A 1 415 ? 24.976 -9.996 -17.756 1.00 96.75 415 GLU A O 1
ATOM 3197 N N . LEU A 1 416 ? 24.905 -11.895 -16.539 1.00 96.88 416 LEU A N 1
ATOM 3198 C CA . LEU A 1 416 ? 25.562 -11.350 -15.356 1.00 96.88 416 LEU A CA 1
ATOM 3199 C C . LEU A 1 416 ? 27.001 -10.936 -15.671 1.00 96.88 416 LEU A C 1
ATOM 3201 O O . LEU A 1 416 ? 27.356 -9.797 -15.382 1.00 96.88 416 LEU A O 1
ATOM 3205 N N . ASP A 1 417 ? 27.806 -11.818 -16.267 1.00 94.75 417 ASP A N 1
ATOM 3206 C CA . ASP A 1 417 ? 29.199 -11.527 -16.627 1.00 94.75 417 ASP A CA 1
ATOM 3207 C C . ASP A 1 417 ? 29.293 -10.303 -17.551 1.00 94.75 417 ASP A C 1
ATOM 3209 O O . ASP A 1 417 ? 30.001 -9.335 -17.254 1.00 94.75 417 ASP A O 1
ATOM 3213 N N . TYR A 1 418 ? 28.451 -10.263 -18.592 1.00 92.69 418 TYR A N 1
ATOM 3214 C CA . TYR A 1 418 ? 28.328 -9.082 -19.443 1.00 92.69 418 TYR A CA 1
ATOM 3215 C C . TYR A 1 418 ? 27.958 -7.828 -18.644 1.00 92.69 418 TYR A C 1
ATOM 3217 O O . TYR A 1 418 ? 28.550 -6.779 -18.881 1.00 92.69 418 TYR A O 1
ATOM 3225 N N . GLY A 1 419 ? 27.004 -7.896 -17.713 1.00 94.44 419 GLY A N 1
ATOM 3226 C CA . GLY A 1 419 ? 26.595 -6.749 -16.897 1.00 94.44 419 GLY A CA 1
ATOM 3227 C C . GLY A 1 419 ? 27.666 -6.267 -15.913 1.00 94.44 419 GLY A C 1
ATOM 3228 O O . GLY A 1 419 ? 27.817 -5.062 -15.721 1.00 94.44 419 GLY A O 1
ATOM 3229 N N . LEU A 1 420 ? 28.442 -7.178 -15.319 1.00 94.69 420 LEU A N 1
ATOM 3230 C CA . LEU A 1 420 ? 29.534 -6.846 -14.395 1.00 94.69 420 LEU A CA 1
ATOM 3231 C C . LEU A 1 420 ? 30.714 -6.160 -15.103 1.00 94.69 420 LEU A C 1
ATOM 3233 O O . LEU A 1 420 ? 31.458 -5.414 -14.467 1.00 94.69 420 LEU A O 1
ATOM 3237 N N . GLY A 1 421 ? 30.857 -6.363 -16.415 1.00 93.62 421 GLY A N 1
ATOM 3238 C CA . GLY A 1 421 ? 31.821 -5.654 -17.260 1.00 93.62 421 GLY A CA 1
ATOM 3239 C C . GLY A 1 421 ? 31.371 -4.262 -17.730 1.00 93.62 421 GLY A C 1
ATOM 3240 O O . GLY A 1 421 ? 32.069 -3.647 -18.540 1.00 93.62 421 GLY A O 1
ATOM 3241 N N . GLU A 1 422 ? 30.211 -3.760 -17.294 1.00 93.38 422 GLU A N 1
ATOM 3242 C CA . GLU A 1 422 ? 29.661 -2.465 -17.713 1.00 93.38 422 GLU A CA 1
ATOM 3243 C C . GLU A 1 422 ? 29.871 -1.374 -16.669 1.00 93.38 422 GLU A C 1
ATOM 3245 O O . GLU A 1 422 ? 29.497 -1.519 -15.510 1.00 93.38 422 GLU A O 1
ATOM 3250 N N . TRP A 1 423 ? 30.322 -0.206 -17.120 1.00 95.00 423 TRP A N 1
ATOM 3251 C CA . TRP A 1 423 ? 30.176 1.034 -16.371 1.00 95.00 423 TRP A CA 1
ATOM 3252 C C . TRP A 1 423 ? 29.082 1.906 -16.983 1.00 95.00 423 TRP A C 1
ATOM 3254 O O . TRP A 1 423 ? 29.167 2.321 -18.143 1.00 95.00 423 TRP A O 1
ATOM 3264 N N . VAL A 1 424 ? 28.055 2.214 -16.194 1.00 95.12 424 VAL A N 1
ATOM 3265 C CA . VAL A 1 424 ? 26.898 2.996 -16.644 1.00 95.12 424 VAL A CA 1
ATOM 3266 C C . VAL A 1 424 ? 27.254 4.483 -16.721 1.00 95.12 424 VAL A C 1
ATOM 3268 O O . VAL A 1 424 ? 27.846 5.043 -15.795 1.00 95.12 424 VAL A O 1
ATOM 3271 N N . VAL A 1 425 ? 26.866 5.137 -17.819 1.00 95.38 425 VAL A N 1
ATOM 3272 C CA . VAL A 1 425 ? 27.156 6.554 -18.087 1.00 95.38 425 VAL A CA 1
ATOM 3273 C C . VAL A 1 425 ? 25.884 7.272 -18.527 1.00 95.38 425 VAL A C 1
ATOM 3275 O O . VAL A 1 425 ? 25.183 6.806 -19.424 1.00 95.38 425 VAL A O 1
ATOM 3278 N N . TYR A 1 426 ? 25.585 8.408 -17.900 1.00 94.12 426 TYR A N 1
ATOM 3279 C CA . TYR A 1 426 ? 24.455 9.257 -18.260 1.00 94.12 426 TYR A CA 1
ATOM 3280 C C . TYR A 1 426 ? 24.619 9.845 -19.665 1.00 94.12 426 TYR A C 1
ATOM 3282 O O . TYR A 1 426 ? 25.698 10.291 -20.048 1.00 94.12 426 TYR A O 1
ATOM 3290 N N . GLY A 1 427 ? 23.529 9.875 -20.425 1.00 91.81 427 GLY A N 1
ATOM 3291 C CA . GLY A 1 427 ? 23.468 10.372 -21.797 1.00 91.81 427 GLY A CA 1
ATOM 3292 C C . GLY A 1 427 ? 24.171 9.484 -22.827 1.00 91.81 427 GLY A C 1
ATOM 3293 O O . GLY A 1 427 ? 24.087 9.785 -24.016 1.00 91.81 427 GLY A O 1
ATOM 3294 N N . SER A 1 428 ? 24.839 8.403 -22.406 1.00 90.44 428 SER A N 1
ATOM 3295 C CA . SER A 1 428 ? 25.537 7.494 -23.315 1.00 90.44 428 SER A CA 1
ATOM 3296 C C . SER A 1 428 ? 24.654 6.299 -23.673 1.00 90.44 428 SER A C 1
ATOM 3298 O O . SER A 1 428 ? 24.184 5.612 -22.758 1.00 90.44 428 SER A O 1
ATOM 3300 N N . PRO A 1 429 ? 24.475 5.993 -24.973 1.00 87.44 429 PRO A N 1
ATOM 3301 C CA . PRO A 1 429 ? 23.825 4.762 -25.385 1.00 87.44 429 PRO A CA 1
ATOM 3302 C C . PRO A 1 429 ? 24.612 3.564 -24.880 1.00 87.44 429 PRO A C 1
ATOM 3304 O O . PRO A 1 429 ? 24.040 2.687 -24.233 1.00 87.44 429 PRO A O 1
ATOM 3307 N N . ASP A 1 430 ? 25.920 3.531 -25.090 1.00 87.31 430 ASP A N 1
ATOM 3308 C CA . ASP A 1 430 ? 26.720 2.370 -24.733 1.00 87.31 430 ASP A CA 1
ATOM 3309 C C . ASP A 1 430 ? 27.427 2.575 -23.389 1.00 87.31 430 ASP A C 1
ATOM 3311 O O . ASP A 1 430 ? 28.051 3.623 -23.173 1.00 87.31 430 ASP A O 1
ATOM 3315 N N . PRO A 1 431 ? 27.315 1.609 -22.455 1.00 82.31 431 PRO A N 1
ATOM 3316 C CA . PRO A 1 431 ? 28.117 1.630 -21.243 1.00 82.31 431 PRO A CA 1
ATOM 3317 C C . PRO A 1 431 ? 29.597 1.462 -21.601 1.00 82.31 431 PRO A C 1
ATOM 3319 O O . PRO A 1 431 ? 29.945 0.834 -22.605 1.00 82.31 431 PRO A O 1
ATOM 3322 N N . ILE A 1 432 ? 30.486 1.984 -20.756 1.00 85.94 432 ILE A N 1
ATOM 3323 C CA . ILE A 1 432 ? 31.920 1.730 -20.917 1.00 85.94 432 ILE A CA 1
ATOM 3324 C C . ILE A 1 432 ? 32.155 0.260 -20.587 1.00 85.94 432 ILE A C 1
ATOM 3326 O O . ILE A 1 432 ? 31.824 -0.193 -19.493 1.00 85.94 432 ILE A O 1
ATOM 3330 N N . ARG A 1 433 ? 32.728 -0.484 -21.531 1.00 85.44 433 ARG A N 1
ATOM 3331 C CA . ARG A 1 433 ? 33.156 -1.861 -21.297 1.00 85.44 433 ARG A CA 1
ATOM 3332 C C . ARG A 1 433 ? 34.511 -1.843 -20.609 1.00 85.44 433 ARG A C 1
ATOM 3334 O O . ARG A 1 433 ? 35.476 -1.310 -21.154 1.00 85.44 433 ARG A O 1
ATOM 3341 N N . LEU A 1 434 ? 34.574 -2.425 -19.420 1.00 76.00 434 LEU A N 1
ATOM 3342 C CA . LEU A 1 434 ? 35.839 -2.730 -18.770 1.00 76.00 434 LEU A CA 1
ATOM 3343 C C . LEU A 1 434 ? 36.456 -3.887 -19.565 1.00 76.00 434 LEU A C 1
ATOM 3345 O O . LEU A 1 434 ? 35.953 -5.006 -19.525 1.00 76.00 434 LEU A O 1
ATOM 3349 N N . THR A 1 435 ? 37.485 -3.619 -20.372 1.00 54.34 435 THR A N 1
ATOM 3350 C CA . THR A 1 435 ? 38.259 -4.694 -21.010 1.00 54.34 435 THR A CA 1
ATOM 3351 C C . THR A 1 435 ? 38.794 -5.627 -19.926 1.00 54.34 435 THR A C 1
ATOM 3353 O O . THR A 1 435 ? 39.304 -5.105 -18.927 1.00 54.34 435 THR A O 1
ATOM 3356 N N . PRO A 1 436 ? 38.750 -6.962 -20.107 1.00 45.28 436 PRO A N 1
ATOM 3357 C CA . PRO A 1 436 ? 39.510 -7.853 -19.246 1.00 45.28 436 PRO A CA 1
ATOM 3358 C C . PRO A 1 436 ? 40.965 -7.389 -19.293 1.00 45.28 436 PRO A C 1
ATOM 3360 O O . PRO A 1 436 ? 41.558 -7.300 -20.371 1.00 45.28 436 PRO A O 1
ATOM 3363 N N . GLY A 1 437 ? 41.526 -7.013 -18.144 1.00 38.62 437 GLY A N 1
ATOM 3364 C CA . GLY A 1 437 ? 42.974 -6.881 -18.045 1.00 38.62 437 GLY A CA 1
ATOM 3365 C C . GLY A 1 437 ? 43.615 -8.222 -18.425 1.00 38.62 437 GLY A C 1
ATOM 3366 O O . GLY A 1 437 ? 42.968 -9.259 -18.256 1.00 38.62 437 GLY A O 1
ATOM 3367 N N . PRO A 1 438 ? 44.848 -8.237 -18.961 1.00 34.22 438 PRO A N 1
ATOM 3368 C CA . PRO A 1 438 ? 45.536 -9.492 -19.241 1.00 34.22 438 PRO A CA 1
ATOM 3369 C C . PRO A 1 438 ? 45.547 -10.359 -17.975 1.00 34.22 438 PRO A C 1
ATOM 3371 O O . PRO A 1 438 ? 45.805 -9.848 -16.883 1.00 34.22 438 PRO A O 1
ATOM 3374 N N . GLU A 1 439 ? 45.209 -11.641 -18.139 1.00 42.16 439 GLU A N 1
ATOM 3375 C CA . GLU A 1 439 ? 45.175 -12.661 -17.087 1.00 42.16 439 GLU A CA 1
ATOM 3376 C C . GLU A 1 439 ? 46.397 -12.513 -16.165 1.00 42.16 439 GLU A C 1
ATOM 3378 O O . GLU A 1 439 ? 47.534 -12.695 -16.601 1.00 42.16 439 GLU A O 1
ATOM 3383 N N . GLY A 1 440 ? 46.172 -12.123 -14.905 1.00 39.59 440 GLY A N 1
ATOM 3384 C CA . GLY A 1 440 ? 47.262 -11.921 -13.941 1.00 39.59 440 GLY A CA 1
ATOM 3385 C C . GLY A 1 440 ? 47.169 -10.708 -13.014 1.00 39.59 440 GLY A C 1
ATOM 3386 O O . GLY A 1 440 ? 48.165 -10.373 -12.379 1.00 39.59 440 GLY A O 1
ATOM 3387 N N . ALA A 1 441 ? 46.012 -10.057 -12.888 1.00 33.12 441 ALA A N 1
ATOM 3388 C CA . ALA A 1 441 ? 45.766 -9.113 -11.800 1.00 33.12 441 ALA A CA 1
ATOM 3389 C C . ALA A 1 441 ? 44.486 -9.497 -11.051 1.00 33.12 441 ALA A C 1
ATOM 3391 O O . ALA A 1 441 ? 43.453 -8.843 -11.174 1.00 33.12 441 ALA A O 1
ATOM 3392 N N . GLU A 1 442 ? 44.571 -10.550 -10.234 1.00 37.84 442 GLU A N 1
ATOM 3393 C CA . GLU A 1 442 ? 43.784 -10.611 -9.001 1.00 37.84 442 GLU A CA 1
ATOM 3394 C C . GLU A 1 442 ? 44.220 -9.432 -8.121 1.00 37.84 442 GLU A C 1
ATOM 3396 O O . GLU A 1 442 ? 45.056 -9.535 -7.230 1.00 37.84 442 GLU A O 1
ATOM 3401 N N . GLN A 1 443 ? 43.688 -8.256 -8.423 1.00 31.77 443 GLN A N 1
ATOM 3402 C CA . GLN A 1 443 ? 43.378 -7.304 -7.380 1.00 31.77 443 GLN A CA 1
ATOM 3403 C C . GLN A 1 443 ? 41.876 -7.409 -7.193 1.00 31.77 443 GLN A C 1
ATOM 3405 O O . GLN A 1 443 ? 41.096 -6.697 -7.827 1.00 31.77 443 GLN A O 1
ATOM 3410 N N . GLU A 1 444 ? 41.473 -8.315 -6.299 1.00 36.16 444 GLU A N 1
ATOM 3411 C CA . GLU A 1 444 ? 40.290 -8.027 -5.499 1.00 36.16 444 GLU A CA 1
ATOM 3412 C C . GLU A 1 444 ? 40.414 -6.563 -5.044 1.00 36.16 444 GLU A C 1
ATOM 3414 O O . GLU A 1 444 ? 41.495 -6.164 -4.588 1.00 36.16 444 GLU A O 1
ATOM 3419 N N . PRO A 1 445 ? 39.378 -5.721 -5.208 1.00 34.91 445 PRO A N 1
ATOM 3420 C CA . PRO A 1 445 ? 39.398 -4.406 -4.597 1.00 34.91 445 PRO A CA 1
ATOM 3421 C C . PRO A 1 445 ? 39.583 -4.666 -3.107 1.00 34.91 445 PRO A C 1
ATOM 3423 O O . PRO A 1 445 ? 38.698 -5.259 -2.491 1.00 34.91 445 PRO A O 1
ATOM 3426 N N . GLY A 1 446 ? 40.769 -4.327 -2.591 1.00 29.72 446 GLY A N 1
ATOM 3427 C CA . GLY A 1 446 ? 41.201 -4.741 -1.265 1.00 29.72 446 GLY A CA 1
ATOM 3428 C C . GLY A 1 446 ? 40.108 -4.481 -0.243 1.00 29.72 446 GLY A C 1
ATOM 3429 O O . GLY A 1 446 ? 39.419 -3.462 -0.335 1.00 29.72 446 GLY A O 1
ATOM 3430 N N . GLU A 1 447 ? 39.951 -5.412 0.699 1.00 37.53 447 GLU A N 1
ATOM 3431 C CA . GLU A 1 447 ? 39.113 -5.250 1.882 1.00 37.53 447 GLU A CA 1
ATOM 3432 C C . GLU A 1 447 ? 39.464 -3.923 2.573 1.00 37.53 447 GLU A C 1
ATOM 3434 O O . GLU A 1 447 ? 40.360 -3.821 3.412 1.00 37.53 447 GLU A O 1
ATOM 3439 N N . ALA A 1 448 ? 38.780 -2.859 2.169 1.00 30.08 448 ALA A N 1
ATOM 3440 C CA . ALA A 1 448 ? 38.865 -1.567 2.800 1.00 30.08 448 ALA A CA 1
ATOM 3441 C C . ALA A 1 448 ? 37.829 -1.573 3.915 1.00 30.08 448 ALA A C 1
ATOM 3443 O O . ALA A 1 448 ? 36.623 -1.602 3.666 1.00 30.08 448 ALA A O 1
ATOM 3444 N N . LYS A 1 449 ? 38.362 -1.576 5.138 1.00 30.59 449 LYS A N 1
ATOM 3445 C CA . LYS A 1 449 ? 37.670 -1.294 6.393 1.00 30.59 449 LYS A CA 1
ATOM 3446 C C . LYS A 1 449 ? 36.543 -0.279 6.207 1.00 30.59 449 LYS A C 1
ATOM 3448 O O . LYS A 1 449 ? 36.774 0.812 5.689 1.00 30.59 449 LYS A O 1
ATOM 3453 N N . ASP A 1 450 ? 35.376 -0.661 6.708 1.00 34.19 450 ASP A N 1
ATOM 3454 C CA . ASP A 1 450 ? 34.342 0.220 7.243 1.00 34.19 450 ASP A CA 1
ATOM 3455 C C . ASP A 1 450 ? 33.997 1.431 6.367 1.00 34.19 450 ASP A C 1
ATOM 3457 O O . ASP A 1 450 ? 34.135 2.589 6.755 1.00 34.19 450 ASP A O 1
ATOM 3461 N N . LEU A 1 451 ? 33.456 1.156 5.183 1.00 32.59 451 LEU A N 1
ATOM 3462 C CA . LEU A 1 451 ? 32.350 1.969 4.692 1.00 32.59 451 LEU A CA 1
ATOM 3463 C C . LEU A 1 451 ? 31.078 1.182 4.976 1.00 32.59 451 LEU A C 1
ATOM 3465 O O . LEU A 1 451 ? 30.545 0.495 4.102 1.00 32.59 451 LEU A O 1
ATOM 3469 N N . GLU A 1 452 ? 30.625 1.260 6.230 1.00 29.75 452 GLU A N 1
ATOM 3470 C CA . GLU A 1 452 ? 29.231 0.970 6.531 1.00 29.75 452 GLU A CA 1
ATOM 3471 C C . GLU A 1 452 ? 28.387 1.818 5.562 1.00 29.75 452 GLU A C 1
ATOM 3473 O O . GLU A 1 452 ? 28.574 3.039 5.496 1.00 29.75 452 GLU A O 1
ATOM 3478 N N . PRO A 1 453 ? 27.512 1.212 4.740 1.00 32.06 453 PRO A N 1
ATOM 3479 C CA . PRO A 1 453 ? 26.489 1.996 4.068 1.00 32.06 453 PRO A CA 1
ATOM 3480 C C . PRO A 1 453 ? 25.732 2.736 5.170 1.00 32.06 453 PRO A C 1
ATOM 3482 O O . PRO A 1 453 ? 25.331 2.082 6.130 1.00 32.06 453 PRO A O 1
ATOM 3485 N N . GLU A 1 454 ? 25.583 4.064 5.064 1.00 34.91 454 GLU A N 1
ATOM 3486 C CA . GLU A 1 454 ? 24.740 4.826 5.995 1.00 34.91 454 GLU A CA 1
ATOM 3487 C C . GLU A 1 454 ? 23.413 4.074 6.168 1.00 34.91 454 GLU A C 1
ATOM 3489 O O . GLU A 1 454 ? 22.630 3.962 5.226 1.00 34.91 454 GLU A O 1
ATOM 3494 N N . ASP A 1 455 ? 23.265 3.483 7.353 1.00 33.09 455 ASP A N 1
ATOM 3495 C CA . ASP A 1 455 ? 22.208 2.603 7.835 1.00 33.09 455 ASP A CA 1
ATOM 3496 C C . ASP A 1 455 ? 21.300 1.930 6.791 1.00 33.09 455 ASP A C 1
ATOM 3498 O O . ASP A 1 455 ? 20.284 2.469 6.345 1.00 33.09 455 ASP A O 1
ATOM 3502 N N . GLY A 1 456 ? 21.573 0.641 6.585 1.00 36.38 456 GLY A N 1
ATOM 3503 C CA . GLY A 1 456 ? 20.578 -0.346 6.179 1.00 36.38 456 GLY A CA 1
ATOM 3504 C C . GLY A 1 456 ? 20.727 -0.809 4.739 1.00 36.38 456 GLY A C 1
ATOM 3505 O O . GLY A 1 456 ? 20.636 -0.034 3.795 1.00 36.38 456 GLY A O 1
ATOM 3506 N N . ASP A 1 457 ? 20.871 -2.121 4.560 1.00 39.53 457 ASP A N 1
ATOM 3507 C CA . ASP A 1 457 ? 20.438 -2.769 3.326 1.00 39.53 457 ASP A CA 1
ATOM 3508 C C . ASP A 1 457 ? 18.964 -2.385 3.093 1.00 39.53 457 ASP A C 1
ATOM 3510 O O . ASP A 1 457 ? 18.108 -2.879 3.833 1.00 39.53 457 ASP A O 1
ATOM 3514 N N . PRO A 1 458 ? 18.613 -1.529 2.110 1.00 37.25 458 PRO A N 1
ATOM 3515 C CA . PRO A 1 458 ? 17.231 -1.063 1.957 1.00 37.25 458 PRO A CA 1
ATOM 3516 C C . PRO A 1 458 ? 16.279 -2.218 1.606 1.00 37.25 458 PRO A C 1
ATOM 3518 O O . PRO A 1 458 ? 15.057 -2.086 1.694 1.00 37.25 458 PRO A O 1
ATOM 3521 N N . PHE A 1 459 ? 16.859 -3.362 1.221 1.00 37.75 459 PHE A N 1
ATOM 3522 C CA . PHE A 1 459 ? 16.175 -4.548 0.739 1.00 37.75 459 PHE A CA 1
ATOM 3523 C C . PHE A 1 459 ? 16.268 -5.748 1.691 1.00 37.75 459 PHE A C 1
ATOM 3525 O O . PHE A 1 459 ? 15.642 -6.771 1.397 1.00 37.75 459 PHE A O 1
ATOM 3532 N N . GLY A 1 460 ? 16.923 -5.607 2.856 1.00 38.19 460 GLY A N 1
ATOM 3533 C CA . GLY A 1 460 ? 16.946 -6.577 3.968 1.00 38.19 460 GLY A CA 1
ATOM 3534 C C . GLY A 1 460 ? 17.072 -8.048 3.553 1.00 38.19 460 GLY A C 1
ATOM 3535 O O . GLY A 1 460 ? 16.441 -8.921 4.151 1.00 38.19 460 GLY A O 1
ATOM 3536 N N . TRP A 1 461 ? 17.808 -8.336 2.481 1.00 33.97 461 TRP A N 1
ATOM 3537 C CA . TRP A 1 461 ? 17.803 -9.656 1.864 1.00 33.97 461 TRP A CA 1
ATOM 3538 C C . TRP A 1 461 ? 18.922 -10.503 2.466 1.00 33.97 461 TRP A C 1
ATOM 3540 O O . TRP A 1 461 ? 20.107 -10.215 2.290 1.00 33.97 461 TRP A O 1
ATOM 3550 N N . LYS A 1 462 ? 18.545 -11.571 3.181 1.00 34.88 462 LYS A N 1
ATOM 3551 C CA . LYS A 1 462 ? 19.487 -12.582 3.672 1.00 34.88 462 LYS A CA 1
ATOM 3552 C C . LYS A 1 462 ? 19.560 -13.754 2.682 1.00 34.88 462 LYS A C 1
ATOM 3554 O O . LYS A 1 462 ? 18.530 -14.365 2.404 1.00 34.88 462 LYS A O 1
ATOM 3559 N N . PRO A 1 463 ? 20.754 -14.121 2.180 1.00 32.41 463 PRO A N 1
ATOM 3560 C CA . PRO A 1 463 ? 20.930 -15.159 1.162 1.00 32.41 463 PRO A CA 1
ATOM 3561 C C . PRO A 1 463 ? 20.472 -16.586 1.542 1.00 32.41 463 PRO A C 1
ATOM 3563 O O . PRO A 1 463 ? 20.476 -17.457 0.675 1.00 32.41 463 PRO A O 1
ATOM 3566 N N . GLU A 1 464 ? 20.113 -16.869 2.790 1.00 31.25 464 GLU A N 1
ATOM 3567 C CA . GLU A 1 464 ? 20.048 -18.241 3.323 1.00 31.25 464 GLU A CA 1
ATOM 3568 C C . GLU A 1 464 ? 18.679 -18.939 3.197 1.00 31.25 464 GLU A C 1
ATOM 3570 O O . GLU A 1 464 ? 18.516 -20.048 3.693 1.00 31.25 464 GLU A O 1
ATOM 3575 N N . GLN A 1 465 ? 17.688 -18.345 2.521 1.00 31.14 465 GLN A N 1
ATOM 3576 C CA . GLN A 1 465 ? 16.324 -18.905 2.438 1.00 31.14 465 GLN A CA 1
ATOM 3577 C C . GLN A 1 465 ? 15.831 -19.139 1.002 1.00 31.14 465 GLN A C 1
ATOM 3579 O O . GLN A 1 465 ? 14.716 -18.775 0.643 1.00 31.14 465 GLN A O 1
ATOM 3584 N N . ALA A 1 466 ? 16.649 -19.772 0.159 1.00 25.81 466 ALA A N 1
ATOM 3585 C CA . ALA A 1 466 ? 16.134 -20.396 -1.060 1.00 25.81 466 ALA A CA 1
ATOM 3586 C C . ALA A 1 466 ? 15.570 -21.787 -0.704 1.00 25.81 466 ALA A C 1
ATOM 3588 O O . ALA A 1 466 ? 16.361 -22.655 -0.331 1.00 25.81 466 ALA A O 1
ATOM 3589 N N . PRO A 1 467 ? 14.250 -22.046 -0.791 1.00 26.38 467 PRO A N 1
ATOM 3590 C CA . PRO A 1 467 ? 13.759 -23.413 -0.712 1.00 26.38 467 PRO A CA 1
ATOM 3591 C C . PRO A 1 467 ? 14.201 -24.179 -1.965 1.00 26.38 467 PRO A C 1
ATOM 3593 O O . PRO A 1 467 ? 14.094 -23.690 -3.092 1.00 26.38 467 PRO A O 1
ATOM 3596 N N . THR A 1 468 ? 14.721 -25.385 -1.761 1.00 26.08 468 THR A N 1
ATOM 3597 C CA . THR A 1 468 ? 14.906 -26.376 -2.820 1.00 26.08 468 THR A CA 1
ATOM 3598 C C . THR A 1 468 ? 13.547 -26.897 -3.276 1.00 26.08 468 THR A C 1
ATOM 3600 O O . THR A 1 468 ? 12.899 -27.596 -2.504 1.00 26.08 468 THR A O 1
ATOM 3603 N N . TYR A 1 469 ? 13.228 -26.578 -4.534 1.00 31.42 469 TYR A N 1
ATOM 3604 C CA . TYR A 1 469 ? 12.153 -27.079 -5.407 1.00 31.42 469 TYR A CA 1
ATOM 3605 C C . TYR A 1 469 ? 10.702 -26.808 -5.002 1.00 31.42 469 TYR A C 1
ATOM 3607 O O . TYR A 1 469 ? 10.257 -27.262 -3.928 1.00 31.42 469 TYR A O 1
#

Radius of gyration: 27.47 Å; chains: 1; bounding box: 86×48×83 Å

Secondary structure (DSSP, 8-state):
--TT-PPEEEEEE--SSS--EEEEEEEEEEETGGGTPPTTGGGEE-TTT-EEEEEEEEEE-TTSSEEEEEEEEEEEEEEE--TTT-SS-EEEEEEEEEEEEEEETTSSEEEEEEEEEEETTEEEEEEEEEE-SSSS-EEEEEEEEEEEEHHHHHHTS-TTT-TTTTT-EEESEEEEEEEEEEETT-TT-EEEEEEEEE--EEEE--GGG-GGGGGS-EEEEEE-TT--EEEEEESTTSTT---GGGS-HHHHHHHHHHH-TTTTTSSS--HHHHHHHHHHHHHTTS-------HHHHHHHHHH--S---HHHHHHHHHHHHHHHHHS-HHHHHHHHHHHSEEETTEESHHHHHHHHHSS-GGG--HHHHHHHHHTTTSTT---B-TTSBBPHHHHHHHHHHHHHHHHHTSS-HHHHHHHHTEE-BTT-SSPEE-PPPPS---------S----TT--TT---TT-----